Protein AF-A0A0L1KLR9-F1 (afdb_monomer)

Nearest PDB structures (foldseek):
  2hfu-assembly1_A  TM=9.214E-01  e=7.882E-33  Leishmania major
  8teb-assembly2_B  TM=8.321E-01  e=3.370E-18  Methanococcoides burtonii
  6mdf-assembly1_B  TM=7.926E-01  e=1.700E-18  Methanosarcina mazei
  6tep-assembly4_B  TM=6.201E-01  e=3.574E-13  Bifidobacterium longum subsp. infantis ATCC 15697 = JCM 1222 = DSM 20088
  6ter-assembly3_C  TM=5.969E-01  e=1.253E-12  Bifidobacterium longum subsp. infantis ATCC 15697 = JCM 1222 = DSM 20088

Structure (mmCIF, N/CA/C/O backbone):
data_AF-A0A0L1KLR9-F1
#
_entry.id   AF-A0A0L1KLR9-F1
#
loop_
_atom_site.group_PDB
_atom_site.id
_atom_site.type_symbol
_atom_site.label_atom_id
_atom_site.label_alt_id
_atom_site.label_comp_id
_atom_site.label_asym_id
_atom_site.label_entity_id
_atom_site.label_seq_id
_atom_site.pdbx_PDB_ins_code
_atom_site.Cartn_x
_atom_site.Cartn_y
_atom_site.Cartn_z
_atom_site.occupancy
_atom_site.B_iso_or_equiv
_atom_site.auth_seq_id
_atom_site.auth_comp_id
_atom_site.auth_asym_id
_atom_site.auth_atom_id
_atom_site.pdbx_PDB_model_num
ATOM 1 N N . MET A 1 1 ? 16.594 36.092 36.157 1.00 31.16 1 MET A N 1
ATOM 2 C CA . MET A 1 1 ? 15.833 36.217 34.897 1.00 31.16 1 MET A CA 1
ATOM 3 C C . MET A 1 1 ? 15.167 34.878 34.662 1.00 31.16 1 MET A C 1
ATOM 5 O O . MET A 1 1 ? 15.852 33.922 34.329 1.00 31.16 1 MET A O 1
ATOM 9 N N . GLY A 1 2 ? 13.899 34.789 35.061 1.00 23.78 2 GLY A N 1
ATOM 10 C CA . GLY A 1 2 ? 13.143 33.545 35.184 1.00 23.78 2 GLY A CA 1
ATOM 11 C C . GLY A 1 2 ? 12.387 33.175 33.911 1.00 23.78 2 GLY A C 1
ATOM 12 O O . GLY A 1 2 ? 12.104 34.029 33.073 1.00 23.78 2 GLY A O 1
ATOM 13 N N . PHE A 1 3 ? 12.089 31.884 33.808 1.00 22.78 3 PHE A N 1
ATOM 14 C CA . PHE A 1 3 ? 11.225 31.263 32.810 1.00 22.78 3 PHE A CA 1
ATOM 15 C C . PHE A 1 3 ? 9.860 31.968 32.728 1.00 22.78 3 PHE A C 1
ATOM 17 O O . PHE A 1 3 ? 9.234 32.170 33.770 1.00 22.78 3 PHE A O 1
ATOM 24 N N . PRO A 1 4 ? 9.364 32.322 31.531 1.00 25.62 4 PRO A N 1
ATOM 25 C CA . PRO A 1 4 ? 7.999 32.788 31.378 1.00 25.62 4 PRO A CA 1
ATOM 26 C C . PRO A 1 4 ? 7.045 31.610 31.133 1.00 25.62 4 PRO A C 1
ATOM 28 O O . PRO A 1 4 ? 7.180 30.893 30.144 1.00 25.62 4 PRO A O 1
ATOM 31 N N . GLY A 1 5 ? 6.044 31.495 32.008 1.00 24.23 5 GLY A N 1
ATOM 32 C CA . GLY A 1 5 ? 4.701 31.026 31.659 1.00 24.23 5 GLY A CA 1
ATOM 33 C C . GLY A 1 5 ? 4.412 29.547 31.890 1.00 24.23 5 GLY A C 1
ATOM 34 O O . GLY A 1 5 ? 4.541 28.733 30.982 1.00 24.23 5 GLY A O 1
ATOM 35 N N . GLU A 1 6 ? 3.931 29.231 33.092 1.00 25.23 6 GLU A N 1
ATOM 36 C CA . GLU A 1 6 ? 3.118 28.044 33.354 1.00 25.23 6 GLU A CA 1
ATOM 37 C C . GLU A 1 6 ? 1.899 28.004 32.414 1.00 25.23 6 GLU A C 1
ATOM 39 O O . GLU A 1 6 ? 1.259 29.021 32.143 1.00 25.23 6 GLU A O 1
ATOM 44 N N . LEU A 1 7 ? 1.581 26.804 31.922 1.00 30.12 7 LEU A N 1
ATOM 45 C CA . LEU A 1 7 ? 0.330 26.472 31.245 1.00 30.12 7 LEU A CA 1
ATOM 46 C C . LEU A 1 7 ? -0.822 26.542 32.260 1.00 30.12 7 LEU A C 1
ATOM 48 O O . LEU A 1 7 ? -1.205 25.522 32.829 1.00 30.12 7 LEU A O 1
ATOM 52 N N . SER A 1 8 ? -1.375 27.730 32.493 1.00 27.34 8 SER A N 1
ATOM 53 C CA . SER A 1 8 ? -2.629 27.902 33.228 1.00 27.34 8 SER A CA 1
ATOM 54 C C . SER A 1 8 ? -3.661 28.679 32.405 1.00 27.34 8 SER A C 1
ATOM 56 O O . SER A 1 8 ? -3.359 29.639 31.700 1.00 27.34 8 SER A O 1
ATOM 58 N N . ASP A 1 9 ? -4.901 28.200 32.502 1.00 26.98 9 ASP A N 1
ATOM 59 C CA . ASP A 1 9 ? -6.146 28.926 32.247 1.00 26.98 9 ASP A CA 1
ATOM 60 C C . ASP A 1 9 ? -6.512 29.317 30.803 1.00 26.98 9 ASP A C 1
ATOM 62 O O . ASP A 1 9 ? -6.784 30.476 30.489 1.00 26.98 9 ASP A O 1
ATOM 66 N N . TYR A 1 10 ? -6.768 28.311 29.955 1.00 29.78 10 TYR A N 1
ATOM 67 C CA . TYR A 1 10 ? -7.971 28.396 29.113 1.00 29.78 10 TYR A CA 1
ATOM 68 C C . TYR A 1 10 ? -9.173 27.996 29.971 1.00 29.78 10 TYR A C 1
ATOM 70 O O . TYR A 1 10 ? -9.429 26.815 30.202 1.00 29.78 10 TYR A O 1
ATOM 78 N N . ALA A 1 11 ? -9.880 29.008 30.475 1.00 24.88 11 ALA A N 1
ATOM 79 C CA . ALA A 1 11 ? -11.034 28.890 31.355 1.00 24.88 11 ALA A CA 1
ATOM 80 C C . ALA A 1 11 ? -12.225 28.162 30.696 1.00 24.88 11 ALA A C 1
ATOM 82 O O . ALA A 1 11 ? -13.221 28.773 30.307 1.00 24.88 11 ALA A O 1
ATOM 83 N N . TRP A 1 12 ? -12.168 26.833 30.648 1.00 29.27 12 TRP A N 1
ATOM 84 C CA . TRP A 1 12 ? -13.355 25.989 30.716 1.00 29.27 12 TRP A CA 1
ATOM 85 C C . TRP A 1 12 ? -13.799 25.976 32.177 1.00 29.27 12 TRP A C 1
ATOM 87 O O . TRP A 1 12 ? -13.349 25.148 32.965 1.00 29.27 12 TRP A O 1
ATOM 97 N N . ARG A 1 13 ? -14.623 26.952 32.579 1.00 23.38 13 ARG A N 1
ATOM 98 C CA . ARG A 1 13 ? -15.241 26.953 33.913 1.00 23.38 13 ARG A CA 1
ATOM 99 C C . ARG A 1 13 ? -15.949 25.611 34.126 1.00 23.38 13 ARG A C 1
ATOM 101 O O . ARG A 1 13 ? -16.909 25.332 33.416 1.00 23.38 13 ARG A O 1
ATOM 108 N N . SER A 1 14 ? -15.415 24.811 35.055 1.00 25.17 14 SER A N 1
ATOM 109 C CA . SER A 1 14 ? -16.044 23.666 35.734 1.00 25.17 14 SER A CA 1
ATOM 110 C C . SER A 1 14 ? -17.142 22.966 34.920 1.00 25.17 14 SER A C 1
ATOM 112 O O . SER A 1 14 ? -18.330 23.126 35.197 1.00 25.17 14 SER A O 1
ATOM 114 N N . ILE A 1 15 ? -16.744 22.211 33.893 1.00 30.59 15 ILE A N 1
ATOM 115 C CA . ILE A 1 15 ? -17.629 21.236 33.250 1.00 30.59 15 ILE A CA 1
ATOM 116 C C . ILE A 1 15 ? -17.420 19.920 33.994 1.00 30.59 15 ILE A C 1
ATOM 118 O O . ILE A 1 15 ? -16.352 19.317 33.906 1.00 30.59 15 ILE A O 1
ATOM 122 N N . GLU A 1 16 ? -18.417 19.506 34.767 1.00 25.86 16 GLU A N 1
ATOM 123 C CA . GLU A 1 16 ? -18.424 18.196 35.412 1.00 25.86 16 GLU A CA 1
ATOM 124 C C . GLU A 1 16 ? -18.602 17.106 34.348 1.00 25.86 16 GLU A C 1
ATOM 126 O O . GLU A 1 16 ? -19.533 17.137 33.541 1.00 25.86 16 GLU A O 1
ATOM 131 N N . TYR A 1 17 ? -17.674 16.150 34.324 1.00 31.47 17 TYR A N 1
ATOM 132 C CA . TYR A 1 17 ? -17.756 14.978 33.463 1.00 31.47 17 TYR A CA 1
ATOM 133 C C . TYR A 1 17 ? -18.691 13.960 34.113 1.00 31.47 17 TYR A C 1
ATOM 135 O O . TYR A 1 17 ? -18.389 13.428 35.176 1.00 31.47 17 TYR A O 1
ATOM 143 N N . SER A 1 18 ? -19.810 13.664 33.458 1.00 32.53 18 SER A N 1
ATOM 144 C CA . SER A 1 18 ? -20.626 12.503 33.803 1.00 32.53 18 SER A CA 1
ATOM 145 C C . SER A 1 18 ? -20.032 11.263 33.132 1.00 32.53 18 SER A C 1
ATOM 147 O O . SER A 1 18 ? -19.920 11.221 31.906 1.00 32.53 18 SER A O 1
ATOM 149 N N . SER A 1 19 ? -19.657 10.251 33.916 1.00 31.77 19 SER A N 1
ATOM 150 C CA . SER A 1 19 ? -19.339 8.906 33.414 1.00 31.77 19 SER A CA 1
ATOM 151 C C . SER A 1 19 ? -20.591 8.086 33.079 1.00 31.77 19 SER A C 1
ATOM 153 O O . SER A 1 19 ? -20.469 6.963 32.595 1.00 31.77 19 SER A O 1
ATOM 155 N N . GLU A 1 20 ? -21.787 8.614 33.347 1.00 34.94 20 GLU A N 1
ATOM 156 C CA . GLU A 1 20 ? -23.045 7.901 33.153 1.00 34.94 20 GLU A CA 1
ATOM 157 C C . GLU A 1 20 ? -23.549 8.102 31.720 1.00 34.94 20 GLU A C 1
ATOM 159 O O . GLU A 1 20 ? -23.960 9.193 31.311 1.00 34.94 20 GLU A O 1
ATOM 164 N N . TYR A 1 21 ? -23.454 7.020 30.946 1.00 37.91 21 TYR A N 1
ATOM 165 C CA . TYR A 1 21 ? -24.009 6.878 29.606 1.00 37.91 21 TYR A CA 1
ATOM 166 C C . TYR A 1 21 ? -25.408 6.270 29.710 1.00 37.91 21 TYR A C 1
ATOM 168 O O . TYR A 1 21 ? -25.570 5.203 30.300 1.00 37.91 21 TYR A O 1
ATOM 176 N N . ASP A 1 22 ? -26.405 6.921 29.115 1.00 39.69 22 ASP A N 1
ATOM 177 C CA . ASP A 1 22 ? -27.744 6.347 28.988 1.00 39.69 22 ASP A CA 1
ATOM 178 C C . ASP A 1 22 ? -27.798 5.504 27.708 1.00 39.69 22 ASP A C 1
ATOM 180 O O . ASP A 1 22 ? -27.710 6.033 26.600 1.00 39.69 22 ASP A O 1
ATOM 184 N N . THR A 1 23 ? -27.855 4.183 27.863 1.00 39.62 23 THR A N 1
ATOM 185 C CA . THR A 1 23 ? -27.861 3.204 26.762 1.00 39.62 23 THR A CA 1
ATOM 186 C C . THR A 1 23 ? -29.262 2.944 26.202 1.00 39.62 23 THR A C 1
ATOM 188 O O . THR A 1 23 ? -29.400 2.199 25.233 1.00 39.62 23 THR A O 1
ATOM 191 N N . ASN A 1 24 ? -30.306 3.557 26.776 1.00 34.09 24 ASN A N 1
ATOM 192 C CA . ASN A 1 24 ? -31.701 3.255 26.443 1.00 34.09 24 ASN A CA 1
ATOM 193 C C . ASN A 1 24 ? -32.285 4.077 25.280 1.00 34.09 24 ASN A C 1
ATOM 195 O O . ASN A 1 24 ? -33.413 3.816 24.862 1.00 34.09 24 ASN A O 1
ATOM 199 N N . GLU A 1 25 ? -31.544 5.035 24.717 1.00 37.84 25 GLU A N 1
ATOM 200 C CA . GLU A 1 25 ? -31.985 5.810 23.552 1.00 37.84 25 GLU A CA 1
ATOM 201 C C . GLU A 1 25 ? -31.369 5.265 22.254 1.00 37.84 25 GLU A C 1
ATOM 203 O O . GLU A 1 25 ? -30.178 5.411 21.981 1.00 37.84 25 GLU A O 1
ATOM 208 N N . SER A 1 26 ? -32.200 4.645 21.408 1.00 34.09 26 SER A N 1
ATOM 209 C CA . SER A 1 26 ? -31.809 4.079 20.110 1.00 34.09 26 SER A CA 1
ATOM 210 C C . SER A 1 26 ? -31.607 5.160 19.034 1.00 34.09 26 SER A C 1
ATOM 212 O O . SER A 1 26 ? -32.259 5.144 17.985 1.00 34.09 26 SER A O 1
ATOM 214 N N . HIS A 1 27 ? -30.728 6.127 19.289 1.00 47.94 27 HIS A N 1
ATOM 215 C CA . HIS A 1 27 ? -30.337 7.145 18.318 1.00 47.94 27 HIS A CA 1
ATOM 216 C C . HIS A 1 27 ? -28.980 6.812 17.687 1.00 47.94 27 HIS A C 1
ATOM 218 O O . HIS A 1 27 ? -28.063 6.316 18.329 1.00 47.94 27 HIS A O 1
ATOM 224 N N . ILE A 1 28 ? -28.847 7.135 16.398 1.00 46.59 28 ILE A N 1
ATOM 225 C CA . ILE A 1 28 ? -27.655 6.944 15.541 1.00 46.59 28 ILE A CA 1
ATOM 226 C C . ILE A 1 28 ? -26.355 7.522 16.136 1.00 46.59 28 ILE A C 1
ATOM 228 O O . ILE A 1 28 ? -25.265 7.171 15.696 1.00 46.59 28 ILE A O 1
ATOM 232 N N . LEU A 1 29 ? -26.476 8.408 17.122 1.00 53.97 29 LEU A N 1
ATOM 233 C CA . LEU A 1 29 ? -25.390 9.147 17.761 1.00 53.97 29 LEU A CA 1
ATOM 234 C C . LEU A 1 29 ? -25.005 8.589 19.136 1.00 53.97 29 LEU A C 1
ATOM 236 O O . LEU A 1 29 ? -24.154 9.168 19.807 1.00 53.97 29 LEU A O 1
ATOM 240 N N . HIS A 1 30 ? -25.600 7.474 19.557 1.00 67.56 30 HIS A N 1
ATOM 241 C CA . HIS A 1 30 ? -25.226 6.796 20.790 1.00 67.56 30 HIS A CA 1
ATOM 242 C C . HIS A 1 30 ? -24.497 5.496 20.455 1.00 67.56 30 HIS A C 1
ATOM 244 O O . HIS A 1 30 ? -25.113 4.553 19.952 1.00 67.56 30 HIS A O 1
ATOM 250 N N . PRO A 1 31 ? -23.172 5.439 20.672 1.00 74.81 31 PRO A N 1
ATOM 251 C CA . PRO A 1 31 ? -22.451 4.187 20.542 1.00 74.81 31 PRO A CA 1
ATOM 252 C C . PRO A 1 31 ? -22.953 3.181 21.582 1.00 74.81 31 PRO A C 1
ATOM 254 O O . PRO A 1 31 ? -23.323 3.550 22.696 1.00 74.81 31 PRO A O 1
ATOM 257 N N . GLN A 1 32 ? -22.955 1.899 21.214 1.00 81.12 32 GLN A N 1
ATOM 258 C CA . GLN A 1 32 ? -23.350 0.817 22.120 1.00 81.12 32 GLN A CA 1
ATOM 259 C C . GLN A 1 32 ? -22.307 0.590 23.219 1.00 81.12 32 GLN A C 1
ATOM 261 O O . GLN A 1 32 ? -22.638 0.088 24.291 1.00 81.12 32 GLN A O 1
ATOM 266 N N . LYS A 1 33 ? -21.052 0.974 22.957 1.00 85.31 33 LYS A N 1
ATOM 267 C CA . LYS A 1 33 ? -19.940 0.907 23.906 1.00 85.31 33 LYS A CA 1
ATOM 268 C C . LYS A 1 33 ? -19.338 2.290 24.160 1.00 85.31 33 LYS A C 1
ATOM 270 O O . LYS A 1 33 ? -19.337 3.161 23.296 1.00 85.31 33 LYS A O 1
ATOM 275 N N . THR A 1 34 ? -18.745 2.476 25.336 1.00 87.12 34 THR A N 1
ATOM 276 C CA . THR A 1 34 ? -17.970 3.685 25.682 1.00 87.12 34 THR A CA 1
ATOM 277 C C . THR A 1 34 ? -16.500 3.586 25.268 1.00 87.12 34 THR A C 1
ATOM 279 O O . THR A 1 34 ? -15.781 4.583 25.263 1.00 87.12 34 THR A O 1
ATOM 282 N N . SER A 1 35 ? -16.031 2.397 24.895 1.00 91.31 35 SER A N 1
ATOM 283 C CA . SER A 1 35 ? -14.706 2.152 24.330 1.00 91.31 35 SER A CA 1
ATOM 284 C C . SER A 1 35 ? -14.759 0.913 23.449 1.00 91.31 35 SER A C 1
ATOM 286 O O . SER A 1 35 ? -15.533 0.001 23.736 1.00 91.31 35 SER A O 1
ATOM 288 N N . THR A 1 36 ? -13.918 0.854 22.421 1.00 92.12 36 THR A N 1
ATOM 289 C CA . THR A 1 36 ? -13.579 -0.430 21.799 1.00 92.12 36 THR A CA 1
ATOM 290 C C . THR A 1 36 ? -12.800 -1.278 22.804 1.00 92.12 36 THR A C 1
ATOM 292 O O . THR A 1 36 ? -11.977 -0.748 23.561 1.00 92.12 36 THR A O 1
ATOM 295 N N . GLU A 1 37 ? -13.097 -2.570 22.842 1.00 86.75 37 GLU A N 1
ATOM 296 C CA . GLU A 1 37 ? -12.421 -3.568 23.678 1.00 86.75 37 GLU A CA 1
ATOM 297 C C . GLU A 1 37 ? -11.231 -4.169 22.931 1.00 86.75 37 GLU A C 1
ATOM 299 O O . GLU A 1 37 ? -10.181 -4.406 23.528 1.00 86.75 37 GLU A O 1
ATOM 304 N N . GLU A 1 38 ? -11.367 -4.335 21.614 1.00 82.56 38 GLU A N 1
ATOM 305 C CA . GLU A 1 38 ? -10.301 -4.808 20.745 1.00 82.56 38 GLU A CA 1
ATOM 306 C C . GLU A 1 38 ? -9.523 -3.643 20.124 1.00 82.56 38 GLU A C 1
ATOM 308 O O . GLU A 1 38 ? -9.983 -2.499 20.007 1.00 82.56 38 GLU A O 1
ATOM 313 N N . VAL A 1 39 ? -8.302 -3.948 19.686 1.00 82.88 39 VAL A N 1
ATOM 314 C CA . VAL A 1 39 ? -7.508 -3.031 18.872 1.00 82.88 39 VAL A CA 1
ATOM 315 C C . VAL A 1 39 ? -7.678 -3.410 17.405 1.00 82.88 39 VAL A C 1
ATOM 317 O O . VAL A 1 39 ? -7.214 -4.458 16.949 1.00 82.88 39 VAL A O 1
ATOM 320 N N . HIS A 1 40 ? -8.331 -2.543 16.635 1.00 96.25 40 HIS A N 1
ATOM 321 C CA . HIS A 1 40 ? -8.724 -2.863 15.270 1.00 96.25 40 HIS A CA 1
ATOM 322 C C . HIS A 1 40 ? -7.595 -2.645 14.280 1.00 96.25 40 HIS A C 1
ATOM 324 O O . HIS A 1 40 ? -7.056 -1.551 14.130 1.00 96.25 40 HIS A O 1
ATOM 330 N N . LYS A 1 41 ? -7.264 -3.715 13.568 1.00 95.38 41 LYS A N 1
ATOM 331 C CA . LYS A 1 41 ? -6.077 -3.826 12.728 1.00 95.38 41 LYS A CA 1
ATOM 332 C C . LYS A 1 41 ? -6.401 -3.629 11.251 1.00 95.38 41 LYS A C 1
ATOM 334 O O . LYS A 1 41 ? -7.422 -4.125 10.781 1.00 95.38 41 LYS A O 1
ATOM 339 N N . ALA A 1 42 ? -5.498 -2.990 10.512 1.00 96.81 42 ALA A N 1
ATOM 340 C CA . ALA A 1 42 ? -5.545 -2.886 9.055 1.00 96.81 42 ALA A CA 1
ATOM 341 C C . ALA A 1 42 ? -4.138 -2.896 8.445 1.00 96.81 42 ALA A C 1
ATOM 343 O O . ALA A 1 42 ? -3.202 -2.346 9.030 1.00 96.81 42 ALA A O 1
ATOM 344 N N . TYR A 1 43 ? -3.983 -3.543 7.291 1.00 94.44 43 TYR A N 1
ATOM 345 C CA . TYR A 1 43 ? -2.682 -3.797 6.668 1.00 94.44 43 TYR A CA 1
ATOM 346 C C . TYR A 1 43 ? -2.203 -2.590 5.846 1.00 94.44 43 TYR A C 1
ATOM 348 O O . TYR A 1 43 ? -2.993 -1.924 5.179 1.00 94.44 43 TYR A O 1
ATOM 356 N N . GLY A 1 44 ? -0.890 -2.343 5.818 1.00 94.62 44 GLY A N 1
ATOM 357 C CA . GLY A 1 44 ? -0.290 -1.568 4.726 1.00 94.62 44 GLY A CA 1
ATOM 358 C C . GLY A 1 44 ? -0.263 -2.373 3.422 1.00 94.62 44 GLY A C 1
ATOM 359 O O . GLY A 1 44 ? -0.622 -3.551 3.400 1.00 94.62 44 GLY A O 1
ATOM 360 N N . LYS A 1 45 ? 0.227 -1.782 2.328 1.00 94.00 45 LYS A N 1
ATOM 361 C CA . LYS A 1 45 ? 0.232 -2.438 1.013 1.00 94.00 45 LYS A CA 1
ATOM 362 C C . LYS A 1 45 ? 1.416 -2.114 0.116 1.00 94.00 45 LYS A C 1
ATOM 364 O O . LYS A 1 45 ? 1.949 -1.006 0.125 1.00 94.00 45 LYS A O 1
ATOM 369 N N . LEU A 1 46 ? 1.699 -3.043 -0.793 1.00 94.56 46 LEU A N 1
ATOM 370 C CA . LEU A 1 46 ? 2.576 -2.891 -1.951 1.00 94.56 46 LEU A CA 1
ATOM 371 C C . LEU A 1 46 ? 1.826 -3.246 -3.242 1.00 94.56 46 LEU A C 1
ATOM 373 O O . LEU A 1 46 ? 1.012 -4.168 -3.269 1.00 94.56 46 LEU A O 1
ATOM 377 N N . ILE A 1 47 ? 2.115 -2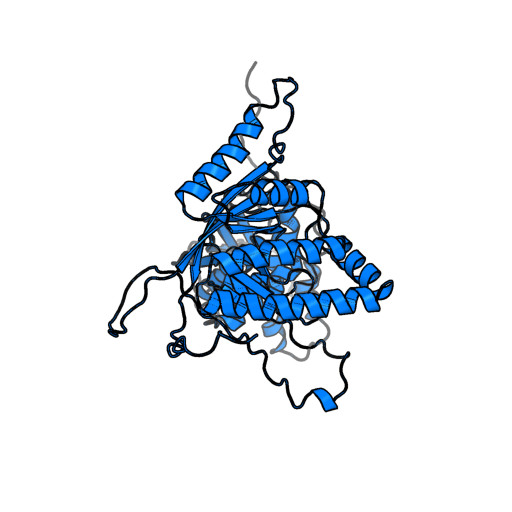.527 -4.331 1.00 95.81 47 ILE A N 1
ATOM 378 C CA . ILE A 1 47 ? 1.681 -2.934 -5.672 1.00 95.81 47 ILE A CA 1
ATOM 379 C C . ILE A 1 47 ? 2.841 -3.704 -6.297 1.00 95.81 47 ILE A C 1
ATOM 381 O O . ILE A 1 47 ? 3.875 -3.128 -6.636 1.00 95.81 47 ILE A O 1
ATOM 385 N N . LEU A 1 48 ? 2.683 -5.021 -6.417 1.00 97.19 48 LEU A N 1
ATOM 386 C CA . LEU A 1 48 ? 3.710 -5.881 -6.999 1.00 97.19 48 LEU A CA 1
ATOM 387 C C . LEU A 1 48 ? 3.686 -5.744 -8.524 1.00 97.19 48 LEU A C 1
ATOM 389 O O . LEU A 1 48 ? 4.725 -5.525 -9.138 1.00 97.19 48 LEU A O 1
ATOM 393 N N . PHE A 1 49 ? 2.499 -5.758 -9.132 1.00 97.75 49 PHE A N 1
ATOM 394 C CA . PHE A 1 49 ? 2.317 -5.599 -10.576 1.00 97.75 49 PHE A CA 1
ATOM 395 C C . PHE A 1 49 ? 1.057 -4.789 -10.884 1.00 97.75 49 PHE A C 1
ATOM 397 O O . PHE A 1 49 ? 0.034 -5.006 -10.244 1.00 97.75 49 PHE A O 1
ATOM 404 N N . GLY A 1 50 ? 1.091 -3.932 -11.909 1.00 92.06 50 GLY A N 1
ATOM 405 C CA . GLY A 1 50 ? -0.121 -3.322 -12.479 1.00 92.06 50 GLY A CA 1
ATOM 406 C C . GLY A 1 50 ? -0.458 -1.907 -12.038 1.00 92.06 50 GLY A C 1
ATOM 407 O O . GLY A 1 50 ? -1.579 -1.453 -12.287 1.00 92.06 50 GLY A O 1
ATOM 408 N N . GLU A 1 51 ? 0.483 -1.182 -11.423 1.00 91.81 51 GLU A N 1
ATOM 409 C CA . GLU A 1 51 ? 0.286 0.260 -11.257 1.00 91.81 51 GLU A CA 1
ATOM 410 C C . GLU A 1 51 ? 0.095 0.933 -12.622 1.00 91.81 51 GLU A C 1
ATOM 412 O O . GLU A 1 51 ? 0.688 0.529 -13.619 1.00 91.81 51 GLU A O 1
ATOM 417 N N . HIS A 1 52 ? -0.771 1.949 -12.664 1.00 92.06 52 HIS A N 1
ATOM 418 C CA . HIS A 1 52 ? -1.254 2.632 -13.874 1.00 92.06 52 HIS A CA 1
ATOM 419 C C . HIS A 1 52 ? -2.058 1.758 -14.845 1.00 92.06 52 HIS A C 1
ATOM 421 O O . HIS A 1 52 ? -3.149 2.173 -15.229 1.00 92.06 52 HIS A O 1
ATOM 427 N N . PHE A 1 53 ? -1.616 0.546 -15.180 1.00 93.31 53 PHE A N 1
ATOM 428 C CA . PHE A 1 53 ? -2.316 -0.373 -16.091 1.00 93.31 53 PHE A CA 1
ATOM 429 C C . PHE A 1 53 ? -3.724 -0.734 -15.606 1.00 93.31 53 PHE A C 1
ATOM 431 O O . PHE A 1 53 ? -4.667 -0.782 -16.398 1.00 93.31 53 PHE A O 1
ATOM 438 N N . VAL A 1 54 ? -3.906 -0.852 -14.289 1.00 87.50 54 VAL A N 1
ATOM 439 C CA . VAL A 1 54 ? -5.217 -1.084 -13.664 1.00 87.50 54 VAL A CA 1
ATOM 440 C C . VAL A 1 54 ? -6.252 0.008 -13.936 1.00 87.50 54 VAL A C 1
ATOM 442 O O . VAL A 1 54 ? -7.461 -0.234 -13.938 1.00 87.50 54 VAL A O 1
ATOM 445 N N . VAL A 1 55 ? -5.806 1.235 -14.211 1.00 85.12 55 VAL A N 1
ATOM 446 C CA . VAL A 1 55 ? -6.701 2.346 -14.566 1.00 85.12 55 VAL A CA 1
ATOM 447 C C . VAL A 1 55 ? -7.332 2.127 -15.946 1.00 85.12 55 VAL A C 1
ATOM 449 O O . VAL A 1 55 ? -8.437 2.624 -16.187 1.00 85.12 55 VAL A O 1
ATOM 452 N N . TYR A 1 56 ? -6.665 1.347 -16.800 1.00 86.44 56 TYR A N 1
ATOM 453 C CA . TYR A 1 56 ? -7.061 0.994 -18.164 1.00 86.44 56 TYR A CA 1
ATOM 454 C C . TYR A 1 56 ? -7.715 -0.395 -18.259 1.00 86.44 56 TYR A C 1
ATOM 456 O O . TYR A 1 56 ? -7.867 -0.925 -19.352 1.00 86.44 56 TYR A O 1
ATOM 464 N N . GLY A 1 57 ? -8.138 -0.971 -17.126 1.00 83.69 57 GLY A N 1
ATOM 465 C CA . GLY A 1 57 ? -8.915 -2.217 -17.087 1.00 83.69 57 GLY A CA 1
ATOM 466 C C . GLY A 1 57 ? -8.085 -3.499 -17.031 1.00 83.69 57 GLY A C 1
ATOM 467 O O . GLY A 1 57 ? -8.660 -4.581 -16.978 1.00 83.69 57 GLY A O 1
ATOM 468 N N . LEU A 1 58 ? -6.754 -3.400 -16.997 1.00 88.88 58 LEU A N 1
ATOM 469 C CA . LEU A 1 58 ? -5.893 -4.569 -16.823 1.00 88.88 58 LEU A CA 1
ATOM 470 C C . LEU A 1 58 ? -5.811 -4.978 -15.340 1.00 88.88 58 LEU A C 1
ATOM 472 O O . LEU A 1 58 ? -6.001 -4.144 -14.452 1.00 88.88 58 LEU A O 1
ATOM 476 N N . PRO A 1 59 ? -5.579 -6.260 -15.031 1.00 91.06 59 PRO A N 1
ATOM 477 C CA . PRO A 1 59 ? -5.479 -6.714 -13.649 1.00 91.06 59 PRO A CA 1
ATOM 478 C C . PRO A 1 59 ? -4.172 -6.245 -12.992 1.00 91.06 59 PRO A C 1
ATOM 480 O O . PRO A 1 59 ? -3.216 -5.898 -13.673 1.00 91.06 59 PRO A O 1
ATOM 483 N N . ALA A 1 60 ? -4.125 -6.256 -11.662 1.00 91.81 60 ALA A N 1
ATOM 484 C CA . ALA A 1 60 ? -2.957 -5.932 -10.846 1.00 91.81 60 ALA A CA 1
ATOM 485 C C . ALA A 1 60 ? -2.744 -7.002 -9.767 1.00 91.81 60 ALA A C 1
ATOM 487 O O . ALA A 1 60 ? -3.713 -7.578 -9.277 1.00 91.81 60 ALA A O 1
ATOM 488 N N . ILE A 1 61 ? -1.491 -7.257 -9.378 1.00 94.62 61 ILE A N 1
ATOM 489 C CA . ILE A 1 61 ? -1.145 -8.092 -8.217 1.00 94.62 61 ILE A CA 1
ATOM 490 C C . ILE A 1 61 ? -0.704 -7.159 -7.096 1.00 94.62 61 ILE A C 1
ATOM 492 O O . ILE A 1 61 ? 0.276 -6.422 -7.235 1.00 94.62 61 ILE A O 1
ATOM 496 N N . VAL A 1 62 ? -1.432 -7.189 -5.989 1.00 93.19 62 VAL A N 1
ATOM 497 C CA . VAL A 1 62 ? -1.227 -6.304 -4.841 1.00 93.19 62 VAL A CA 1
ATOM 498 C C . VAL A 1 62 ? -1.082 -7.141 -3.584 1.00 93.19 62 VAL A C 1
ATOM 500 O O . VAL A 1 62 ? -1.700 -8.194 -3.470 1.00 93.19 62 VAL A O 1
ATOM 503 N N . ALA A 1 63 ? -0.242 -6.701 -2.658 1.00 93.88 63 ALA A N 1
ATOM 504 C CA . ALA A 1 63 ? 0.064 -7.454 -1.453 1.00 93.88 63 ALA A CA 1
ATOM 505 C C . ALA A 1 63 ? -0.073 -6.577 -0.220 1.00 93.88 63 ALA A C 1
ATOM 507 O O . ALA A 1 63 ? 0.356 -5.424 -0.222 1.00 93.88 63 ALA A O 1
ATOM 508 N N . ALA A 1 64 ? -0.656 -7.140 0.825 1.00 93.69 64 ALA A N 1
ATOM 509 C CA . ALA A 1 64 ? -0.642 -6.569 2.150 1.00 93.69 64 ALA A CA 1
ATOM 510 C C . ALA A 1 64 ? 0.727 -6.815 2.781 1.00 93.69 64 ALA A C 1
ATOM 512 O O . ALA A 1 64 ? 1.257 -7.919 2.672 1.00 93.69 64 ALA A O 1
ATOM 513 N N . VAL A 1 65 ? 1.296 -5.808 3.435 1.00 94.31 65 VAL A N 1
ATOM 514 C CA . VAL A 1 65 ? 2.530 -6.003 4.208 1.00 94.31 65 VAL A CA 1
ATOM 515 C C . VAL A 1 65 ? 2.213 -6.556 5.594 1.00 94.31 65 VAL A C 1
ATOM 517 O O . VAL A 1 65 ? 1.120 -6.352 6.115 1.00 94.31 65 VAL A O 1
ATOM 520 N N . ASP A 1 66 ? 3.187 -7.195 6.231 1.00 92.31 66 ASP A N 1
ATOM 521 C CA . ASP A 1 66 ? 3.159 -7.664 7.624 1.00 92.31 66 ASP A CA 1
ATOM 522 C C . ASP A 1 66 ? 3.242 -6.526 8.667 1.00 92.31 66 ASP A C 1
ATOM 524 O O . ASP A 1 66 ? 3.582 -6.746 9.832 1.00 92.31 66 ASP A O 1
ATOM 528 N N . ALA A 1 67 ? 2.876 -5.306 8.270 1.00 94.25 67 ALA A N 1
ATOM 529 C CA . ALA A 1 67 ? 2.826 -4.121 9.111 1.00 94.25 67 ALA A CA 1
ATOM 530 C C . ALA A 1 67 ? 1.447 -3.452 9.057 1.00 94.25 67 ALA A C 1
ATOM 532 O O . ALA A 1 67 ? 0.757 -3.463 8.032 1.00 94.25 67 ALA A O 1
ATOM 533 N N . TYR A 1 68 ? 1.056 -2.845 10.177 1.00 95.88 68 TYR A N 1
ATOM 534 C CA . TYR A 1 68 ? -0.335 -2.515 10.463 1.00 95.88 68 TYR A CA 1
ATOM 535 C C . TYR A 1 68 ? -0.541 -1.130 11.051 1.00 95.88 68 TYR A C 1
ATOM 537 O O . TYR A 1 68 ? 0.274 -0.657 11.843 1.00 95.88 68 TYR A O 1
ATOM 545 N N . THR A 1 69 ? -1.681 -0.527 10.715 1.00 97.88 69 THR A N 1
ATOM 546 C CA . THR A 1 69 ? -2.295 0.510 11.548 1.00 97.88 69 THR A CA 1
ATOM 547 C C . THR A 1 69 ? -3.293 -0.142 12.493 1.00 97.88 69 THR A C 1
ATOM 549 O O . THR A 1 69 ? -4.041 -1.043 12.107 1.00 97.88 69 THR A O 1
ATOM 552 N N . LEU A 1 70 ? -3.269 0.318 13.733 1.00 97.88 70 LEU A N 1
ATOM 553 C CA . LEU A 1 70 ? -4.160 -0.076 14.806 1.00 97.88 70 LEU A CA 1
ATOM 554 C C . LEU A 1 70 ? -5.040 1.118 15.175 1.00 97.88 70 LEU A C 1
ATOM 556 O O . LEU A 1 70 ? -4.526 2.232 15.271 1.00 97.88 70 LEU A O 1
ATOM 560 N N . CYS A 1 71 ? -6.331 0.891 15.397 1.00 97.81 71 CYS A N 1
ATOM 561 C CA . CYS A 1 71 ? -7.282 1.914 15.816 1.00 97.81 71 CYS A CA 1
ATOM 562 C C . CYS A 1 71 ? -8.082 1.446 17.034 1.00 97.81 71 CYS A C 1
ATOM 564 O O . CYS A 1 71 ? -8.567 0.315 17.068 1.00 97.81 71 CYS A O 1
ATOM 566 N N . SER A 1 72 ? -8.240 2.334 18.011 1.00 96.50 72 SER A N 1
ATOM 567 C CA . SER A 1 72 ? -9.213 2.195 19.096 1.00 96.50 72 SER A CA 1
ATOM 568 C C . SER A 1 72 ? -9.976 3.503 19.273 1.00 96.50 72 SER A C 1
ATOM 570 O O . SER A 1 72 ? -9.470 4.576 18.929 1.00 96.50 72 SER A O 1
ATOM 572 N N . ILE A 1 73 ? -11.207 3.426 19.777 1.00 93.69 73 ILE A N 1
ATOM 573 C CA . ILE A 1 73 ? -12.052 4.608 19.977 1.00 93.69 73 ILE A CA 1
ATOM 574 C C . ILE A 1 73 ? -12.612 4.591 21.391 1.00 93.69 73 ILE A C 1
ATOM 576 O O . ILE A 1 73 ? -13.195 3.596 21.809 1.00 93.69 73 ILE A O 1
ATOM 580 N N . LYS A 1 74 ? -12.493 5.716 22.099 1.00 91.25 74 LYS A N 1
ATOM 581 C CA . LYS A 1 74 ? -13.225 5.983 23.343 1.00 91.25 74 LYS A CA 1
ATOM 582 C C . LYS A 1 74 ? -14.320 7.003 23.088 1.00 91.25 74 LYS A C 1
ATOM 584 O O . LYS A 1 74 ? -14.053 8.067 22.541 1.00 91.25 74 LYS A O 1
ATOM 589 N N . ALA A 1 75 ? -15.533 6.690 23.509 1.00 86.50 75 ALA A N 1
ATOM 590 C CA . ALA A 1 75 ? -16.688 7.559 23.423 1.00 86.50 75 ALA A CA 1
ATOM 591 C C . ALA A 1 75 ? -17.067 8.094 24.810 1.00 86.50 75 ALA A C 1
ATOM 593 O O . ALA A 1 75 ? -17.279 7.334 25.752 1.00 86.50 75 ALA A O 1
ATOM 594 N N . SER A 1 76 ? -17.205 9.410 24.931 1.00 81.56 76 SER A N 1
ATOM 595 C CA . SER A 1 76 ? -17.764 10.073 26.111 1.00 81.56 76 SER A CA 1
ATOM 596 C C . SER A 1 76 ? -18.894 11.014 25.700 1.00 81.56 76 SER A C 1
ATOM 598 O O . SER A 1 76 ? -18.906 11.524 24.583 1.00 81.56 76 SER A O 1
ATOM 600 N N . THR A 1 77 ? -19.869 11.228 26.581 1.00 71.19 77 THR A N 1
ATOM 601 C CA . THR A 1 77 ? -20.912 12.236 26.362 1.00 71.19 77 THR A CA 1
ATOM 602 C C . THR A 1 77 ? -20.616 13.423 27.260 1.00 71.19 77 THR A C 1
ATOM 604 O O . THR A 1 77 ? -20.567 13.293 28.479 1.00 71.19 77 THR A O 1
ATOM 607 N N . ILE A 1 78 ? -20.420 14.594 26.670 1.00 65.06 78 ILE A N 1
ATOM 608 C CA . ILE A 1 78 ? -20.238 15.836 27.415 1.00 65.06 78 ILE A CA 1
ATOM 609 C C . ILE A 1 78 ? -21.613 16.464 27.596 1.00 65.06 78 ILE A C 1
ATOM 611 O O . ILE A 1 78 ? -22.227 16.909 26.622 1.00 65.06 78 ILE A O 1
ATOM 615 N N . VAL A 1 79 ? -22.092 16.506 28.841 1.00 57.91 79 VAL A N 1
ATOM 616 C CA . VAL A 1 79 ? -23.361 17.151 29.175 1.00 57.91 79 VAL A CA 1
ATOM 617 C C . VAL A 1 79 ? -23.107 18.612 29.550 1.00 57.91 79 VAL A C 1
ATOM 619 O O . VAL A 1 79 ? -22.470 18.882 30.563 1.00 57.91 79 VAL A O 1
ATOM 622 N N . HIS A 1 80 ? -23.595 19.584 28.774 1.00 48.78 80 HIS A N 1
ATOM 623 C CA . HIS A 1 80 ? -23.591 20.975 29.263 1.00 48.78 80 HIS A CA 1
ATOM 624 C C . HIS A 1 80 ? -24.692 21.122 30.323 1.00 48.78 80 HIS A C 1
ATOM 626 O O . HIS A 1 80 ? -25.804 20.686 30.081 1.00 48.78 80 HIS A O 1
ATOM 632 N N . GLN A 1 81 ? -24.457 21.754 31.472 1.00 41.91 81 GLN A N 1
ATOM 633 C CA . GLN A 1 81 ? -25.546 22.185 32.367 1.00 41.91 81 GLN A CA 1
ATOM 634 C C . GLN A 1 81 ? -26.028 23.604 31.987 1.00 41.91 81 GLN A C 1
ATOM 636 O O . GLN A 1 81 ? -25.267 24.354 31.371 1.00 41.91 81 GLN A O 1
ATOM 641 N N . PRO A 1 82 ? -27.288 24.004 32.264 1.00 43.59 82 PRO A N 1
ATOM 642 C CA . PRO A 1 82 ? -27.730 25.371 32.014 1.00 43.59 82 PRO A CA 1
ATOM 643 C C . PRO A 1 82 ? -27.145 26.283 33.082 1.00 43.59 82 PRO A C 1
ATOM 645 O O . PRO A 1 82 ? -27.328 26.045 34.272 1.00 43.59 82 PRO A O 1
ATOM 648 N N . SER A 1 83 ? -26.607 27.420 32.677 1.00 39.12 83 SER A N 1
ATOM 649 C CA . SER A 1 83 ? -26.816 28.617 33.483 1.00 39.12 83 SER A CA 1
ATOM 650 C C . SER A 1 83 ? -28.275 29.059 33.300 1.00 39.12 83 SER A C 1
ATOM 652 O O . SER A 1 83 ? -28.792 29.053 32.182 1.00 39.12 83 SER A O 1
ATOM 654 N N . SER A 1 84 ? -28.950 29.365 34.400 1.00 40.28 84 SER A N 1
ATOM 655 C CA . SER A 1 84 ? -30.388 29.617 34.525 1.00 40.28 84 SER A CA 1
ATOM 656 C C . SER A 1 84 ? -30.981 30.702 33.600 1.00 40.28 84 SER A C 1
ATOM 658 O O . SER A 1 84 ? -30.347 31.700 33.273 1.00 40.28 84 SER A O 1
ATOM 660 N N . SER A 1 85 ? -32.265 30.482 33.271 1.00 42.22 85 SER A N 1
ATOM 661 C CA . SER A 1 85 ? -33.324 31.422 32.844 1.00 42.22 85 SER A CA 1
ATOM 662 C C . SER A 1 85 ? -33.192 32.209 31.527 1.00 42.22 85 SER A C 1
ATOM 664 O O . SER A 1 85 ? -32.625 33.294 31.478 1.00 42.22 85 SER A O 1
ATOM 666 N N . SER A 1 86 ? -33.896 31.758 30.485 1.00 39.69 86 SER A N 1
ATOM 667 C CA . SER A 1 86 ? -35.111 32.431 29.972 1.00 39.69 86 SER A CA 1
ATOM 668 C C . SER A 1 86 ? -35.691 31.659 28.781 1.00 39.69 86 SER A C 1
ATOM 670 O O . SER A 1 86 ? -34.971 31.132 27.936 1.00 39.69 86 SER A O 1
ATOM 672 N N . SER A 1 87 ? -37.013 31.538 28.796 1.00 46.97 87 SER A N 1
ATOM 673 C CA . SER A 1 87 ? -37.865 30.773 27.892 1.00 46.97 87 SER A CA 1
ATOM 674 C C . SER A 1 87 ? -38.132 31.506 26.576 1.00 46.97 87 SER A C 1
ATOM 676 O O . SER A 1 87 ? -38.342 32.716 26.563 1.00 46.97 87 SER A O 1
ATOM 678 N N . THR A 1 88 ? -38.176 30.758 25.472 1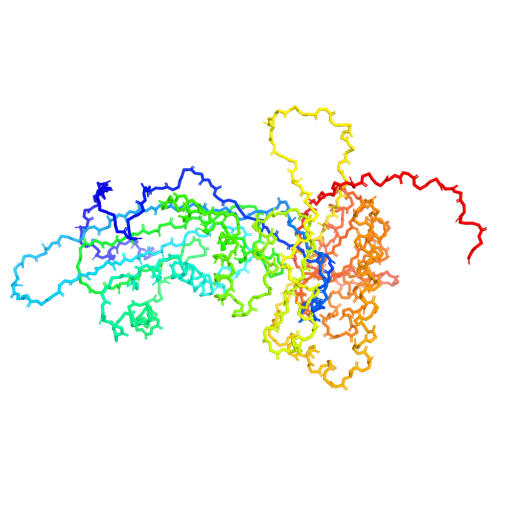.00 36.06 88 THR A N 1
ATOM 679 C CA . THR A 1 88 ? -39.213 30.833 24.422 1.00 36.06 88 THR A CA 1
ATOM 680 C C . THR A 1 88 ? -38.950 29.734 23.392 1.00 36.06 88 THR A C 1
ATOM 682 O O . THR A 1 88 ? -37.853 29.617 22.847 1.00 36.06 88 THR A O 1
ATOM 685 N N . ASP A 1 89 ? -39.967 28.901 23.189 1.00 45.81 89 ASP A N 1
ATOM 686 C CA . ASP A 1 89 ? -39.959 27.702 22.357 1.00 45.81 89 ASP A CA 1
ATOM 687 C C . ASP A 1 89 ? -39.907 28.005 20.851 1.00 45.81 89 ASP A C 1
ATOM 689 O O . ASP A 1 89 ? -40.662 28.834 20.349 1.00 45.81 89 ASP A O 1
ATOM 693 N N . PHE A 1 90 ? -39.064 27.253 20.136 1.00 32.22 90 PHE A N 1
ATOM 694 C CA . PHE A 1 90 ? -39.239 26.838 18.738 1.00 32.22 90 PHE A CA 1
ATOM 695 C C . PHE A 1 90 ? -38.574 25.451 18.560 1.00 32.22 90 PHE A C 1
ATOM 697 O O . PHE A 1 90 ? -37.480 25.222 19.074 1.00 32.22 90 PHE A O 1
ATOM 704 N N . GLU A 1 91 ? -39.280 24.551 17.866 1.00 33.97 91 GLU A N 1
ATOM 705 C CA . GLU A 1 91 ? -39.042 23.116 17.577 1.00 33.97 91 GLU A CA 1
ATOM 706 C C . GLU A 1 91 ? -37.596 22.557 17.740 1.00 33.97 91 GLU A C 1
ATOM 708 O O . GLU A 1 91 ? -36.663 22.941 17.031 1.00 33.97 91 GLU A O 1
ATOM 713 N N . THR A 1 92 ? -37.443 21.574 18.645 1.00 34.56 92 THR A N 1
ATOM 714 C CA . THR A 1 92 ? -36.310 20.623 18.844 1.00 34.56 92 THR A CA 1
ATOM 715 C C . THR A 1 92 ? -36.063 19.728 17.604 1.00 34.56 92 THR A C 1
ATOM 717 O O . THR A 1 92 ? -36.968 19.693 16.768 1.00 34.56 92 THR A O 1
ATOM 720 N N . PRO A 1 93 ? -34.942 18.959 17.410 1.00 35.81 93 PRO A N 1
ATOM 721 C CA . PRO A 1 93 ? -33.783 18.569 18.284 1.00 35.81 93 PRO A CA 1
ATOM 722 C C . PRO A 1 93 ? -32.369 18.639 17.603 1.00 35.81 93 PRO A C 1
ATOM 724 O O . PRO A 1 93 ? -32.362 18.561 16.380 1.00 35.81 93 PRO A O 1
ATOM 727 N N . ARG A 1 94 ? -31.178 18.699 18.276 1.00 51.47 94 ARG A N 1
ATOM 728 C CA . ARG A 1 94 ? -29.841 18.469 17.601 1.00 51.47 94 ARG A CA 1
ATOM 729 C C . ARG A 1 94 ? -28.655 17.978 18.474 1.00 51.47 94 ARG A C 1
ATOM 731 O O . ARG A 1 94 ? -28.253 18.666 19.409 1.00 51.47 94 ARG A O 1
ATOM 738 N N . ASP A 1 95 ? -28.016 16.888 18.034 1.00 48.31 95 ASP A N 1
ATOM 739 C CA . ASP A 1 95 ? -26.790 16.256 18.567 1.00 48.31 95 ASP A CA 1
ATOM 740 C C . ASP A 1 95 ? -25.499 16.714 17.842 1.00 48.31 95 ASP A C 1
ATOM 742 O O . ASP A 1 95 ? -25.543 17.095 16.668 1.00 48.31 95 ASP A O 1
ATOM 746 N N . ALA A 1 96 ? -24.333 16.655 18.505 1.00 55.84 96 ALA A N 1
ATOM 747 C CA . ALA A 1 96 ? -23.020 16.991 17.923 1.00 55.84 96 ALA A CA 1
ATOM 748 C C . ALA A 1 96 ? -21.954 15.922 18.227 1.00 55.84 96 ALA A C 1
ATOM 750 O O . ALA A 1 96 ? -21.943 15.368 19.326 1.00 55.84 96 ALA A O 1
ATOM 751 N N . VAL A 1 97 ? -21.035 15.684 17.279 1.00 64.06 97 VAL A N 1
ATOM 752 C CA . VAL A 1 97 ? -19.902 14.750 17.421 1.00 64.06 97 VAL A CA 1
ATOM 753 C C . VAL A 1 97 ? -18.577 15.511 17.340 1.00 64.06 97 VAL A C 1
ATOM 755 O O . VAL A 1 97 ? -18.294 16.150 16.331 1.00 64.06 97 VAL A O 1
ATOM 758 N N . ILE A 1 98 ? -17.760 15.423 18.386 1.00 70.69 98 ILE A N 1
ATOM 759 C CA . ILE A 1 98 ? -16.358 15.849 18.421 1.00 70.69 98 ILE A CA 1
ATOM 760 C C . ILE A 1 98 ? -15.482 14.629 18.152 1.00 70.69 98 ILE A C 1
ATOM 762 O O . ILE A 1 98 ? -15.733 13.564 18.712 1.00 70.69 98 ILE A O 1
ATOM 766 N N . ILE A 1 99 ? -14.446 14.794 17.331 1.00 75.38 99 ILE A N 1
ATOM 767 C CA . ILE A 1 99 ? -13.451 13.755 17.068 1.00 75.38 99 ILE A CA 1
ATOM 768 C C . ILE A 1 99 ? -12.080 14.319 17.419 1.00 75.38 99 ILE A C 1
ATOM 770 O O . ILE A 1 99 ? -11.586 15.205 16.725 1.00 75.38 99 ILE A O 1
ATOM 774 N N . ASP A 1 100 ? -11.473 13.777 18.468 1.00 78.69 100 ASP A N 1
ATOM 775 C CA . ASP A 1 100 ? -10.078 14.040 18.810 1.00 78.69 100 ASP A CA 1
ATOM 776 C C . ASP A 1 100 ? -9.233 12.883 18.281 1.00 78.69 100 ASP A C 1
ATOM 778 O O . ASP A 1 100 ? -9.497 11.725 18.612 1.00 78.69 100 ASP A O 1
ATOM 782 N N . ILE A 1 101 ? -8.219 13.185 17.469 1.00 84.38 101 ILE A N 1
ATOM 783 C CA . ILE A 1 101 ? -7.331 12.168 16.898 1.00 84.38 101 ILE A CA 1
ATOM 784 C C . ILE A 1 101 ? -5.991 12.229 17.630 1.00 84.38 101 ILE A C 1
ATOM 786 O O . ILE A 1 101 ? -5.255 13.216 17.560 1.00 84.38 101 ILE A O 1
ATOM 790 N N . ILE A 1 102 ? -5.665 11.141 18.318 1.00 88.06 102 ILE A N 1
ATOM 791 C CA . ILE A 1 102 ? -4.353 10.888 18.902 1.00 88.06 102 ILE A CA 1
ATOM 792 C C . ILE A 1 102 ? -3.632 9.935 17.951 1.00 88.06 102 ILE A C 1
ATOM 794 O O . ILE A 1 102 ? -3.902 8.734 17.930 1.00 88.06 102 ILE A O 1
ATOM 798 N N . ASP A 1 103 ? -2.759 10.484 17.111 1.00 89.81 103 ASP A N 1
ATOM 799 C CA . ASP A 1 103 ? -2.030 9.720 16.102 1.00 89.81 103 ASP A CA 1
ATOM 800 C C . ASP A 1 103 ? -0.609 9.438 16.592 1.00 89.81 103 ASP A C 1
ATOM 802 O O . ASP A 1 103 ? 0.293 10.258 16.424 1.00 89.81 103 ASP A O 1
ATOM 806 N N . ASP A 1 104 ? -0.399 8.256 17.168 1.00 92.94 104 ASP A N 1
ATOM 807 C CA . ASP A 1 104 ? 0.890 7.748 17.650 1.00 92.94 104 ASP A CA 1
ATOM 808 C C . ASP A 1 104 ? 1.568 6.810 16.640 1.00 92.94 104 ASP A C 1
ATOM 810 O O . ASP A 1 104 ? 2.563 6.153 16.953 1.00 92.94 104 ASP A O 1
ATOM 814 N N . ARG A 1 105 ? 1.084 6.754 15.391 1.00 93.88 105 ARG A N 1
ATOM 815 C CA . ARG A 1 105 ? 1.733 5.945 14.351 1.00 93.88 105 ARG A CA 1
ATOM 816 C C . ARG A 1 105 ? 3.175 6.415 14.129 1.00 93.88 105 ARG A C 1
ATOM 818 O O . ARG A 1 105 ? 3.428 7.629 14.156 1.00 93.88 105 ARG A O 1
ATOM 825 N N . PRO A 1 106 ? 4.122 5.508 13.835 1.00 94.00 106 PRO A N 1
ATOM 826 C CA . PRO A 1 106 ? 5.528 5.843 13.615 1.00 94.00 106 PRO A CA 1
ATOM 827 C C . PRO A 1 106 ? 5.750 6.444 12.216 1.00 94.00 106 PRO A C 1
ATOM 829 O O . PRO A 1 106 ? 6.478 5.898 11.398 1.00 94.00 106 PRO A O 1
ATOM 832 N N . ALA A 1 107 ? 5.072 7.548 11.901 1.00 89.44 107 ALA A N 1
ATOM 833 C CA . ALA A 1 107 ? 5.118 8.189 10.590 1.00 89.44 107 ALA A CA 1
ATOM 834 C C . ALA A 1 107 ? 6.474 8.846 10.309 1.00 89.44 107 ALA A C 1
ATOM 836 O O . ALA A 1 107 ? 7.138 9.345 11.221 1.00 89.44 107 ALA A O 1
ATOM 837 N N . VAL A 1 108 ? 6.861 8.919 9.030 1.00 87.38 108 VAL A N 1
ATOM 838 C CA . VAL A 1 108 ? 8.032 9.719 8.642 1.00 87.38 108 VAL A CA 1
ATOM 839 C C . VAL A 1 108 ? 7.813 11.191 9.004 1.00 87.38 108 VAL A C 1
ATOM 841 O O . VAL A 1 108 ? 6.686 11.697 8.980 1.00 87.38 108 VAL A O 1
ATOM 844 N N . LYS A 1 109 ? 8.899 11.896 9.338 1.00 85.12 109 LYS A N 1
ATOM 845 C CA . LYS A 1 109 ? 8.847 13.303 9.760 1.00 85.12 109 LYS A CA 1
ATOM 846 C C . LYS A 1 109 ? 8.070 14.151 8.746 1.00 85.12 109 LYS A C 1
ATOM 848 O O . LYS A 1 109 ? 8.375 14.120 7.558 1.00 85.12 109 LYS A O 1
ATOM 853 N N . GLY A 1 110 ? 7.096 14.920 9.232 1.00 83.12 110 GLY A N 1
ATOM 854 C CA . GLY A 1 110 ? 6.246 15.798 8.418 1.00 83.12 110 GLY A CA 1
ATOM 855 C C . GLY A 1 110 ? 4.954 15.156 7.902 1.00 83.12 110 GLY A C 1
ATOM 856 O O . GLY A 1 110 ? 3.980 15.878 7.711 1.00 83.12 110 GLY A O 1
ATOM 857 N N . TYR A 1 111 ? 4.878 13.822 7.786 1.00 85.00 111 TYR A N 1
ATOM 858 C CA . TYR A 1 111 ? 3.727 13.136 7.180 1.00 85.00 111 TYR A CA 1
ATOM 859 C C . TYR A 1 111 ? 2.391 13.494 7.844 1.00 85.00 111 TYR A C 1
ATOM 861 O O . TYR A 1 111 ? 1.447 13.879 7.161 1.00 85.00 111 TYR A O 1
ATOM 869 N N . LYS A 1 112 ? 2.310 13.411 9.181 1.00 85.38 112 LYS A N 1
ATOM 870 C CA . LYS A 1 112 ? 1.071 13.697 9.931 1.00 85.38 112 LYS A CA 1
ATOM 871 C C . LYS A 1 112 ? 0.592 15.130 9.702 1.00 85.38 112 LYS A C 1
ATOM 873 O O . LYS A 1 112 ? -0.578 15.361 9.423 1.00 85.38 112 LYS A O 1
ATOM 878 N N . ARG A 1 113 ? 1.523 16.089 9.740 1.00 82.19 113 ARG A N 1
ATOM 879 C CA . ARG A 1 113 ? 1.243 17.513 9.513 1.00 82.19 113 ARG A CA 1
ATOM 880 C C . ARG A 1 113 ? 0.746 17.779 8.094 1.00 82.19 113 ARG A C 1
ATOM 882 O O . ARG A 1 113 ? -0.143 18.599 7.909 1.00 82.19 113 ARG A O 1
ATOM 889 N N . GLU A 1 114 ? 1.320 17.100 7.107 1.00 80.31 114 GLU A N 1
ATOM 890 C CA . GLU A 1 114 ? 0.924 17.236 5.703 1.00 80.31 114 GLU A CA 1
ATOM 891 C C . GLU A 1 114 ? -0.418 16.571 5.393 1.00 80.31 114 GLU A C 1
ATOM 893 O O . GLU A 1 114 ? -1.080 16.996 4.454 1.00 80.31 114 GLU A O 1
ATOM 898 N N . LYS A 1 115 ? -0.803 15.533 6.151 1.00 82.62 115 LYS A N 1
ATOM 899 C CA . LYS A 1 115 ? -1.969 14.681 5.860 1.00 82.62 115 LYS A CA 1
ATOM 900 C C . LYS A 1 115 ? -3.157 14.860 6.800 1.00 82.62 115 LYS A C 1
ATOM 902 O O . LYS A 1 115 ? -4.176 14.199 6.610 1.00 82.62 115 LYS A O 1
ATOM 907 N N . VAL A 1 116 ? -3.049 15.743 7.793 1.00 82.88 116 VAL A N 1
ATOM 908 C CA . VAL A 1 116 ? -4.095 15.968 8.802 1.00 82.88 116 VAL A CA 1
ATOM 909 C C . VAL A 1 116 ? -5.434 16.380 8.189 1.00 82.88 116 VAL A C 1
ATOM 911 O O . VAL A 1 116 ? -6.479 15.874 8.590 1.00 82.88 116 VAL A O 1
ATOM 914 N N . SER A 1 117 ? -5.427 17.265 7.185 1.00 80.12 117 SER A N 1
ATOM 915 C CA . SER A 1 117 ? -6.673 17.735 6.571 1.00 80.12 117 SER A CA 1
ATOM 916 C C . SER A 1 117 ? -7.361 16.620 5.788 1.00 80.12 117 SER A C 1
ATOM 918 O O . SER A 1 117 ? -8.577 16.461 5.886 1.00 80.12 117 SER A O 1
ATOM 920 N N . GLU A 1 118 ? -6.597 15.828 5.036 1.00 86.00 118 GLU A N 1
ATOM 921 C CA . GLU A 1 118 ? -7.117 14.674 4.310 1.00 86.00 118 GLU A CA 1
ATOM 922 C C . GLU A 1 118 ? -7.627 13.572 5.243 1.00 86.00 118 GLU A C 1
ATOM 924 O O . GLU A 1 118 ? -8.690 13.012 4.980 1.00 86.00 118 GLU A O 1
ATOM 929 N N . GLN A 1 119 ? -6.912 13.300 6.340 1.00 87.88 119 GLN A N 1
ATOM 930 C CA . GLN A 1 119 ? -7.315 12.331 7.363 1.00 87.88 119 GLN A CA 1
ATOM 931 C C . GLN A 1 119 ? -8.662 12.697 7.976 1.00 87.88 119 GLN A C 1
ATOM 933 O O . GLN A 1 119 ? -9.579 11.877 8.025 1.00 87.88 119 GLN A O 1
ATOM 938 N N . LEU A 1 120 ? -8.811 13.957 8.375 1.00 83.31 120 LEU A N 1
ATOM 939 C CA . LEU A 1 120 ? -10.055 14.449 8.941 1.00 83.31 120 LEU A CA 1
ATOM 940 C C . LEU A 1 120 ? -11.209 14.343 7.935 1.00 83.31 120 LEU A C 1
ATOM 942 O O . LEU A 1 120 ? -12.286 13.847 8.265 1.00 83.31 120 LEU A O 1
ATOM 946 N N . ASN A 1 121 ? -10.977 14.754 6.685 1.00 83.19 121 ASN A N 1
ATOM 947 C CA . ASN A 1 121 ? -11.971 14.624 5.620 1.00 83.19 121 ASN A CA 1
ATOM 948 C C . ASN A 1 121 ? -12.366 13.158 5.382 1.00 83.19 121 ASN A C 1
ATOM 950 O O . ASN A 1 121 ? -13.540 12.871 5.150 1.00 83.19 121 ASN A O 1
ATOM 954 N N . ALA A 1 122 ? -11.410 12.230 5.451 1.00 88.44 122 ALA A N 1
ATOM 955 C CA . ALA A 1 122 ? -11.657 10.802 5.298 1.00 88.44 122 ALA A CA 1
ATOM 956 C C . ALA A 1 122 ? -12.568 10.257 6.407 1.00 88.44 122 ALA A C 1
ATOM 958 O O . ALA A 1 122 ? -13.601 9.654 6.107 1.00 88.44 122 ALA A O 1
ATOM 959 N N . HIS A 1 123 ? -12.247 10.531 7.676 1.00 89.88 123 HIS A N 1
ATOM 960 C CA . HIS A 1 123 ? -13.069 10.109 8.817 1.00 89.88 123 HIS A CA 1
ATOM 961 C C . HIS A 1 123 ? -14.486 10.691 8.745 1.00 89.88 123 HIS A C 1
ATOM 963 O O . HIS A 1 123 ? -15.461 9.977 8.983 1.00 89.88 123 HIS A O 1
ATOM 969 N N . MET A 1 124 ? -14.627 11.950 8.320 1.00 80.94 124 MET A N 1
ATOM 970 C CA . MET A 1 124 ? -15.937 12.584 8.132 1.00 80.94 124 MET A CA 1
ATOM 971 C C . MET A 1 124 ? -16.760 11.928 7.023 1.00 80.94 124 MET A C 1
ATOM 973 O O . MET A 1 124 ? -17.957 11.691 7.194 1.00 80.94 124 MET A O 1
ATOM 977 N N . LEU A 1 125 ? -16.137 11.593 5.891 1.00 83.19 125 LEU A N 1
ATOM 978 C CA . LEU A 1 125 ? -16.816 10.884 4.805 1.00 83.19 125 LEU A CA 1
ATOM 979 C C . LEU A 1 125 ? -17.297 9.498 5.238 1.00 83.19 125 LEU A C 1
ATOM 981 O O . LEU A 1 125 ? -18.373 9.076 4.814 1.00 83.19 125 LEU A O 1
ATOM 985 N N . MET A 1 126 ? -16.537 8.811 6.090 1.00 87.81 126 MET A N 1
ATOM 986 C CA . MET A 1 126 ? -16.919 7.510 6.638 1.00 87.81 126 MET A CA 1
ATOM 987 C C . MET A 1 126 ? -18.099 7.616 7.600 1.00 87.81 126 MET A C 1
ATOM 989 O O . MET A 1 126 ? -19.086 6.903 7.435 1.00 87.81 126 MET A O 1
ATOM 993 N N . LEU A 1 127 ? -18.054 8.549 8.553 1.00 83.44 127 LEU A N 1
ATOM 994 C CA . LEU A 1 127 ? -19.178 8.787 9.462 1.00 83.44 127 LEU A CA 1
ATOM 995 C C . LEU A 1 127 ? -20.438 9.194 8.695 1.00 83.44 127 LEU A C 1
ATOM 997 O O . LEU A 1 127 ? -21.521 8.671 8.949 1.00 83.44 127 LEU A O 1
ATOM 1001 N N . HIS A 1 128 ? -20.304 10.063 7.692 1.00 77.94 128 HIS A N 1
ATOM 1002 C CA . HIS A 1 128 ? -21.417 10.411 6.816 1.00 77.94 128 HIS A CA 1
ATOM 1003 C C . HIS A 1 128 ? -21.941 9.203 6.027 1.00 77.94 128 HIS A C 1
ATOM 1005 O O . HIS A 1 128 ? -23.150 9.058 5.860 1.00 77.94 128 HIS A O 1
ATOM 1011 N N . HIS A 1 129 ? -21.061 8.329 5.540 1.00 80.19 129 HIS A N 1
ATOM 1012 C CA . HIS A 1 129 ? -21.465 7.117 4.836 1.00 80.19 129 HIS A CA 1
ATOM 1013 C C . HIS A 1 129 ? -22.291 6.185 5.737 1.00 80.19 129 HIS A C 1
ATOM 1015 O O . HIS A 1 129 ? -23.370 5.755 5.325 1.00 80.19 129 HIS A O 1
ATOM 1021 N N . LEU A 1 130 ? -21.825 5.935 6.963 1.00 77.50 130 LEU A N 1
ATOM 1022 C CA . LEU A 1 130 ? -22.478 5.034 7.917 1.00 77.50 130 LEU A CA 1
ATOM 1023 C C . LEU A 1 130 ? -23.787 5.609 8.479 1.00 77.50 130 LEU A C 1
ATOM 1025 O O . LEU A 1 130 ? -24.770 4.886 8.646 1.00 77.50 130 LEU A O 1
ATOM 1029 N N . PHE A 1 131 ? -23.822 6.915 8.747 1.00 74.12 131 PHE A N 1
ATOM 1030 C CA . PHE A 1 131 ? -24.882 7.526 9.553 1.00 74.12 131 PHE A CA 1
ATOM 1031 C C . PHE A 1 131 ? -25.736 8.556 8.800 1.00 74.12 131 PHE A C 1
ATOM 1033 O O . PHE A 1 131 ? -26.878 8.807 9.181 1.00 74.12 131 PHE A O 1
ATOM 1040 N N . GLY A 1 132 ? -25.258 9.106 7.681 1.00 58.91 132 GLY A N 1
ATOM 1041 C CA . GLY A 1 132 ? -25.947 10.165 6.932 1.00 58.91 132 GLY A CA 1
ATOM 1042 C C . GLY A 1 132 ? -27.219 9.718 6.201 1.00 58.91 132 GLY A C 1
ATOM 1043 O O . GLY A 1 132 ? -28.122 10.524 5.976 1.00 58.91 132 GLY A O 1
ATOM 1044 N N . SER A 1 133 ? -27.339 8.432 5.852 1.00 40.75 133 SER A N 1
ATOM 1045 C CA . SER A 1 133 ? -28.500 7.906 5.109 1.00 40.75 133 SER A CA 1
ATOM 1046 C C . SER A 1 133 ? -29.681 7.518 6.006 1.00 40.75 133 SER A C 1
ATOM 1048 O O . SER A 1 133 ? -30.827 7.604 5.565 1.00 40.75 133 SER A O 1
ATOM 1050 N N . LYS A 1 134 ? -29.441 7.150 7.273 1.00 42.44 134 LYS A N 1
ATOM 1051 C CA . LYS A 1 134 ? -30.516 6.792 8.217 1.00 42.44 134 LYS A CA 1
ATOM 1052 C C . LYS A 1 134 ? -31.363 8.005 8.655 1.00 42.44 134 LYS A C 1
ATOM 1054 O O . LYS A 1 134 ? -32.494 7.820 9.088 1.00 42.44 134 LYS A O 1
ATOM 1059 N N . CYS A 1 135 ? -30.904 9.239 8.416 1.00 34.69 135 CYS A N 1
ATOM 1060 C CA . CYS A 1 135 ? -31.713 10.461 8.554 1.00 34.69 135 CYS A CA 1
ATOM 1061 C C . CYS A 1 135 ? -32.789 10.645 7.460 1.00 34.69 135 CYS A C 1
ATOM 1063 O O . CYS A 1 135 ? -33.605 11.555 7.570 1.00 34.69 135 CYS A O 1
ATOM 1065 N N . LYS A 1 136 ? -32.808 9.827 6.393 1.00 30.97 136 LYS A N 1
ATOM 1066 C CA . LYS A 1 136 ? -33.778 9.962 5.285 1.00 30.97 136 LYS A CA 1
ATOM 1067 C C . LYS A 1 136 ? -35.057 9.139 5.443 1.00 30.97 136 LYS A C 1
ATOM 1069 O O . LYS A 1 136 ? -35.992 9.366 4.682 1.00 30.97 136 LYS A O 1
ATOM 1074 N N . GLN A 1 137 ? -35.110 8.182 6.372 1.00 29.47 137 GLN A N 1
ATOM 1075 C CA . GLN A 1 137 ? -36.257 7.269 6.476 1.00 29.47 137 GLN A CA 1
ATOM 1076 C C . GLN A 1 137 ? -37.414 7.792 7.339 1.00 29.47 137 GLN A C 1
ATOM 1078 O O . GLN A 1 137 ? -38.488 7.206 7.294 1.00 29.47 137 GLN A O 1
ATOM 1083 N N . ASN A 1 138 ? -37.252 8.933 8.021 1.00 28.70 138 ASN A N 1
ATOM 1084 C CA . ASN A 1 138 ? -38.344 9.599 8.729 1.00 28.70 138 ASN A CA 1
ATOM 1085 C C . ASN A 1 138 ? -38.615 11.005 8.165 1.00 28.70 138 ASN A C 1
ATOM 1087 O O . ASN A 1 138 ? -37.805 11.922 8.289 1.00 28.70 138 ASN A O 1
ATOM 1091 N N . SER A 1 139 ? -39.832 11.167 7.643 1.00 28.81 139 SER A N 1
ATOM 1092 C CA . SER A 1 139 ? -40.536 12.409 7.294 1.00 28.81 139 SER A CA 1
ATOM 1093 C C . SER A 1 139 ? -40.328 13.014 5.897 1.00 28.81 139 SER A C 1
ATOM 1095 O O . SER A 1 139 ? -39.230 13.204 5.376 1.00 28.81 139 SER A O 1
ATOM 1097 N N . SER A 1 140 ? -41.475 13.382 5.335 1.00 27.94 140 SER A N 1
ATOM 1098 C CA . SER A 1 140 ? -41.814 14.086 4.098 1.00 27.94 140 SER A CA 1
ATOM 1099 C C . SER A 1 140 ? -41.227 15.501 3.956 1.00 27.94 140 SER A C 1
ATOM 1101 O O . SER A 1 140 ? -41.858 16.392 3.392 1.00 27.94 140 SER A O 1
ATOM 1103 N N . THR A 1 141 ? -40.003 15.727 4.425 1.00 30.67 141 THR A N 1
ATOM 1104 C CA . THR A 1 141 ? -39.368 17.051 4.471 1.00 30.67 141 THR A CA 1
ATOM 1105 C C . THR A 1 141 ? -38.070 17.052 3.662 1.00 30.67 141 THR A C 1
ATOM 1107 O O . THR A 1 141 ? -36.988 17.392 4.141 1.00 30.67 141 THR A O 1
ATOM 1110 N N . LEU A 1 142 ? -38.182 16.674 2.384 1.00 27.62 142 LEU A N 1
ATOM 1111 C CA . LEU A 1 142 ? -37.075 16.513 1.428 1.00 27.62 142 LEU A CA 1
ATOM 1112 C C . LEU A 1 142 ? -36.318 17.823 1.088 1.00 27.62 142 LEU A C 1
ATOM 1114 O O . LEU A 1 142 ? -35.394 17.810 0.281 1.00 27.62 142 LEU A O 1
ATOM 1118 N N . GLY A 1 143 ? -36.675 18.958 1.698 1.00 25.06 143 GLY A N 1
ATOM 1119 C CA . GLY A 1 143 ? -36.053 20.263 1.448 1.00 25.06 143 GLY A CA 1
ATOM 1120 C C . GLY A 1 143 ? -34.995 20.715 2.462 1.00 25.06 143 GLY A C 1
ATOM 1121 O O . GLY A 1 143 ? -34.343 21.723 2.211 1.00 25.06 143 GLY A O 1
ATOM 1122 N N . LYS A 1 144 ? -34.817 20.032 3.607 1.00 31.48 144 LYS A N 1
ATOM 1123 C CA . LYS A 1 144 ? -33.980 20.561 4.714 1.00 31.48 144 LYS A CA 1
ATOM 1124 C C . LYS A 1 144 ? -32.897 19.613 5.256 1.00 31.48 144 L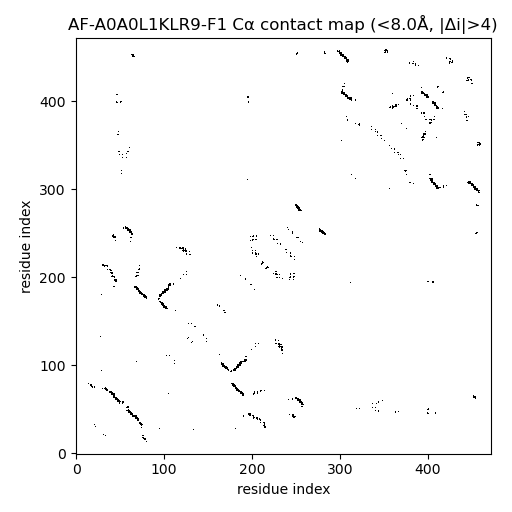YS A C 1
ATOM 1126 O O . LYS A 1 144 ? -31.944 20.088 5.861 1.00 31.48 144 LYS A O 1
ATOM 1131 N N . ALA A 1 145 ? -32.965 18.303 5.001 1.00 30.17 145 ALA A N 1
ATOM 1132 C CA . ALA A 1 145 ? -31.968 17.349 5.519 1.00 30.17 145 ALA A CA 1
ATOM 1133 C C . ALA A 1 145 ? -30.631 17.361 4.748 1.00 30.17 145 ALA A C 1
ATOM 1135 O O . ALA A 1 145 ? -29.587 17.023 5.301 1.00 30.17 145 ALA A O 1
ATOM 1136 N N . SER A 1 146 ? -30.628 17.819 3.493 1.00 27.73 146 SER A N 1
ATOM 1137 C CA . SER A 1 146 ? -29.412 17.959 2.680 1.00 27.73 146 SER A CA 1
ATOM 1138 C C . SER A 1 146 ? -28.435 18.997 3.248 1.00 27.73 146 SER A C 1
ATOM 1140 O O . SER A 1 146 ? -27.247 18.923 2.961 1.00 27.73 146 SER A O 1
ATOM 1142 N N . SER A 1 147 ? -28.900 19.939 4.080 1.00 30.47 147 SER A N 1
ATOM 1143 C CA . SER A 1 147 ? -28.036 20.932 4.733 1.00 30.47 147 SER A CA 1
ATOM 1144 C C . SER A 1 147 ? -27.490 20.472 6.090 1.00 30.47 147 SER A C 1
ATOM 1146 O O . SER A 1 147 ? -26.650 21.161 6.654 1.00 30.47 147 SER A O 1
ATOM 1148 N N . PHE A 1 148 ? -27.935 19.330 6.630 1.00 33.38 148 PHE A N 1
ATOM 1149 C CA . PHE A 1 148 ? -27.621 18.916 8.006 1.00 33.38 148 PHE A CA 1
ATOM 1150 C C . PHE A 1 148 ? -26.163 18.457 8.181 1.00 33.38 148 PHE A C 1
ATOM 1152 O O . PHE A 1 148 ? -25.575 18.649 9.238 1.00 33.38 148 PHE A O 1
ATOM 1159 N N . VAL A 1 149 ? -25.561 17.908 7.120 1.00 34.56 149 VAL A N 1
ATOM 1160 C CA . VAL A 1 149 ? -24.142 17.499 7.097 1.00 34.56 149 VAL A CA 1
ATOM 1161 C C . VAL A 1 149 ? -23.281 18.482 6.300 1.00 34.56 149 VAL A C 1
ATOM 1163 O O . VAL A 1 149 ? -22.095 18.635 6.573 1.00 34.56 149 VAL A O 1
ATOM 1166 N N . LEU A 1 150 ? -23.868 19.206 5.342 1.00 30.38 150 LEU A N 1
ATOM 1167 C CA . LEU A 1 150 ? -23.128 20.145 4.493 1.00 30.38 150 LEU A CA 1
ATOM 1168 C C . LEU A 1 150 ? -22.808 21.489 5.172 1.00 30.38 150 LEU A C 1
ATOM 1170 O O . LEU A 1 150 ? -21.850 22.138 4.760 1.00 30.38 150 LEU A O 1
ATOM 1174 N N . ASP A 1 151 ? -23.506 21.880 6.246 1.00 31.77 151 ASP A N 1
ATOM 1175 C CA . ASP A 1 151 ? -23.160 23.099 7.007 1.00 31.77 151 ASP A CA 1
ATOM 1176 C C . ASP A 1 151 ? -21.904 22.930 7.896 1.00 31.77 151 ASP A C 1
ATOM 1178 O O . ASP A 1 151 ? -21.417 23.893 8.488 1.00 31.77 151 ASP A O 1
ATOM 1182 N N . ILE A 1 152 ? -21.334 21.716 7.952 1.00 37.75 152 ILE A N 1
ATOM 1183 C CA . ILE A 1 152 ? -20.096 21.383 8.684 1.00 37.75 152 ILE A CA 1
ATOM 1184 C C . ILE A 1 152 ? -18.841 21.897 7.950 1.00 37.75 152 ILE A C 1
ATOM 1186 O O . ILE A 1 152 ? -17.777 22.013 8.552 1.00 37.75 152 ILE A O 1
ATOM 1190 N N . LEU A 1 153 ? -18.947 22.270 6.669 1.00 30.86 153 LEU A N 1
ATOM 1191 C CA . LEU A 1 153 ? -17.774 22.459 5.807 1.00 30.86 153 LEU A CA 1
ATOM 1192 C C . LEU A 1 153 ? -17.394 23.897 5.425 1.00 30.86 153 LEU A C 1
ATOM 1194 O O . LEU A 1 153 ? -16.513 24.049 4.585 1.00 30.86 153 LEU A O 1
ATOM 1198 N N . TRP A 1 154 ? -17.961 24.966 6.003 1.00 28.17 154 TRP A N 1
ATOM 1199 C CA . TRP A 1 154 ? -17.590 26.311 5.505 1.00 28.17 154 TRP A CA 1
ATOM 1200 C C . TRP A 1 154 ? -17.506 27.479 6.502 1.00 28.17 154 TRP A C 1
ATOM 1202 O O . TRP A 1 154 ? -17.186 28.589 6.082 1.00 28.17 154 TRP A O 1
ATOM 1212 N N . LYS A 1 155 ? -17.750 27.304 7.812 1.00 25.53 155 LYS A N 1
ATOM 1213 C CA . LYS A 1 155 ? -17.775 28.457 8.751 1.00 25.53 155 LYS A CA 1
ATOM 1214 C C . LYS A 1 155 ? -16.824 28.437 9.945 1.00 25.53 155 LYS A C 1
ATOM 1216 O O . LYS A 1 155 ? -16.782 29.427 10.671 1.00 25.53 155 LYS A O 1
ATOM 1221 N N . THR A 1 156 ? -15.995 27.416 10.127 1.00 30.36 156 THR A N 1
ATOM 1222 C CA . THR A 1 156 ? -14.857 27.518 11.051 1.00 30.36 156 THR A CA 1
ATOM 1223 C C . THR A 1 156 ? -13.630 27.963 10.277 1.00 30.36 156 THR A C 1
ATOM 1225 O O . THR A 1 156 ? -12.799 27.155 9.866 1.00 30.36 156 THR A O 1
ATOM 1228 N N . SER A 1 157 ? -13.513 29.278 10.087 1.00 28.28 157 SER A N 1
ATOM 1229 C CA . SER A 1 157 ? -12.206 29.911 9.959 1.00 28.28 157 SER A CA 1
ATOM 1230 C C . SER A 1 157 ? -11.327 29.356 11.076 1.00 28.28 157 SER A C 1
ATOM 1232 O O . SER A 1 157 ? -11.640 29.528 12.251 1.00 28.28 157 SER A O 1
ATOM 1234 N N . ALA A 1 158 ? -10.307 28.608 10.668 1.00 31.53 158 ALA A N 1
ATOM 1235 C CA . ALA A 1 158 ? -9.282 27.974 11.474 1.00 31.53 158 ALA A CA 1
ATOM 1236 C C . ALA A 1 158 ? -9.119 28.570 12.884 1.00 31.53 158 ALA A C 1
ATOM 1238 O O . ALA A 1 158 ? -8.437 29.581 13.065 1.00 31.53 158 ALA A O 1
ATOM 1239 N N . VAL A 1 159 ? -9.643 27.883 13.903 1.00 31.48 159 VAL A N 1
ATOM 1240 C CA . VAL A 1 159 ? -8.963 27.912 15.198 1.00 31.48 159 VAL A CA 1
ATOM 1241 C C . VAL A 1 159 ? -7.734 27.036 14.993 1.00 31.48 159 VAL A C 1
ATOM 1243 O O . VAL A 1 159 ? -7.812 25.811 15.044 1.00 31.48 159 VAL A O 1
ATOM 1246 N N . LYS A 1 160 ? -6.609 27.669 14.646 1.00 31.80 160 LYS A N 1
ATOM 1247 C CA . LYS A 1 160 ? -5.294 27.028 14.664 1.00 31.80 160 LYS A CA 1
ATOM 1248 C C . LYS A 1 160 ? -4.961 26.724 16.124 1.00 31.80 160 LYS A C 1
ATOM 1250 O O . LYS A 1 160 ? -4.295 27.519 16.781 1.00 31.80 160 LYS A O 1
ATOM 1255 N N . LEU A 1 161 ? -5.468 25.610 16.643 1.00 33.53 161 LEU A N 1
ATOM 1256 C CA . LEU A 1 161 ? -4.880 25.011 17.832 1.00 33.53 161 LEU A CA 1
ATOM 1257 C C . LEU A 1 161 ? -3.442 24.599 17.471 1.00 33.53 161 LEU A C 1
ATOM 1259 O O . LEU A 1 161 ? -3.194 24.229 16.316 1.00 33.53 161 LEU A O 1
ATOM 1263 N N . PRO A 1 162 ? -2.472 24.737 18.391 1.00 32.31 162 PRO A N 1
ATOM 1264 C CA . PRO A 1 162 ? -1.118 24.268 18.144 1.00 32.31 162 PRO A CA 1
ATOM 1265 C C . PRO A 1 162 ? -1.179 22.780 17.787 1.00 32.31 162 PRO A C 1
ATOM 1267 O O . PRO A 1 162 ? -1.620 21.963 18.587 1.00 32.31 162 PRO A O 1
ATOM 1270 N N . ILE A 1 163 ? -0.791 22.451 16.553 1.00 38.34 163 ILE A N 1
ATOM 1271 C CA . ILE A 1 163 ? -0.698 21.070 16.081 1.00 38.34 163 ILE A CA 1
ATOM 1272 C C . ILE A 1 163 ? 0.508 20.461 16.794 1.00 38.34 163 ILE A C 1
ATOM 1274 O O . ILE A 1 163 ? 1.649 20.706 16.395 1.00 38.34 163 ILE A O 1
ATOM 1278 N N . ASP A 1 164 ? 0.263 19.704 17.858 1.00 39.94 164 ASP A N 1
ATOM 1279 C CA . ASP A 1 164 ? 1.243 18.748 18.356 1.00 39.94 164 ASP A CA 1
ATOM 1280 C C . ASP A 1 164 ? 1.300 17.587 17.349 1.00 39.94 164 ASP A C 1
ATOM 1282 O O . ASP A 1 164 ? 0.273 17.093 16.885 1.00 39.94 164 ASP A O 1
ATOM 1286 N N . GLU A 1 165 ? 2.500 17.131 16.987 1.00 43.00 165 GLU A N 1
ATOM 1287 C CA . GLU A 1 165 ? 2.676 15.992 16.075 1.00 43.00 165 GLU A CA 1
ATOM 1288 C C . GLU A 1 165 ? 2.083 14.683 16.629 1.00 43.00 165 GLU A C 1
ATOM 1290 O O . GLU A 1 165 ? 1.946 13.715 15.877 1.00 43.00 165 GLU A O 1
ATOM 1295 N N . ARG A 1 166 ? 1.732 14.651 17.923 1.00 32.94 166 ARG A N 1
ATOM 1296 C CA . ARG A 1 166 ? 1.075 13.522 18.603 1.00 32.94 166 ARG A CA 1
ATOM 1297 C C . ARG A 1 166 ? -0.428 13.703 18.818 1.00 32.94 166 ARG A C 1
ATOM 1299 O O . ARG A 1 166 ? -1.137 12.718 19.009 1.00 32.94 166 ARG A O 1
ATOM 1306 N N . ARG A 1 167 ? -0.928 14.941 18.815 1.00 35.31 167 ARG A N 1
ATOM 1307 C CA . ARG A 1 167 ? -2.303 15.244 19.222 1.00 35.31 167 ARG A CA 1
ATOM 1308 C C . ARG A 1 167 ? -2.929 16.286 18.309 1.00 35.31 167 ARG A C 1
ATOM 1310 O O . ARG A 1 167 ? -2.487 17.431 18.245 1.00 35.31 167 ARG A O 1
ATOM 1317 N N . ILE A 1 168 ? -3.989 15.870 17.625 1.00 45.03 168 ILE A N 1
ATOM 1318 C CA . ILE A 1 168 ? -4.793 16.718 16.753 1.00 45.03 168 ILE A CA 1
ATOM 1319 C C . ILE A 1 168 ? -6.112 16.972 17.485 1.00 45.03 168 ILE A C 1
ATOM 1321 O O . ILE A 1 168 ? -7.029 16.151 17.458 1.00 45.03 168 ILE A O 1
ATOM 1325 N N . ASP A 1 169 ? -6.181 18.107 18.178 1.00 34.22 169 ASP A N 1
ATOM 1326 C CA . ASP A 1 169 ? -7.401 18.563 18.841 1.00 34.22 169 ASP A CA 1
ATOM 1327 C C . ASP A 1 169 ? -8.262 19.336 17.831 1.00 34.22 169 ASP A C 1
ATOM 1329 O O . ASP A 1 169 ? -7.868 20.407 17.362 1.00 34.22 169 ASP A O 1
ATOM 1333 N N . HIS A 1 170 ? -9.454 18.831 17.505 1.00 41.28 170 HIS A N 1
ATOM 1334 C CA . HIS A 1 170 ? -10.433 19.573 16.710 1.00 41.28 170 HIS A CA 1
ATOM 1335 C C . HIS A 1 170 ? -11.845 19.407 17.281 1.00 41.28 170 HIS A C 1
ATOM 1337 O O . HIS A 1 170 ? -12.510 18.386 17.133 1.00 41.28 170 HIS A O 1
ATOM 1343 N N . ALA A 1 171 ? -12.330 20.480 17.908 1.00 32.75 171 ALA A N 1
ATOM 1344 C CA . ALA A 1 171 ? -13.694 20.568 18.402 1.00 32.75 171 ALA A CA 1
ATOM 1345 C C . ALA A 1 171 ? -14.651 20.968 17.270 1.00 32.75 171 ALA A C 1
ATOM 1347 O O . ALA A 1 171 ? -14.564 22.070 16.723 1.00 32.75 171 ALA A O 1
ATOM 1348 N N . PHE A 1 172 ? -15.605 20.093 16.958 1.00 39.44 172 PHE A N 1
ATOM 1349 C CA . PHE A 1 172 ? -16.729 20.409 16.081 1.00 39.44 172 PHE A CA 1
ATOM 1350 C C . PHE A 1 172 ? -17.906 20.880 16.928 1.00 39.44 172 PHE A C 1
ATOM 1352 O O . PHE A 1 172 ? -18.437 20.146 17.759 1.00 39.44 172 PHE A O 1
ATOM 1359 N N . VAL A 1 173 ? -18.306 22.134 16.725 1.00 33.97 173 VAL A N 1
ATOM 1360 C CA . VAL A 1 173 ? -19.424 22.749 17.445 1.00 33.97 173 VAL A CA 1
ATOM 1361 C C . VAL A 1 173 ? -20.598 22.904 16.484 1.00 33.97 173 VAL A C 1
ATOM 1363 O O . VAL A 1 173 ? -20.599 23.797 15.638 1.00 33.97 173 VAL A O 1
ATOM 1366 N N . HIS A 1 174 ? -21.627 22.071 16.646 1.00 33.91 174 HIS A N 1
ATOM 1367 C CA . HIS A 1 174 ? -22.971 22.384 16.156 1.00 33.91 174 HIS A CA 1
ATOM 1368 C C . HIS A 1 174 ? -23.760 23.085 17.279 1.00 33.91 174 HIS A C 1
ATOM 1370 O O . HIS A 1 174 ? -23.603 22.764 18.456 1.00 33.91 174 HIS A O 1
ATOM 1376 N N . ARG A 1 175 ? -24.545 24.123 16.962 1.00 37.91 175 ARG A N 1
ATOM 1377 C CA . ARG A 1 175 ? -25.115 25.039 17.972 1.00 37.91 175 ARG A CA 1
ATOM 1378 C C . ARG A 1 175 ? -26.470 24.557 18.542 1.00 37.91 175 ARG A C 1
ATOM 1380 O O . ARG A 1 175 ? -27.434 24.509 17.787 1.00 37.91 175 ARG A O 1
ATOM 1387 N N . LYS A 1 176 ? -26.498 24.434 19.892 1.00 44.88 176 LYS A N 1
ATOM 1388 C CA . LYS A 1 176 ? -27.609 24.461 20.905 1.00 44.88 176 LYS A CA 1
ATOM 1389 C C . LYS A 1 176 ? -28.474 23.170 21.036 1.00 44.88 176 LYS A C 1
ATOM 1391 O O . LYS A 1 176 ? -29.304 22.972 20.166 1.00 44.88 176 LYS A O 1
ATOM 1396 N N . HIS A 1 177 ? -28.431 22.285 22.064 1.00 39.06 177 HIS A N 1
ATOM 1397 C CA . HIS A 1 177 ? -27.920 22.256 23.465 1.00 39.06 177 HIS A CA 1
ATOM 1398 C C . HIS A 1 177 ? -27.540 20.816 23.975 1.00 39.06 177 HIS A C 1
ATOM 1400 O O . HIS A 1 177 ? -28.173 19.842 23.602 1.00 39.06 177 HIS A O 1
ATOM 1406 N N . ARG A 1 178 ? -26.616 20.750 24.962 1.00 45.94 178 ARG A N 1
ATOM 1407 C CA . ARG A 1 178 ? -26.438 19.811 26.111 1.00 45.94 178 ARG A CA 1
ATOM 1408 C C . ARG A 1 178 ? -25.937 18.365 26.040 1.00 45.94 178 ARG A C 1
ATOM 1410 O O . ARG A 1 178 ? -25.587 17.912 27.118 1.00 45.94 178 ARG A O 1
ATOM 1417 N N . LYS A 1 179 ? -25.799 17.661 24.920 1.00 49.81 179 LYS A N 1
ATOM 1418 C CA . LYS A 1 179 ? -25.032 16.393 24.891 1.00 49.81 179 LYS A CA 1
ATOM 1419 C C . LYS A 1 179 ? -24.137 16.376 23.658 1.00 49.81 179 LYS A C 1
ATOM 1421 O O . LYS A 1 179 ? -24.622 16.431 22.535 1.00 49.81 179 LYS A O 1
ATOM 1426 N N . VAL A 1 180 ? -22.828 16.383 23.872 1.00 61.56 180 VAL A N 1
ATOM 1427 C CA . VAL A 1 180 ? -21.831 16.311 22.801 1.00 61.56 180 VAL A CA 1
ATOM 1428 C C . VAL A 1 180 ? -21.164 14.952 22.881 1.00 61.56 180 VAL A C 1
ATOM 1430 O O . VAL A 1 180 ? -20.508 14.653 23.878 1.00 61.56 180 VAL A O 1
ATOM 1433 N N . LEU A 1 181 ? -21.333 14.132 21.846 1.00 71.75 181 LEU A N 1
ATOM 1434 C CA . LEU A 1 181 ? -20.579 12.896 21.718 1.00 71.75 181 LEU A CA 1
ATOM 1435 C C . LEU A 1 181 ? -19.133 13.266 21.410 1.00 71.75 181 LEU A C 1
ATOM 1437 O O . LEU A 1 181 ? -18.856 13.920 20.412 1.00 71.75 181 LEU A O 1
ATOM 1441 N N . LYS A 1 182 ? -18.201 12.842 22.246 1.00 77.81 182 LYS A N 1
ATOM 1442 C CA . LYS A 1 182 ? -16.774 12.972 21.999 1.00 77.81 182 LYS A CA 1
ATOM 1443 C C . LYS A 1 182 ? -16.203 11.596 21.700 1.00 77.81 182 LYS A C 1
ATOM 1445 O O . LYS A 1 182 ? -16.242 10.716 22.552 1.00 77.81 182 LYS A O 1
ATOM 1450 N N . LEU A 1 183 ? -15.660 11.436 20.501 1.00 83.25 183 LEU A N 1
ATOM 1451 C CA . LEU A 1 183 ? -14.889 10.278 20.077 1.00 83.25 183 LEU A CA 1
ATOM 1452 C C . LEU A 1 183 ? -13.405 10.630 20.168 1.00 83.25 183 LEU A C 1
ATOM 1454 O O . LEU A 1 183 ? -12.928 11.522 19.475 1.00 83.25 183 LEU A O 1
ATOM 1458 N N . VAL A 1 184 ? -12.673 9.937 21.027 1.00 87.62 184 VAL A N 1
ATOM 1459 C CA . VAL A 1 184 ? -11.213 9.990 21.072 1.00 87.62 184 VAL A CA 1
ATOM 1460 C C . VAL A 1 184 ? -10.698 8.796 20.286 1.00 87.62 184 VAL A C 1
ATOM 1462 O O . VAL A 1 184 ? -10.808 7.659 20.742 1.00 87.62 184 VAL A O 1
ATOM 1465 N N . VAL A 1 185 ? -10.181 9.060 19.092 1.00 90.44 185 VAL A N 1
ATOM 1466 C CA . VAL A 1 185 ? -9.625 8.066 18.175 1.00 90.44 185 VAL A CA 1
ATOM 1467 C C . VAL A 1 185 ? -8.131 7.961 18.438 1.00 90.44 185 VAL A C 1
ATOM 1469 O O . VAL A 1 185 ? -7.404 8.939 18.283 1.00 90.44 185 VAL A O 1
ATOM 1472 N N . HIS A 1 186 ? -7.661 6.779 18.820 1.00 94.88 186 HIS A N 1
ATOM 1473 C CA . HIS A 1 186 ? -6.237 6.501 18.981 1.00 94.88 186 HIS A CA 1
ATOM 1474 C C . HIS A 1 186 ? -5.742 5.642 17.825 1.00 94.88 186 HIS A C 1
ATOM 1476 O O . HIS A 1 186 ? -6.279 4.559 17.582 1.00 94.88 186 HIS A O 1
ATOM 1482 N N . LEU A 1 187 ? -4.725 6.130 17.115 1.00 95.44 187 LEU A N 1
ATOM 1483 C CA . LEU A 1 187 ? -4.071 5.431 16.014 1.00 95.44 187 LEU A CA 1
ATOM 1484 C C . LEU A 1 187 ? -2.645 5.052 16.408 1.00 95.44 187 LEU A C 1
ATOM 1486 O O . LEU A 1 187 ? -1.865 5.896 16.838 1.00 95.44 187 LEU A O 1
ATOM 1490 N N . SER A 1 188 ? -2.282 3.789 16.218 1.00 95.62 188 SER A N 1
ATOM 1491 C CA . SER A 1 188 ? -0.949 3.254 16.520 1.00 95.62 188 SER A CA 1
ATOM 1492 C C . SER A 1 188 ? -0.585 2.113 15.554 1.00 95.62 188 SER A C 1
ATOM 1494 O O . SER A 1 188 ? -1.109 2.051 14.439 1.00 95.62 188 SER A O 1
ATOM 1496 N N . GLY A 1 189 ? 0.323 1.216 15.947 1.00 95.56 189 GLY A N 1
ATOM 1497 C CA . GLY A 1 189 ? 0.779 0.080 15.143 1.00 95.56 189 GLY A CA 1
ATOM 1498 C C . GLY A 1 189 ? 2.218 0.220 14.646 1.00 95.56 189 GLY A C 1
ATOM 1499 O O . GLY A 1 189 ? 2.923 1.169 14.985 1.00 95.56 189 GLY A O 1
ATOM 1500 N N . ASN A 1 190 ? 2.667 -0.762 13.864 1.00 95.12 190 ASN A N 1
ATOM 1501 C CA . ASN A 1 190 ? 4.039 -0.856 13.356 1.00 95.12 190 ASN A CA 1
ATOM 1502 C C . ASN A 1 190 ? 4.180 -0.457 11.876 1.00 95.12 190 ASN A C 1
ATOM 1504 O O . ASN A 1 190 ? 5.301 -0.380 11.375 1.00 95.12 190 ASN A O 1
ATOM 1508 N N . LEU A 1 191 ? 3.079 -0.195 11.160 1.00 94.94 191 LEU A N 1
ATOM 1509 C CA . LEU A 1 191 ? 3.156 0.422 9.836 1.00 94.94 191 LEU A CA 1
ATOM 1510 C C . LEU A 1 191 ? 3.732 1.825 9.994 1.00 94.94 191 LEU A C 1
ATOM 1512 O O . LEU A 1 191 ? 3.266 2.578 10.840 1.00 94.94 191 LEU A O 1
ATOM 1516 N N . VAL A 1 192 ? 4.709 2.180 9.164 1.00 93.75 192 VAL A N 1
ATOM 1517 C CA . VAL A 1 192 ? 5.290 3.527 9.108 1.00 93.75 192 VAL A CA 1
ATOM 1518 C C . VAL A 1 192 ? 4.573 4.325 8.018 1.00 93.75 192 VAL A C 1
ATOM 1520 O O . VAL A 1 192 ? 4.814 4.066 6.835 1.00 93.75 192 VAL A O 1
ATOM 1523 N N . PRO A 1 193 ? 3.686 5.284 8.357 1.00 90.81 193 PRO A N 1
ATOM 1524 C CA . PRO A 1 193 ? 3.044 6.109 7.349 1.00 90.81 193 PRO A CA 1
ATOM 1525 C C . PRO A 1 193 ? 4.047 6.874 6.486 1.00 90.81 193 PRO A C 1
ATOM 1527 O O . PRO A 1 193 ? 4.856 7.665 6.974 1.00 90.81 193 PRO A O 1
ATOM 1530 N N . THR A 1 194 ? 3.964 6.617 5.183 1.00 86.38 194 THR A N 1
ATOM 1531 C CA . THR A 1 194 ? 4.726 7.263 4.115 1.00 86.38 194 THR A CA 1
ATOM 1532 C C . THR A 1 194 ? 3.931 7.187 2.807 1.00 86.38 194 THR A C 1
ATOM 1534 O O . THR A 1 194 ? 2.961 6.429 2.689 1.00 86.38 194 THR A O 1
ATOM 1537 N N . SER A 1 195 ? 4.332 7.959 1.798 1.00 80.88 195 SER A N 1
ATOM 1538 C CA . SER A 1 195 ? 3.738 7.854 0.465 1.00 80.88 195 SER A CA 1
ATOM 1539 C C . SER A 1 195 ? 4.014 6.475 -0.145 1.00 80.88 195 SER A C 1
ATOM 1541 O O . SER A 1 195 ? 5.141 5.985 -0.119 1.00 80.88 195 SER A O 1
ATOM 1543 N N . GLY A 1 196 ? 2.981 5.845 -0.707 1.00 81.38 196 GLY A N 1
ATOM 1544 C CA . GLY A 1 196 ? 3.105 4.584 -1.442 1.00 81.38 196 GLY A CA 1
ATOM 1545 C C . GLY A 1 196 ? 2.891 3.300 -0.634 1.00 81.38 196 GLY A C 1
ATOM 1546 O O . GLY A 1 196 ? 2.694 2.265 -1.268 1.00 81.38 196 GLY A O 1
ATOM 1547 N N . ILE A 1 197 ? 2.829 3.349 0.706 1.00 88.06 197 ILE A N 1
ATOM 1548 C CA . ILE A 1 197 ? 2.618 2.157 1.561 1.00 88.06 197 ILE A CA 1
ATOM 1549 C C . ILE A 1 197 ? 1.144 1.885 1.925 1.00 88.06 197 ILE A C 1
ATOM 1551 O O . ILE A 1 197 ? 0.840 0.931 2.630 1.00 88.06 197 ILE A O 1
ATOM 1555 N N . GLY A 1 198 ? 0.204 2.720 1.467 1.00 90.81 198 GLY A N 1
ATOM 1556 C CA . GLY A 1 198 ? -1.231 2.559 1.760 1.00 90.81 198 GLY A CA 1
ATOM 1557 C C . GLY A 1 198 ? -1.632 2.864 3.206 1.00 90.81 198 GLY A C 1
ATOM 1558 O O . GLY A 1 198 ? -2.616 2.323 3.697 1.00 90.81 198 GLY A O 1
ATOM 1559 N N . ALA A 1 199 ? -0.888 3.732 3.898 1.00 92.94 199 ALA A N 1
ATOM 1560 C CA . ALA A 1 199 ? -1.184 4.091 5.286 1.00 92.94 199 ALA A CA 1
ATOM 1561 C C . ALA A 1 199 ? -2.531 4.818 5.472 1.00 92.94 199 ALA A C 1
ATOM 1563 O O . ALA A 1 199 ? -3.151 4.668 6.519 1.00 92.94 199 ALA A O 1
ATOM 1564 N N . SER A 1 200 ? -3.010 5.555 4.463 1.00 94.00 200 SER A N 1
ATOM 1565 C CA . SER A 1 200 ? -4.337 6.191 4.478 1.00 94.00 200 SER A CA 1
ATOM 1566 C C . SER A 1 200 ? -5.472 5.165 4.427 1.00 94.00 200 SER A C 1
ATOM 1568 O O . SER A 1 200 ? -6.447 5.266 5.167 1.00 94.00 200 SER A O 1
ATOM 1570 N N . ALA A 1 201 ? -5.314 4.115 3.620 1.00 95.00 201 ALA A N 1
ATOM 1571 C CA . ALA A 1 201 ? -6.269 3.020 3.574 1.00 95.00 201 ALA A CA 1
ATOM 1572 C C . ALA A 1 201 ? -6.224 2.179 4.854 1.00 95.00 201 ALA A C 1
ATOM 1574 O O . ALA A 1 201 ? -7.267 1.724 5.316 1.00 95.00 201 ALA A O 1
ATOM 1575 N N . ALA A 1 202 ? -5.044 1.978 5.447 1.00 97.38 202 ALA A N 1
ATOM 1576 C CA . ALA A 1 202 ? -4.918 1.329 6.753 1.00 97.38 202 ALA A CA 1
ATOM 1577 C C . ALA A 1 202 ? -5.638 2.129 7.855 1.00 97.38 202 ALA A C 1
ATOM 1579 O O . ALA A 1 202 ? -6.389 1.558 8.644 1.00 97.38 202 ALA A O 1
ATOM 1580 N N . ASP A 1 203 ? -5.494 3.456 7.857 1.00 97.50 203 ASP A N 1
ATOM 1581 C CA . ASP A 1 203 ? -6.268 4.373 8.705 1.00 97.50 203 ASP A CA 1
ATOM 1582 C C . ASP A 1 203 ? -7.781 4.158 8.540 1.00 97.50 203 ASP A C 1
ATOM 1584 O O . ASP A 1 203 ? -8.466 3.756 9.477 1.00 97.50 203 ASP A O 1
ATOM 1588 N N . CYS A 1 204 ? -8.290 4.304 7.313 1.00 97.38 204 CYS A N 1
ATOM 1589 C CA . CYS A 1 204 ? -9.719 4.192 7.030 1.00 97.38 204 CYS A CA 1
ATOM 1590 C C . CYS A 1 204 ? -10.289 2.806 7.385 1.00 97.38 204 CYS A C 1
ATOM 1592 O O . CYS A 1 204 ? -11.385 2.714 7.926 1.00 97.38 204 CYS A O 1
ATOM 1594 N N . VAL A 1 205 ? -9.576 1.713 7.100 1.00 98.19 205 VAL A N 1
ATOM 1595 C CA . VAL A 1 205 ? -10.058 0.353 7.407 1.00 98.19 205 VAL A CA 1
ATOM 1596 C C . VAL A 1 205 ? -10.054 0.088 8.913 1.00 98.19 205 VAL A C 1
ATOM 1598 O O . VAL A 1 205 ? -11.044 -0.413 9.446 1.00 98.19 205 VAL A O 1
ATOM 1601 N N . SER A 1 206 ? -8.970 0.436 9.614 1.00 98.19 206 SER A N 1
ATOM 1602 C CA . SER A 1 206 ? -8.893 0.257 11.072 1.00 98.19 206 SER A CA 1
ATOM 1603 C C . SER A 1 206 ? -9.948 1.098 11.792 1.00 98.19 206 SER A C 1
ATOM 1605 O O . SER A 1 206 ? -10.622 0.590 12.687 1.00 98.19 206 SER A O 1
ATOM 1607 N N . PHE A 1 207 ? -10.181 2.331 11.335 1.00 97.38 207 PHE A N 1
ATOM 1608 C CA . PHE A 1 207 ? -11.240 3.193 11.852 1.00 97.38 207 PHE A CA 1
ATOM 1609 C C . PHE A 1 207 ? -12.643 2.638 11.559 1.00 97.38 207 PHE A C 1
ATOM 1611 O O . PHE A 1 207 ? -13.493 2.630 12.446 1.00 97.38 207 PHE A O 1
ATOM 1618 N N . ALA A 1 208 ? -12.890 2.100 10.357 1.00 96.38 208 ALA A N 1
ATOM 1619 C CA . ALA A 1 208 ? -14.164 1.457 10.018 1.00 96.38 208 ALA A CA 1
ATOM 1620 C C . ALA A 1 208 ? -14.456 0.260 10.933 1.00 96.38 208 ALA A C 1
ATOM 1622 O O . ALA A 1 208 ? -15.574 0.110 11.421 1.00 96.38 208 ALA A O 1
ATOM 1623 N N . ARG A 1 209 ? -13.441 -0.570 11.201 1.00 97.69 209 ARG A N 1
ATOM 1624 C CA . ARG A 1 209 ? -13.535 -1.711 12.122 1.00 97.69 209 ARG A CA 1
ATOM 1625 C C . ARG A 1 209 ? -13.811 -1.266 13.561 1.00 97.69 209 ARG A C 1
ATOM 1627 O O . ARG A 1 209 ? -14.666 -1.860 14.211 1.00 97.69 209 ARG A O 1
ATOM 1634 N N . ALA A 1 210 ? -13.170 -0.190 14.013 1.00 96.75 210 ALA A N 1
ATOM 1635 C CA . ALA A 1 210 ? -13.417 0.382 15.333 1.00 96.75 210 ALA A CA 1
ATOM 1636 C C . ALA A 1 210 ? -14.827 0.956 15.486 1.00 96.75 210 ALA A C 1
ATOM 1638 O O . ALA A 1 210 ? -15.487 0.720 16.495 1.00 96.75 210 ALA A O 1
ATOM 1639 N N . LEU A 1 211 ? -15.335 1.644 14.463 1.00 92.50 211 LEU A N 1
ATOM 1640 C CA . LEU A 1 211 ? -16.727 2.094 14.438 1.00 92.50 211 LEU A CA 1
ATOM 1641 C C . LEU A 1 211 ? -17.710 0.917 14.401 1.00 92.50 211 LEU A C 1
ATOM 1643 O O . LEU A 1 211 ? -18.741 0.973 15.067 1.00 92.50 211 LEU A O 1
ATOM 1647 N N . ASN A 1 212 ? -17.391 -0.148 13.659 1.00 92.94 212 ASN A N 1
ATOM 1648 C CA . ASN A 1 212 ? -18.213 -1.354 13.598 1.00 92.94 212 ASN A CA 1
ATOM 1649 C C . ASN A 1 212 ? -18.405 -1.986 14.985 1.00 92.94 212 ASN A C 1
ATOM 1651 O O . ASN A 1 212 ? -19.530 -2.338 15.334 1.00 92.94 212 ASN A O 1
ATOM 1655 N N . GLU A 1 213 ? -17.338 -2.082 15.786 1.00 93.19 213 GLU A N 1
ATOM 1656 C CA . GLU A 1 213 ? -17.426 -2.583 17.163 1.00 93.19 213 GLU A CA 1
ATOM 1657 C C . GLU A 1 213 ? -18.150 -1.599 18.087 1.00 93.19 213 GLU A C 1
ATOM 1659 O O . GLU A 1 213 ? -19.111 -1.974 18.757 1.00 93.19 213 GLU A O 1
ATOM 1664 N N . LEU A 1 214 ? -17.718 -0.333 18.099 1.00 89.56 214 LEU A N 1
ATOM 1665 C CA . LEU A 1 214 ? -18.219 0.694 19.015 1.00 89.56 214 LEU A CA 1
ATOM 1666 C C . LEU A 1 214 ? -19.743 0.885 18.907 1.00 89.56 214 LEU A C 1
ATOM 1668 O O . LEU A 1 214 ? -20.420 1.127 19.908 1.00 89.56 214 LEU A O 1
ATOM 1672 N N . TYR A 1 215 ? -20.285 0.770 17.693 1.00 85.44 215 TYR A N 1
ATOM 1673 C CA . TYR A 1 215 ? -21.714 0.918 17.406 1.00 85.44 215 TYR A CA 1
ATOM 1674 C C . TYR A 1 215 ? -22.452 -0.417 17.213 1.00 85.44 215 TYR A C 1
ATOM 1676 O O . TYR A 1 215 ? -23.657 -0.395 16.962 1.00 85.44 215 TYR A O 1
ATOM 1684 N N . GLY A 1 216 ? -21.760 -1.559 17.295 1.00 84.75 216 GLY A N 1
ATOM 1685 C CA . GLY A 1 216 ? -22.340 -2.887 17.065 1.00 84.75 216 GLY A CA 1
ATOM 1686 C C . GLY A 1 216 ? -23.028 -3.029 15.704 1.00 84.75 216 GLY A C 1
ATOM 1687 O O . GLY A 1 216 ? -24.126 -3.578 15.617 1.00 84.75 216 GLY A O 1
ATOM 1688 N N . LEU A 1 217 ? -22.408 -2.508 14.638 1.00 84.88 217 LEU A N 1
ATOM 1689 C CA . LEU A 1 217 ? -23.023 -2.427 13.304 1.00 84.88 217 LEU A CA 1
ATOM 1690 C C . LEU A 1 217 ? -23.103 -3.781 12.584 1.00 84.88 217 LEU A C 1
ATOM 1692 O O . LEU A 1 217 ? -23.862 -3.897 11.626 1.00 84.88 217 LEU A O 1
ATOM 1696 N N . GLN A 1 218 ? -22.339 -4.781 13.039 1.00 89.00 218 GLN A N 1
ATOM 1697 C CA . GLN A 1 218 ? -22.259 -6.125 12.447 1.00 89.00 218 GLN A CA 1
ATOM 1698 C C . GLN A 1 218 ? -21.902 -6.105 10.949 1.00 89.00 218 GLN A C 1
ATOM 1700 O O . GLN A 1 218 ? -22.351 -6.951 10.179 1.00 89.00 218 GLN A O 1
ATOM 1705 N N . MET A 1 219 ? -21.078 -5.138 10.539 1.00 88.44 219 MET A N 1
ATOM 1706 C CA . MET A 1 219 ? -20.622 -4.999 9.161 1.00 88.44 219 MET A CA 1
ATOM 1707 C C . MET A 1 219 ? -19.779 -6.201 8.739 1.00 88.44 219 MET A C 1
ATOM 1709 O O . MET A 1 219 ? -18.876 -6.642 9.455 1.00 88.44 219 MET A O 1
ATOM 1713 N N . THR A 1 220 ? -20.037 -6.669 7.527 1.00 90.94 220 THR A N 1
ATOM 1714 C CA . THR A 1 220 ? -19.189 -7.613 6.803 1.00 90.94 220 THR A CA 1
ATOM 1715 C C . THR A 1 220 ? -17.873 -6.957 6.366 1.00 90.94 220 THR A C 1
ATOM 1717 O O . THR A 1 220 ? -17.757 -5.734 6.273 1.00 90.94 220 THR A O 1
ATOM 1720 N N . GLU A 1 221 ? -16.869 -7.766 6.017 1.00 88.81 221 GLU A N 1
ATOM 1721 C CA . GLU A 1 221 ? -15.600 -7.265 5.459 1.00 88.81 221 GLU A CA 1
ATOM 1722 C C . GLU A 1 221 ? -15.795 -6.471 4.155 1.00 88.81 221 GLU A C 1
ATOM 1724 O O . GLU A 1 221 ? -15.054 -5.531 3.882 1.00 88.81 221 GLU A O 1
ATOM 1729 N N . GLU A 1 222 ? -16.811 -6.800 3.351 1.00 84.69 222 GLU A N 1
ATOM 1730 C CA . GLU A 1 222 ? -17.156 -6.027 2.152 1.00 84.69 222 GLU A CA 1
ATOM 1731 C C . GLU A 1 222 ? -17.707 -4.638 2.498 1.00 84.69 222 GLU A C 1
ATOM 1733 O O . GLU A 1 222 ? -17.301 -3.644 1.893 1.00 84.69 222 GLU A O 1
ATOM 1738 N N . GLU A 1 223 ? -18.566 -4.539 3.511 1.00 87.19 223 GLU A N 1
ATOM 1739 C CA . GLU A 1 223 ? -19.080 -3.254 3.993 1.00 87.19 223 GLU A CA 1
ATOM 1740 C C . GLU A 1 223 ? -17.982 -2.417 4.659 1.00 87.19 223 GLU A C 1
ATOM 1742 O O . GLU A 1 223 ? -17.926 -1.204 4.450 1.00 87.19 223 GLU A O 1
ATOM 1747 N N . ILE A 1 224 ? -17.064 -3.047 5.402 1.00 90.94 224 ILE A N 1
ATOM 1748 C CA . ILE A 1 224 ? -15.870 -2.389 5.959 1.00 90.94 224 ILE A CA 1
ATOM 1749 C C . ILE A 1 224 ? -15.008 -1.830 4.824 1.00 90.94 224 ILE A C 1
ATOM 1751 O O . ILE A 1 224 ? -14.652 -0.648 4.845 1.00 90.94 224 ILE A O 1
ATOM 1755 N N . ASN A 1 225 ? -14.726 -2.647 3.803 1.00 90.38 225 ASN A N 1
ATOM 1756 C CA . ASN A 1 225 ? -13.969 -2.228 2.629 1.00 90.38 225 ASN A CA 1
ATOM 1757 C C . ASN A 1 225 ? -14.647 -1.047 1.916 1.00 90.38 225 ASN A C 1
ATOM 1759 O O . ASN A 1 225 ? -13.995 -0.066 1.557 1.00 90.38 225 ASN A O 1
ATOM 1763 N N . PHE A 1 226 ? -15.970 -1.102 1.744 1.00 86.06 226 PHE A N 1
ATOM 1764 C CA . PHE A 1 226 ? -16.734 -0.040 1.096 1.00 86.06 226 PHE A CA 1
ATOM 1765 C C . PHE A 1 226 ? -16.779 1.252 1.926 1.00 86.06 226 PHE A C 1
ATOM 1767 O O . PHE A 1 226 ? -16.669 2.355 1.379 1.00 86.06 226 PHE A O 1
ATOM 1774 N N . CYS A 1 227 ? -16.871 1.148 3.251 1.00 87.81 227 CYS A N 1
ATOM 1775 C CA . CYS A 1 227 ? -16.754 2.294 4.144 1.00 87.81 227 CYS A CA 1
ATOM 1776 C C . CYS A 1 227 ? -15.364 2.935 4.028 1.00 87.81 227 CYS A C 1
ATOM 1778 O O . CYS A 1 227 ? -15.254 4.144 3.807 1.00 87.81 227 CYS A O 1
ATOM 1780 N N . ALA A 1 228 ? -14.300 2.131 4.067 1.00 92.19 228 ALA A N 1
ATOM 1781 C CA . ALA A 1 228 ? -12.935 2.613 3.890 1.00 92.19 228 ALA A CA 1
ATOM 1782 C C . ALA A 1 228 ? -12.692 3.211 2.492 1.00 92.19 228 ALA A C 1
ATOM 1784 O O . ALA A 1 228 ? -12.014 4.229 2.365 1.00 92.19 228 ALA A O 1
ATOM 1785 N N . TYR A 1 229 ? -13.299 2.648 1.442 1.00 88.88 229 TYR A N 1
ATOM 1786 C CA . TYR A 1 229 ? -13.297 3.225 0.095 1.00 88.88 229 TYR A CA 1
ATOM 1787 C C . TYR A 1 229 ? -13.886 4.641 0.075 1.00 88.88 229 TYR A C 1
ATOM 1789 O O . TYR A 1 229 ? -13.361 5.520 -0.613 1.00 88.88 229 TYR A O 1
ATOM 1797 N N . ASN A 1 230 ? -14.957 4.887 0.838 1.00 86.06 230 ASN A N 1
ATOM 1798 C CA . ASN A 1 230 ? -15.520 6.228 0.981 1.00 86.06 230 ASN A CA 1
ATOM 1799 C C . ASN A 1 230 ? -14.575 7.172 1.736 1.00 86.06 230 ASN A C 1
ATOM 1801 O O . ASN A 1 230 ? -14.431 8.317 1.309 1.00 86.06 230 ASN A O 1
ATOM 1805 N N . GLY A 1 231 ? -13.893 6.690 2.779 1.00 88.75 231 GLY A N 1
ATOM 1806 C CA . GLY A 1 231 ? -12.861 7.449 3.495 1.00 88.75 231 GLY A CA 1
ATOM 1807 C C . GLY A 1 231 ? -11.682 7.847 2.605 1.00 88.75 231 GLY A C 1
ATOM 1808 O O . GLY A 1 231 ? -11.302 9.013 2.558 1.00 88.75 231 GLY A O 1
ATOM 1809 N N . GLU A 1 232 ? -11.182 6.931 1.777 1.00 90.44 232 GLU A N 1
ATOM 1810 C CA . GLU A 1 232 ? -10.065 7.170 0.847 1.00 90.44 232 GLU A CA 1
ATOM 1811 C C . GLU A 1 232 ? -10.324 8.305 -0.166 1.00 90.44 232 GLU A C 1
ATOM 1813 O O . GLU A 1 232 ? -9.394 8.894 -0.728 1.00 90.44 232 GLU A O 1
ATOM 1818 N N . ARG A 1 233 ? -11.589 8.685 -0.385 1.00 84.69 233 ARG A N 1
ATOM 1819 C CA . ARG A 1 233 ? -11.940 9.873 -1.181 1.00 84.69 233 ARG A CA 1
ATOM 1820 C C . ARG A 1 233 ? -11.489 11.175 -0.513 1.00 84.69 233 ARG A C 1
ATOM 1822 O O . ARG A 1 233 ? -11.222 12.130 -1.236 1.00 84.69 233 ARG A O 1
ATOM 1829 N N . GLY A 1 234 ? -11.361 11.205 0.814 1.00 82.19 234 GLY A N 1
ATOM 1830 C CA . GLY A 1 234 ? -10.802 12.328 1.572 1.00 82.19 234 GLY A CA 1
ATOM 1831 C C . GLY A 1 234 ? -9.312 12.553 1.301 1.00 82.19 234 GLY A C 1
ATOM 1832 O O . GLY A 1 234 ? -8.869 13.697 1.278 1.00 82.19 234 GLY A O 1
ATOM 1833 N N . TYR A 1 235 ? -8.568 11.483 0.993 1.00 79.88 235 TYR A N 1
ATOM 1834 C CA . TYR A 1 235 ? -7.143 11.538 0.642 1.00 79.88 235 TYR A CA 1
ATOM 1835 C C . TYR A 1 235 ? -6.872 11.743 -0.846 1.00 79.88 235 TYR A C 1
ATOM 1837 O O . TYR A 1 235 ? -5.955 12.474 -1.225 1.00 79.88 235 TYR A O 1
ATOM 1845 N N . HIS A 1 236 ? -7.633 11.069 -1.709 1.00 70.94 236 HIS A N 1
ATOM 1846 C CA . HIS A 1 236 ? -7.275 10.933 -3.123 1.00 70.94 236 HIS A CA 1
ATOM 1847 C C . HIS A 1 236 ? -8.350 11.439 -4.092 1.00 70.94 236 HIS A C 1
ATOM 1849 O O . HIS A 1 236 ? -8.123 11.462 -5.304 1.00 70.94 236 HIS A O 1
ATOM 1855 N N . GLY A 1 237 ? -9.524 11.847 -3.595 1.00 73.12 237 GLY A N 1
ATOM 1856 C CA . GLY A 1 237 ? -10.684 12.282 -4.380 1.00 73.12 237 GLY A CA 1
ATOM 1857 C C . GLY A 1 237 ? -11.354 11.147 -5.166 1.00 73.12 237 GLY A C 1
ATOM 1858 O O . GLY A 1 237 ? -12.553 10.906 -5.025 1.00 73.12 237 GLY A O 1
ATOM 1859 N N . ARG A 1 238 ? -10.582 10.429 -5.995 1.00 72.69 238 ARG A N 1
ATOM 1860 C CA . ARG A 1 238 ? -11.012 9.293 -6.828 1.00 72.69 238 ARG A CA 1
ATOM 1861 C C . ARG A 1 238 ? -10.127 8.065 -6.556 1.00 72.69 238 ARG A C 1
ATOM 1863 O O . ARG A 1 238 ? -9.241 7.780 -7.364 1.00 72.69 238 ARG A O 1
ATOM 1870 N N . PRO A 1 239 ? -10.355 7.338 -5.450 1.00 77.88 239 PRO A N 1
ATOM 1871 C CA . PRO A 1 239 ? -9.574 6.152 -5.123 1.00 77.88 239 PRO A CA 1
ATOM 1872 C C . PRO A 1 239 ? -9.759 5.044 -6.168 1.00 77.88 239 PRO A C 1
ATOM 1874 O O . PRO A 1 239 ? -10.831 4.888 -6.765 1.00 77.88 239 PRO A O 1
ATOM 1877 N N . SER A 1 240 ? -8.697 4.266 -6.391 1.00 77.69 240 SER A N 1
ATOM 1878 C CA . SER A 1 240 ? -8.694 3.127 -7.320 1.00 77.69 240 SER A CA 1
ATOM 1879 C C . SER A 1 240 ? -9.511 1.942 -6.798 1.00 77.69 240 SER A C 1
ATOM 1881 O O . SER A 1 240 ? -10.048 1.183 -7.601 1.00 77.69 240 SER A O 1
ATOM 1883 N N . GLY A 1 241 ? -9.611 1.808 -5.471 1.00 84.12 241 GLY A N 1
ATOM 1884 C CA . GLY A 1 241 ? -10.159 0.638 -4.783 1.00 84.12 241 GLY A CA 1
ATOM 1885 C C . GLY A 1 241 ? -9.103 -0.395 -4.387 1.00 84.12 241 GLY A C 1
ATOM 1886 O O . GLY A 1 241 ? -9.408 -1.277 -3.597 1.00 84.12 241 GLY A O 1
ATOM 1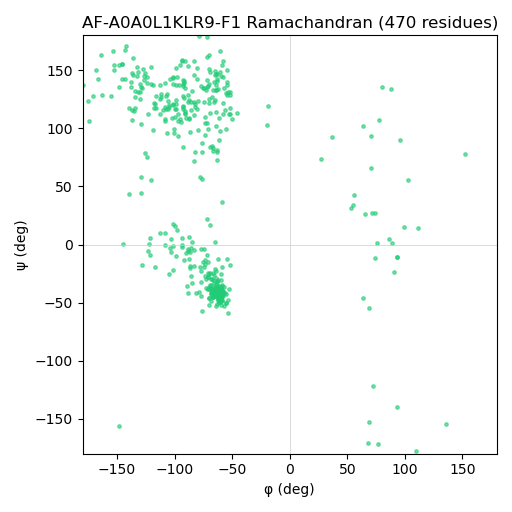887 N N . ILE A 1 242 ? -7.861 -0.279 -4.872 1.00 87.56 242 ILE A N 1
ATOM 1888 C CA . ILE A 1 242 ? -6.783 -1.208 -4.501 1.00 87.56 242 ILE A CA 1
ATOM 1889 C C . ILE A 1 242 ? -6.475 -1.107 -3.010 1.00 87.56 242 ILE A C 1
ATOM 1891 O O . ILE A 1 242 ? -6.473 -2.126 -2.327 1.00 87.56 242 ILE A O 1
ATOM 1895 N N . ASP A 1 243 ? -6.213 0.111 -2.528 1.00 91.12 243 ASP A N 1
ATOM 1896 C CA . ASP A 1 243 ? -5.588 0.322 -1.223 1.00 91.12 243 ASP A CA 1
ATOM 1897 C C . ASP A 1 243 ? -6.506 -0.116 -0.068 1.00 91.12 243 ASP A C 1
ATOM 1899 O O . ASP A 1 243 ? -6.068 -0.854 0.811 1.00 91.12 243 ASP A O 1
ATOM 1903 N N . ASN A 1 244 ? -7.797 0.243 -0.095 1.00 91.25 244 ASN A N 1
ATOM 1904 C CA . ASN A 1 244 ? -8.780 -0.245 0.888 1.00 91.25 244 ASN A CA 1
ATOM 1905 C C . ASN A 1 244 ? -8.995 -1.760 0.796 1.00 91.25 244 ASN A C 1
ATOM 1907 O O . ASN A 1 244 ? -8.995 -2.423 1.831 1.00 91.25 244 ASN A O 1
ATOM 1911 N N . THR A 1 245 ? -9.093 -2.317 -0.415 1.00 90.12 245 THR A N 1
ATOM 1912 C CA . THR A 1 245 ? -9.330 -3.756 -0.607 1.00 90.12 245 THR A CA 1
ATOM 1913 C C . THR A 1 245 ? -8.212 -4.572 0.031 1.00 90.12 245 THR A C 1
ATOM 1915 O O . THR A 1 245 ? -8.467 -5.443 0.857 1.00 90.12 245 THR A O 1
ATOM 1918 N N . ILE A 1 246 ? -6.955 -4.270 -0.291 1.00 91.31 246 ILE A N 1
ATOM 1919 C CA . ILE A 1 246 ? -5.819 -5.021 0.255 1.00 91.31 246 ILE A CA 1
ATOM 1920 C C . ILE A 1 246 ? -5.614 -4.769 1.758 1.00 91.31 246 ILE A C 1
ATOM 1922 O O . ILE A 1 246 ? -5.280 -5.697 2.490 1.00 91.31 246 ILE A O 1
ATOM 1926 N N . SER A 1 247 ? -5.881 -3.544 2.226 1.00 94.69 247 SER A N 1
ATOM 1927 C CA . SER A 1 247 ? -5.837 -3.177 3.647 1.00 94.69 247 SER A CA 1
ATOM 1928 C C . SER A 1 247 ? -6.886 -3.930 4.477 1.00 94.69 247 SER A C 1
ATOM 1930 O O . SER A 1 247 ? -6.628 -4.288 5.628 1.00 94.69 247 SER A O 1
ATOM 1932 N N . THR A 1 248 ? -8.046 -4.213 3.875 1.00 92.69 248 THR A N 1
ATOM 1933 C CA . THR A 1 248 ? -9.152 -4.956 4.492 1.00 92.69 248 THR A CA 1
ATOM 1934 C C . THR A 1 248 ? -8.862 -6.454 4.531 1.00 92.69 248 THR A C 1
ATOM 1936 O O . THR A 1 248 ? -8.812 -7.057 5.604 1.00 92.69 248 THR A O 1
ATOM 1939 N N . TYR A 1 249 ? -8.614 -7.056 3.366 1.00 90.31 249 TYR A N 1
ATOM 1940 C CA . TYR A 1 249 ? -8.574 -8.513 3.230 1.00 90.31 249 TYR A CA 1
ATOM 1941 C C . TYR A 1 249 ? -7.207 -9.142 3.528 1.00 90.31 249 TYR A C 1
ATOM 1943 O O . TYR A 1 249 ? -7.142 -10.342 3.797 1.00 90.31 249 TYR A O 1
ATOM 1951 N N . GLY A 1 250 ? -6.117 -8.373 3.480 1.00 89.12 250 GLY A N 1
ATOM 1952 C CA . GLY A 1 250 ? -4.771 -8.915 3.644 1.00 89.12 250 GLY A CA 1
ATOM 1953 C C . GLY A 1 250 ? -4.325 -9.823 2.485 1.00 89.12 250 GLY A C 1
ATOM 1954 O O . GLY A 1 250 ? -4.981 -9.939 1.448 1.00 89.12 250 GLY A O 1
ATOM 1955 N N . GLY A 1 251 ? -3.186 -10.494 2.669 1.00 88.44 251 GLY A N 1
ATOM 1956 C CA . GLY A 1 251 ? -2.649 -11.472 1.718 1.00 88.44 251 GLY A CA 1
ATOM 1957 C C . GLY A 1 251 ? -2.146 -10.875 0.400 1.00 88.44 251 GLY A C 1
ATOM 1958 O O . GLY A 1 251 ? -1.707 -9.728 0.349 1.00 88.44 251 GLY A O 1
ATOM 1959 N N . ILE A 1 252 ? -2.185 -11.673 -0.671 1.00 90.12 252 ILE A N 1
ATOM 1960 C CA . ILE A 1 252 ? -1.824 -11.263 -2.036 1.00 90.12 252 ILE A CA 1
ATOM 1961 C C . ILE A 1 252 ? -3.060 -11.406 -2.921 1.00 90.12 252 ILE A C 1
ATOM 1963 O O . ILE A 1 252 ? -3.617 -12.489 -3.051 1.00 90.12 252 ILE A O 1
ATOM 1967 N N . ILE A 1 253 ? -3.502 -10.322 -3.548 1.00 86.94 253 ILE A N 1
ATOM 1968 C CA . ILE A 1 253 ? -4.767 -10.268 -4.281 1.00 86.94 253 ILE A CA 1
ATOM 1969 C C . ILE A 1 253 ? -4.511 -9.904 -5.739 1.00 86.94 253 ILE A C 1
ATOM 1971 O O . ILE A 1 253 ? -3.738 -8.997 -6.050 1.00 86.94 253 ILE A O 1
ATOM 1975 N N . VAL A 1 254 ? -5.219 -10.590 -6.639 1.00 90.50 254 VAL A N 1
ATOM 1976 C CA . VAL A 1 254 ? -5.422 -10.105 -8.003 1.00 90.50 254 VAL A CA 1
ATOM 1977 C C . VAL A 1 254 ? -6.594 -9.132 -7.986 1.00 90.50 254 VAL A C 1
ATOM 1979 O O . VAL A 1 254 ? -7.738 -9.526 -7.763 1.00 90.50 254 VAL A O 1
ATOM 1982 N N . PHE A 1 255 ? -6.305 -7.856 -8.208 1.00 87.19 255 PHE A N 1
ATOM 1983 C CA . PHE A 1 255 ? -7.304 -6.803 -8.301 1.00 87.19 255 PHE A CA 1
ATOM 1984 C C . PHE A 1 255 ? -7.606 -6.502 -9.768 1.00 87.19 255 PHE A C 1
ATOM 1986 O O . PHE A 1 255 ? -6.703 -6.401 -10.592 1.00 87.19 255 PHE A O 1
ATOM 1993 N N . THR A 1 256 ? -8.876 -6.323 -10.114 1.00 83.06 256 THR A N 1
ATOM 1994 C CA . THR A 1 256 ? -9.289 -5.830 -11.433 1.00 83.06 256 THR A CA 1
ATOM 1995 C C . THR A 1 256 ? -10.344 -4.762 -11.231 1.00 83.06 256 THR A C 1
ATOM 1997 O O . THR A 1 256 ? -11.283 -4.938 -10.456 1.00 83.06 256 THR A O 1
ATOM 2000 N N . ARG A 1 257 ? -10.182 -3.626 -11.910 1.00 74.19 257 ARG A N 1
ATOM 2001 C CA . ARG A 1 257 ? -11.166 -2.551 -11.841 1.00 74.19 257 ARG A CA 1
ATOM 2002 C C . ARG A 1 257 ? -12.393 -2.953 -12.660 1.00 74.19 257 ARG A C 1
ATOM 2004 O O . ARG A 1 257 ? -12.260 -3.208 -13.852 1.00 74.19 257 ARG A O 1
ATOM 2011 N N . GLY A 1 258 ? -13.571 -2.974 -12.035 1.00 60.00 258 GLY A N 1
ATOM 2012 C CA . GLY A 1 258 ? -14.828 -3.252 -12.739 1.00 60.00 258 GLY A CA 1
ATOM 2013 C C . GLY A 1 258 ? -15.103 -2.264 -13.889 1.00 60.00 258 GLY A C 1
ATOM 2014 O O . GLY A 1 258 ? -14.561 -1.148 -13.884 1.00 60.00 258 GLY A O 1
ATOM 2015 N N . PRO A 1 259 ? -15.946 -2.643 -14.870 1.00 47.75 259 PRO A N 1
ATOM 2016 C CA . PRO A 1 259 ? -16.229 -1.816 -16.038 1.00 47.75 259 PRO A CA 1
ATOM 2017 C C . PRO A 1 259 ? -16.770 -0.438 -15.631 1.00 47.75 259 PRO A C 1
ATOM 2019 O O . PRO A 1 259 ? -17.642 -0.307 -14.767 1.00 47.75 259 PRO A O 1
ATOM 2022 N N . LYS A 1 260 ? -16.255 0.626 -16.263 1.00 40.00 260 LYS A N 1
ATOM 2023 C CA . LYS A 1 260 ? -16.824 1.973 -16.115 1.00 40.00 260 LYS A CA 1
ATOM 2024 C C . LYS A 1 260 ? -18.230 1.959 -16.723 1.00 40.00 260 LYS A C 1
ATOM 2026 O O . LYS A 1 260 ? -18.363 1.698 -17.916 1.00 40.00 260 LYS A O 1
ATOM 2031 N N . LYS A 1 261 ? -19.266 2.303 -15.944 1.00 29.38 261 LYS A N 1
ATOM 2032 C CA . LYS A 1 261 ? -20.586 2.646 -16.504 1.00 29.38 261 LYS A CA 1
ATOM 2033 C C . LYS A 1 261 ? -20.386 3.714 -17.592 1.00 29.38 261 LYS A C 1
ATOM 2035 O O . LYS A 1 261 ? -19.978 4.828 -17.268 1.00 29.38 261 LYS A O 1
ATOM 2040 N N . GLY A 1 262 ? -20.643 3.356 -18.853 1.00 29.33 262 GLY A N 1
ATOM 2041 C CA . GLY A 1 262 ? -20.707 4.291 -19.983 1.00 29.33 262 GLY A CA 1
ATOM 2042 C C . GLY A 1 262 ? -19.607 4.221 -21.051 1.00 29.33 262 GLY A C 1
ATOM 2043 O O . GLY A 1 262 ? -19.516 5.171 -21.817 1.00 29.33 262 GLY A O 1
ATOM 2044 N N . ILE A 1 263 ? -18.772 3.173 -21.129 1.00 30.97 263 ILE A N 1
ATOM 2045 C CA . ILE A 1 263 ? -17.767 3.051 -22.220 1.00 30.97 263 ILE A CA 1
ATOM 2046 C C . ILE A 1 263 ? -17.911 1.776 -23.077 1.00 30.97 263 ILE A C 1
ATOM 2048 O O . ILE A 1 263 ? -17.306 1.714 -24.138 1.00 30.97 263 ILE A O 1
ATOM 2052 N N . LEU A 1 264 ? -18.757 0.805 -22.716 1.00 27.33 264 LEU A N 1
ATOM 2053 C CA . LEU A 1 264 ? -18.952 -0.416 -23.514 1.00 27.33 264 LEU A CA 1
ATOM 2054 C C . LEU A 1 264 ? -20.444 -0.651 -23.793 1.00 27.33 264 LEU A C 1
ATOM 2056 O O . LEU A 1 264 ? -21.282 -0.468 -22.905 1.00 27.33 264 LEU A O 1
ATOM 2060 N N . SER A 1 265 ? -20.766 -0.983 -25.045 1.00 26.05 265 SER A N 1
ATOM 2061 C CA . SER A 1 265 ? -22.116 -1.265 -25.541 1.00 26.05 265 SER A CA 1
ATOM 2062 C C . SER A 1 265 ? -22.702 -2.520 -24.891 1.00 26.05 265 SER A C 1
ATOM 2064 O O . SER A 1 265 ? -21.984 -3.455 -24.545 1.00 26.05 265 SER A O 1
ATOM 2066 N N . GLN A 1 266 ? -24.031 -2.540 -24.749 1.00 28.98 266 GLN A N 1
ATOM 2067 C CA . GLN A 1 266 ? -24.825 -3.565 -24.052 1.00 28.98 266 GLN A CA 1
ATOM 2068 C C . GLN A 1 266 ? -24.604 -5.017 -24.511 1.00 28.98 266 GLN A C 1
ATOM 2070 O O . GLN A 1 266 ? -24.994 -5.934 -23.795 1.00 28.98 266 GLN A O 1
ATOM 2075 N N . GLU A 1 267 ? -23.938 -5.244 -25.638 1.00 31.27 267 GLU A N 1
ATOM 2076 C CA . GLU A 1 267 ? -23.649 -6.581 -26.166 1.00 31.27 267 GLU A CA 1
ATOM 2077 C C . GLU A 1 267 ? -22.405 -7.242 -25.535 1.00 31.27 267 GLU A C 1
ATOM 2079 O O . GLU A 1 267 ? -22.316 -8.465 -25.521 1.00 31.27 267 GLU A O 1
ATOM 2084 N N . GLU A 1 268 ? -21.505 -6.489 -24.885 1.00 31.38 268 GLU A N 1
ATOM 2085 C CA . GLU A 1 268 ? -20.384 -7.061 -24.102 1.00 31.38 268 GLU A CA 1
ATOM 2086 C C . GLU A 1 268 ? -20.764 -7.358 -22.635 1.00 31.38 268 GLU A C 1
ATOM 2088 O O . GLU A 1 268 ? -20.002 -7.964 -21.879 1.00 31.38 268 GLU A O 1
ATOM 2093 N N . ILE A 1 269 ? -21.973 -6.966 -22.217 1.00 31.56 269 ILE A N 1
ATOM 2094 C CA . ILE A 1 269 ? -22.466 -7.102 -20.836 1.00 31.56 269 ILE A CA 1
ATOM 2095 C C . ILE A 1 269 ? -22.827 -8.562 -20.490 1.00 31.56 269 ILE A C 1
ATOM 2097 O O . ILE A 1 269 ? -22.938 -8.907 -19.314 1.00 31.56 269 ILE A O 1
ATOM 2101 N N . VAL A 1 270 ? -22.919 -9.459 -21.477 1.00 28.03 270 VAL A N 1
ATOM 2102 C CA . VAL A 1 270 ? -23.335 -10.858 -21.265 1.00 28.03 270 VAL A CA 1
ATOM 2103 C C . VAL A 1 270 ? -22.190 -11.782 -20.798 1.00 28.03 270 VAL A C 1
ATOM 2105 O O . VAL A 1 270 ? -22.455 -12.915 -20.412 1.00 28.03 270 VAL A O 1
ATOM 2108 N N . SER A 1 271 ? -20.930 -11.323 -20.711 1.00 28.08 271 SER A N 1
ATOM 2109 C CA . SER A 1 271 ? -19.814 -12.181 -20.251 1.00 28.08 271 SER A CA 1
ATOM 2110 C C . SER A 1 271 ? -19.031 -11.701 -19.020 1.00 28.08 271 SER A C 1
ATOM 2112 O O . SER A 1 271 ? -18.041 -12.338 -18.664 1.00 28.08 271 SER A O 1
ATOM 2114 N N . GLN A 1 272 ? -19.426 -10.616 -18.342 1.00 33.16 272 GLN A N 1
ATOM 2115 C CA . GLN A 1 272 ? -18.700 -10.105 -17.160 1.00 33.16 272 GLN A CA 1
ATOM 2116 C C . GLN A 1 272 ? -19.615 -9.618 -16.025 1.00 33.16 272 GLN A C 1
ATOM 2118 O O . GLN A 1 272 ? -19.363 -8.602 -15.375 1.00 33.16 272 GLN A O 1
ATOM 2123 N N . SER A 1 273 ? -20.671 -10.375 -15.726 1.00 24.67 273 SER A N 1
ATOM 2124 C CA . SER A 1 273 ? -21.440 -10.210 -14.490 1.00 24.67 273 SER A CA 1
ATOM 2125 C C . SER A 1 273 ? -20.769 -10.943 -13.322 1.00 24.67 273 SER A C 1
ATOM 2127 O O . SER A 1 273 ? -21.244 -11.977 -12.866 1.00 24.67 273 SER A O 1
ATOM 2129 N N . ALA A 1 274 ? -19.645 -10.418 -12.845 1.00 27.72 274 ALA A N 1
ATOM 2130 C CA . ALA A 1 274 ? -19.255 -10.506 -11.443 1.00 27.72 274 ALA A CA 1
ATOM 2131 C C . ALA A 1 274 ? -18.047 -9.600 -11.221 1.00 27.72 274 ALA A C 1
ATOM 2133 O O . ALA A 1 274 ? -17.014 -9.747 -11.872 1.00 27.72 274 ALA A O 1
ATOM 2134 N N . ILE A 1 275 ? -18.141 -8.720 -10.230 1.00 32.62 275 ILE A N 1
ATOM 2135 C CA . ILE A 1 275 ? -16.965 -8.289 -9.481 1.00 32.62 275 ILE A CA 1
ATOM 2136 C C . ILE A 1 275 ? -16.451 -9.558 -8.788 1.00 32.62 275 ILE A C 1
ATOM 2138 O O . ILE A 1 275 ? -16.802 -9.849 -7.656 1.00 32.62 275 ILE A O 1
ATOM 2142 N N . HIS A 1 276 ? -15.712 -10.391 -9.513 1.00 31.61 276 HIS A N 1
ATOM 2143 C CA . HIS A 1 276 ? -14.958 -11.480 -8.925 1.00 31.61 276 HIS A CA 1
ATOM 2144 C C . HIS A 1 276 ? -13.542 -10.945 -8.768 1.00 31.61 276 HIS A C 1
ATOM 2146 O O . HIS A 1 276 ? -12.717 -11.012 -9.679 1.00 31.61 276 HIS A O 1
ATOM 2152 N N . SER A 1 277 ? -13.248 -10.403 -7.587 1.00 35.00 277 SER A N 1
ATOM 2153 C CA . SER A 1 277 ? -11.911 -10.589 -7.049 1.00 35.00 277 SER A CA 1
ATOM 2154 C C . SER A 1 277 ? -11.702 -12.103 -7.013 1.00 35.00 277 SER A C 1
ATOM 2156 O O . SER A 1 277 ? -12.223 -12.810 -6.157 1.00 35.00 277 SER A O 1
ATOM 2158 N N . SER A 1 278 ? -11.000 -12.665 -7.996 1.00 33.16 278 SER A N 1
ATOM 2159 C CA . SER A 1 278 ? -10.457 -14.008 -7.827 1.00 33.16 278 SER A CA 1
ATOM 2160 C C . SER A 1 278 ? -9.348 -13.869 -6.790 1.00 33.16 278 SER A C 1
ATOM 2162 O O . SER A 1 278 ? -8.191 -13.609 -7.126 1.00 33.16 278 SER A O 1
ATOM 2164 N N . VAL A 1 279 ? -9.747 -13.904 -5.518 1.00 34.03 279 VAL A N 1
ATOM 2165 C CA . VAL A 1 279 ? -8.854 -13.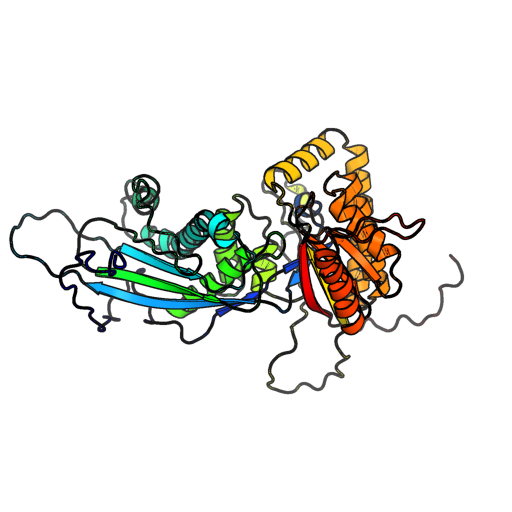791 -4.376 1.00 34.03 279 VAL A CA 1
ATOM 2166 C C . VAL A 1 279 ? -7.939 -15.003 -4.424 1.00 34.03 279 VAL A C 1
ATOM 2168 O O . VAL A 1 279 ? -8.381 -16.137 -4.241 1.00 34.03 279 VAL A O 1
ATOM 2171 N N . ILE A 1 280 ? -6.650 -14.782 -4.657 1.00 39.75 280 ILE A N 1
ATOM 2172 C CA . ILE A 1 280 ? -5.653 -15.785 -4.308 1.00 39.75 280 ILE A CA 1
ATOM 2173 C C . ILE A 1 280 ? -5.496 -15.671 -2.782 1.00 39.75 280 ILE A C 1
ATOM 2175 O O . ILE A 1 280 ? -4.624 -14.967 -2.295 1.00 39.75 280 ILE A O 1
ATOM 2179 N N . LYS A 1 281 ? -6.418 -16.252 -1.996 1.00 33.47 281 LYS A N 1
ATOM 2180 C CA . LYS A 1 281 ? -6.377 -16.123 -0.527 1.00 33.47 281 LYS A CA 1
ATOM 2181 C C . LYS A 1 281 ? -5.070 -16.730 -0.003 1.00 33.47 281 LYS A C 1
ATOM 2183 O O . LYS A 1 281 ? -4.887 -17.947 -0.010 1.00 33.47 281 LYS A O 1
ATOM 2188 N N . HIS A 1 282 ? -4.167 -15.876 0.463 1.00 42.12 282 HIS A N 1
ATOM 2189 C CA . HIS A 1 282 ? -2.985 -16.252 1.232 1.00 42.12 282 HIS A CA 1
ATOM 2190 C C . HIS A 1 282 ? -3.096 -15.580 2.597 1.00 42.12 282 HIS A C 1
ATOM 2192 O O . HIS A 1 282 ? -2.864 -14.384 2.728 1.00 42.12 282 HIS A O 1
ATOM 2198 N N . GLU A 1 283 ? -3.550 -16.334 3.597 1.00 31.45 283 GLU A N 1
ATOM 2199 C CA . GLU A 1 283 ? -3.595 -15.859 4.983 1.00 31.45 283 GLU A CA 1
ATOM 2200 C C . GLU A 1 283 ? -2.182 -15.776 5.562 1.00 31.45 283 GLU A C 1
ATOM 2202 O O . GLU A 1 283 ? -1.363 -16.669 5.330 1.00 31.45 283 GLU A O 1
ATOM 2207 N N . PHE A 1 284 ? -1.940 -14.741 6.365 1.00 29.19 284 PHE A N 1
ATOM 2208 C CA . PHE A 1 284 ? -0.775 -14.647 7.238 1.00 29.19 284 PHE A CA 1
ATOM 2209 C C . PHE A 1 284 ? -0.860 -15.711 8.340 1.00 29.19 284 PHE A C 1
ATOM 2211 O O . PHE A 1 284 ? -1.902 -15.864 8.974 1.00 29.19 284 PHE A O 1
ATOM 2218 N N . ALA A 1 285 ? 0.232 -16.435 8.584 1.00 26.86 285 ALA A N 1
ATOM 2219 C CA . ALA A 1 285 ? 0.314 -17.379 9.692 1.00 26.86 285 ALA A CA 1
ATOM 2220 C C . ALA A 1 285 ? 0.333 -16.618 11.032 1.00 26.86 285 ALA A C 1
ATOM 2222 O O . ALA A 1 285 ? 1.287 -15.901 11.328 1.00 26.86 285 ALA A O 1
ATOM 2223 N N . GLY A 1 286 ? -0.725 -16.770 11.835 1.00 24.67 286 GLY A N 1
ATOM 2224 C CA . GLY A 1 286 ? -0.802 -16.235 13.193 1.00 24.67 286 GLY A CA 1
ATOM 2225 C C . GLY A 1 286 ? -2.072 -16.664 13.936 1.00 24.67 286 GLY A C 1
ATOM 2226 O O . GLY A 1 286 ? -3.133 -16.107 13.683 1.00 24.67 286 GLY A O 1
ATOM 2227 N N . ALA A 1 287 ? -1.890 -17.586 14.892 1.00 23.55 287 ALA A N 1
ATOM 2228 C CA . ALA A 1 287 ? -2.822 -18.143 15.890 1.00 23.55 287 ALA A CA 1
ATOM 2229 C C . ALA A 1 287 ? -3.813 -19.248 15.441 1.00 23.55 287 ALA A C 1
ATOM 2231 O O . ALA A 1 287 ? -4.411 -19.212 14.374 1.00 23.55 287 ALA A O 1
ATOM 2232 N N . VAL A 1 288 ? -3.908 -20.275 16.295 1.00 27.48 288 VAL A N 1
ATOM 2233 C CA . VAL A 1 288 ? -4.374 -21.655 16.058 1.00 27.48 288 VAL A CA 1
ATOM 2234 C C . VAL A 1 288 ? -5.807 -21.875 16.560 1.00 27.48 288 VAL A C 1
ATOM 2236 O O . VAL A 1 288 ? -6.097 -21.508 17.693 1.00 27.48 288 VAL A O 1
ATOM 2239 N N . SER A 1 289 ? -6.642 -22.593 15.796 1.00 23.91 289 SER A N 1
ATOM 2240 C CA . SER A 1 289 ? -7.553 -23.634 16.319 1.00 23.91 289 SER A CA 1
ATOM 2241 C C . SER A 1 289 ? -8.065 -24.549 15.186 1.00 23.91 289 SER A C 1
ATOM 2243 O O . SER A 1 289 ? -8.524 -24.100 14.142 1.00 23.91 289 SER A O 1
ATOM 2245 N N . ASP A 1 290 ? -7.894 -25.848 15.447 1.00 25.22 290 ASP A N 1
ATOM 2246 C CA . ASP A 1 290 ? -8.579 -27.047 14.946 1.00 25.22 290 ASP A CA 1
ATOM 2247 C C . ASP A 1 290 ? -8.434 -27.567 13.498 1.00 25.22 290 ASP A C 1
ATOM 2249 O O . ASP A 1 290 ? -9.175 -27.276 12.566 1.00 25.22 290 ASP A O 1
ATOM 2253 N N . GLN A 1 291 ? -7.468 -28.491 13.403 1.00 33.09 291 GLN A N 1
ATOM 2254 C CA . GLN A 1 291 ? -7.495 -29.817 12.769 1.00 33.09 291 GLN A CA 1
ATOM 2255 C C . GLN A 1 291 ? -8.288 -30.024 11.465 1.00 33.09 291 GLN A C 1
ATOM 2257 O O . GLN A 1 291 ? -9.387 -30.571 11.459 1.00 33.09 291 GLN A O 1
ATOM 2262 N N . VAL A 1 292 ? -7.578 -29.872 10.342 1.00 28.88 292 VAL A N 1
ATOM 2263 C CA . VAL A 1 292 ? -7.636 -30.837 9.230 1.00 28.88 292 VAL A CA 1
ATOM 2264 C C . VAL A 1 292 ? -6.203 -31.122 8.780 1.00 28.88 292 VAL A C 1
ATOM 2266 O O . VAL A 1 292 ? -5.496 -30.223 8.326 1.00 28.88 292 VAL A O 1
ATOM 2269 N N . LYS A 1 293 ? -5.759 -32.383 8.897 1.00 31.75 293 LYS A N 1
ATOM 2270 C CA . LYS A 1 293 ? -4.474 -32.870 8.362 1.00 31.75 293 LYS A CA 1
ATOM 2271 C C . LYS A 1 293 ? -4.502 -32.833 6.829 1.00 31.75 293 LYS A C 1
ATOM 2273 O O . LYS A 1 293 ? -4.715 -33.848 6.174 1.00 31.75 293 LYS A O 1
ATOM 2278 N N . THR A 1 294 ? -4.278 -31.662 6.250 1.00 33.88 294 THR A N 1
ATOM 2279 C CA . THR A 1 294 ? -3.755 -31.546 4.887 1.00 33.88 294 THR A CA 1
ATOM 2280 C C . THR A 1 294 ? -2.237 -31.481 5.000 1.00 33.88 294 THR A C 1
ATOM 2282 O O . THR A 1 294 ? -1.711 -30.815 5.885 1.00 33.88 294 THR A O 1
ATOM 2285 N N . SER A 1 295 ? -1.514 -32.231 4.167 1.00 37.69 295 SER A N 1
ATOM 2286 C CA . SER A 1 295 ? -0.050 -32.175 4.098 1.00 37.69 295 SER A CA 1
ATOM 2287 C C . SER A 1 295 ? 0.369 -30.756 3.682 1.00 37.69 295 SER A C 1
ATOM 2289 O O . SER A 1 295 ? 0.393 -30.453 2.485 1.00 37.69 295 SER A O 1
ATOM 2291 N N . SER A 1 296 ? 0.580 -29.868 4.651 1.00 44.97 296 SER A N 1
ATOM 2292 C CA . SER A 1 296 ? 0.813 -28.444 4.432 1.00 44.97 296 SER A CA 1
ATOM 2293 C C . SER A 1 296 ? 2.217 -28.248 3.879 1.00 44.97 296 SER A C 1
ATOM 2295 O O . SER A 1 296 ? 3.201 -28.479 4.575 1.00 44.97 296 SER A O 1
ATOM 2297 N N . LEU A 1 297 ? 2.310 -27.867 2.606 1.00 57.91 297 LEU A N 1
ATOM 2298 C CA . LEU A 1 297 ? 3.546 -27.316 2.062 1.00 57.91 297 LEU A CA 1
ATOM 2299 C C . LEU A 1 297 ? 3.853 -26.024 2.824 1.00 57.91 297 LEU A C 1
ATOM 2301 O O . LEU A 1 297 ? 2.951 -25.205 3.019 1.00 57.91 297 LEU A O 1
ATOM 2305 N N . GLU A 1 298 ? 5.104 -25.866 3.252 1.00 69.75 298 GLU A N 1
ATOM 2306 C CA . GLU A 1 298 ? 5.581 -24.625 3.862 1.00 69.75 298 GLU A CA 1
ATOM 2307 C C . GLU A 1 298 ? 5.307 -23.440 2.916 1.00 69.75 298 GLU A C 1
ATOM 2309 O O . GLU A 1 298 ? 5.490 -23.567 1.697 1.00 69.75 298 GLU A O 1
ATOM 2314 N N . PRO A 1 299 ? 4.825 -22.298 3.437 1.00 83.62 299 PRO A N 1
ATOM 2315 C CA . PRO A 1 299 ? 4.567 -21.123 2.620 1.00 83.62 299 PRO A CA 1
ATOM 2316 C C . PRO A 1 299 ? 5.871 -20.597 2.012 1.00 83.62 299 PRO A C 1
ATOM 2318 O O . PRO A 1 299 ? 6.909 -20.546 2.669 1.00 83.62 299 PRO A O 1
ATOM 2321 N N . VAL A 1 300 ? 5.809 -20.151 0.757 1.00 89.25 300 VAL A N 1
ATOM 2322 C CA . VAL A 1 300 ? 6.943 -19.473 0.118 1.00 89.25 300 VAL A CA 1
ATOM 2323 C C . VAL A 1 300 ? 6.967 -18.029 0.604 1.00 89.25 300 VAL A C 1
ATOM 2325 O O . VAL A 1 300 ? 5.978 -17.309 0.454 1.00 89.25 300 VAL A O 1
ATOM 2328 N N . LEU A 1 301 ? 8.086 -17.609 1.189 1.00 93.62 301 LEU A N 1
ATOM 2329 C CA . LEU A 1 301 ? 8.265 -16.258 1.713 1.00 93.62 301 LEU A CA 1
ATOM 2330 C C . LEU A 1 301 ? 8.887 -15.340 0.656 1.00 93.62 301 LEU A C 1
ATOM 2332 O O . LEU A 1 301 ? 9.775 -15.742 -0.091 1.00 93.62 301 LEU A O 1
ATOM 2336 N N . LEU A 1 302 ? 8.414 -14.096 0.599 1.00 96.06 302 LEU A N 1
ATOM 2337 C CA . LEU A 1 302 ? 8.997 -13.029 -0.209 1.00 96.06 302 LEU A CA 1
ATOM 2338 C C . LEU A 1 302 ? 9.580 -11.967 0.720 1.00 96.06 302 LEU A C 1
ATOM 2340 O O . LEU A 1 302 ? 8.830 -11.260 1.399 1.00 96.06 302 LEU A O 1
ATOM 2344 N N . HIS A 1 303 ? 10.902 -11.834 0.718 1.00 97.56 303 HIS A N 1
ATOM 2345 C CA . HIS A 1 303 ? 11.622 -10.850 1.523 1.00 97.56 303 HIS A CA 1
ATOM 2346 C C . HIS A 1 303 ? 11.697 -9.522 0.761 1.00 97.56 303 HIS A C 1
ATOM 2348 O O . HIS A 1 303 ? 12.527 -9.338 -0.128 1.00 97.56 303 HIS A O 1
ATOM 2354 N N . MET A 1 304 ? 10.779 -8.606 1.069 1.00 97.81 304 MET A N 1
ATOM 2355 C CA . MET A 1 304 ? 10.568 -7.363 0.329 1.00 97.81 304 MET A CA 1
ATOM 2356 C C . MET A 1 304 ? 11.196 -6.164 1.038 1.00 97.81 304 MET A C 1
ATOM 2358 O O . MET A 1 304 ? 10.790 -5.810 2.142 1.00 97.81 304 MET A O 1
ATOM 2362 N N . LEU A 1 305 ? 12.136 -5.470 0.406 1.00 97.44 305 LEU A N 1
ATOM 2363 C CA . LEU A 1 305 ? 12.631 -4.178 0.882 1.00 97.44 305 LEU A CA 1
ATOM 2364 C C . LEU A 1 305 ? 11.937 -3.044 0.118 1.00 97.44 305 LEU A C 1
ATOM 2366 O O . LEU A 1 305 ? 12.033 -2.959 -1.107 1.00 97.44 305 LEU A O 1
ATOM 2370 N N . ALA A 1 306 ? 11.248 -2.155 0.829 1.00 96.25 306 ALA A N 1
ATOM 2371 C CA . ALA A 1 306 ? 10.741 -0.906 0.272 1.00 96.25 306 ALA A CA 1
ATOM 2372 C C . ALA A 1 306 ? 11.764 0.214 0.501 1.00 96.25 306 ALA A C 1
ATOM 2374 O O . ALA A 1 306 ? 12.064 0.551 1.643 1.00 96.25 306 ALA A O 1
ATOM 2375 N N . ALA A 1 307 ? 12.275 0.806 -0.576 1.00 95.06 307 ALA A N 1
ATOM 2376 C CA . ALA A 1 307 ? 13.239 1.902 -0.576 1.00 95.06 307 ALA A CA 1
ATOM 2377 C C . ALA A 1 307 ? 12.559 3.210 -1.007 1.00 95.06 307 ALA A C 1
ATOM 2379 O O . ALA A 1 307 ? 12.077 3.336 -2.131 1.00 95.06 307 ALA A O 1
ATOM 2380 N N . CYS A 1 308 ? 12.504 4.195 -0.115 1.00 92.94 308 CYS A N 1
ATOM 2381 C CA . CYS A 1 308 ? 11.890 5.496 -0.362 1.00 92.94 308 CYS A CA 1
ATOM 2382 C C . CYS A 1 308 ? 12.885 6.481 -0.962 1.00 92.94 308 CYS A C 1
ATOM 2384 O O . CYS A 1 308 ? 13.931 6.735 -0.367 1.00 92.94 308 CYS A O 1
ATOM 2386 N N . THR A 1 309 ? 12.518 7.127 -2.066 1.00 91.19 309 THR A N 1
ATOM 2387 C CA . THR A 1 309 ? 13.326 8.207 -2.653 1.00 91.19 309 THR A CA 1
ATOM 2388 C C . THR A 1 309 ? 13.224 9.507 -1.852 1.00 91.19 309 THR A C 1
ATOM 2390 O O . THR A 1 309 ? 14.058 10.395 -1.980 1.00 91.19 309 THR A O 1
ATOM 2393 N N . GLY A 1 310 ? 12.186 9.651 -1.020 1.00 86.81 310 GLY A N 1
ATOM 2394 C CA . GLY A 1 310 ? 11.880 10.894 -0.313 1.00 86.81 310 GLY A CA 1
ATOM 2395 C C . GLY A 1 310 ? 11.242 11.981 -1.181 1.00 86.81 310 GLY A C 1
ATOM 2396 O O . GLY A 1 310 ? 10.957 13.059 -0.663 1.00 86.81 310 GLY A O 1
ATOM 2397 N N . ILE A 1 311 ? 11.004 11.695 -2.463 1.00 87.06 311 ILE A N 1
ATOM 2398 C CA . ILE A 1 311 ? 10.356 12.593 -3.420 1.00 87.06 311 ILE A CA 1
ATOM 2399 C C . ILE A 1 311 ? 8.858 12.299 -3.429 1.00 87.06 311 ILE A C 1
ATOM 2401 O O . ILE A 1 311 ? 8.440 11.152 -3.606 1.00 87.06 311 ILE A O 1
ATOM 2405 N N . ILE A 1 312 ? 8.045 13.338 -3.254 1.00 82.56 312 ILE A N 1
ATOM 2406 C CA . ILE A 1 312 ? 6.585 13.239 -3.283 1.00 82.56 312 ILE A CA 1
ATOM 2407 C C . ILE A 1 312 ? 6.099 13.676 -4.666 1.00 82.56 312 ILE A C 1
ATOM 2409 O O . ILE A 1 312 ? 6.271 14.829 -5.051 1.00 82.56 312 ILE A O 1
ATOM 2413 N N . ALA A 1 313 ? 5.473 12.756 -5.400 1.00 83.62 313 ALA A N 1
ATOM 2414 C CA . ALA A 1 313 ? 4.865 13.035 -6.697 1.00 83.62 313 ALA A CA 1
ATOM 2415 C C . ALA A 1 313 ? 3.351 13.266 -6.580 1.00 83.62 313 ALA A C 1
ATOM 2417 O O . ALA A 1 313 ? 2.655 12.592 -5.815 1.00 83.62 313 ALA A O 1
ATOM 2418 N N . SER A 1 314 ? 2.823 14.178 -7.398 1.00 84.94 314 SER A N 1
ATOM 2419 C CA . SER A 1 314 ? 1.383 14.414 -7.532 1.00 84.94 314 SER A CA 1
ATOM 2420 C C . SER A 1 314 ? 0.727 13.278 -8.323 1.00 84.94 314 SER A C 1
ATOM 2422 O O . SER A 1 314 ? 0.821 13.220 -9.550 1.00 84.94 314 SER A O 1
ATOM 2424 N N . THR A 1 315 ? 0.013 12.373 -7.641 1.00 82.94 315 THR A N 1
ATOM 2425 C CA . THR A 1 315 ? -0.707 11.256 -8.291 1.00 82.94 315 THR A CA 1
ATOM 2426 C C . THR A 1 315 ? -1.639 11.732 -9.402 1.00 82.94 315 THR A C 1
ATOM 2428 O O . THR A 1 315 ? -1.732 11.096 -10.451 1.00 82.94 315 THR A O 1
ATOM 2431 N N . LYS A 1 316 ? -2.300 12.877 -9.206 1.00 84.75 316 LYS A N 1
ATOM 2432 C CA . LYS A 1 316 ? -3.209 13.463 -10.195 1.00 84.75 316 LYS A CA 1
ATOM 2433 C C . LYS A 1 316 ? -2.480 13.856 -11.482 1.00 84.75 316 LYS A C 1
ATOM 2435 O O . LYS A 1 316 ? -2.995 13.584 -12.563 1.00 84.75 316 LYS A O 1
ATOM 2440 N N . GLU A 1 317 ? -1.312 14.481 -11.370 1.00 89.56 317 GLU A N 1
ATOM 2441 C CA . GLU A 1 317 ? -0.516 14.905 -12.527 1.00 89.56 317 GLU A CA 1
ATOM 2442 C C . GLU A 1 317 ? 0.074 13.715 -13.268 1.00 89.56 317 GLU A C 1
ATOM 2444 O O . GLU A 1 317 ? -0.076 13.631 -14.483 1.00 89.56 317 GLU A O 1
ATOM 2449 N N . VAL A 1 318 ? 0.655 12.751 -12.547 1.00 91.44 318 VAL A N 1
ATOM 2450 C CA . VAL A 1 318 ? 1.243 11.562 -13.177 1.00 91.44 318 VAL A CA 1
ATOM 2451 C C . VAL A 1 318 ? 0.180 10.777 -13.945 1.00 91.44 318 VAL A C 1
ATOM 2453 O O . VAL A 1 318 ? 0.380 10.456 -15.113 1.00 91.44 318 VAL A O 1
ATOM 2456 N N . VAL A 1 319 ? -0.993 10.538 -13.347 1.00 89.44 319 VAL A N 1
ATOM 2457 C CA . VAL A 1 319 ? -2.106 9.858 -14.035 1.00 89.44 319 VAL A CA 1
ATOM 2458 C C . VAL A 1 319 ? -2.599 10.663 -15.245 1.00 89.44 319 VAL A C 1
ATOM 2460 O O . VAL A 1 319 ? -2.921 10.078 -16.282 1.00 89.44 319 VAL A O 1
ATOM 2463 N N . ALA A 1 320 ? -2.652 11.995 -15.146 1.00 91.50 320 ALA A N 1
ATOM 2464 C CA . ALA A 1 320 ? -3.027 12.849 -16.271 1.00 91.50 320 ALA A CA 1
ATOM 2465 C C . ALA A 1 320 ? -2.001 12.785 -17.413 1.00 91.50 320 ALA A C 1
ATOM 2467 O O . ALA A 1 320 ? -2.394 12.768 -18.578 1.00 91.50 320 ALA A O 1
ATOM 2468 N N . ASP A 1 321 ? -0.709 12.706 -17.106 1.00 95.75 321 ASP A N 1
ATOM 2469 C CA . ASP A 1 321 ? 0.345 12.596 -18.112 1.00 95.75 321 ASP A CA 1
ATOM 2470 C C . ASP A 1 321 ? 0.355 11.229 -18.801 1.00 95.75 321 ASP A C 1
ATOM 2472 O O . ASP A 1 321 ? 0.495 11.182 -20.022 1.00 95.75 321 ASP A O 1
ATOM 2476 N N . VAL A 1 322 ? 0.104 10.131 -18.075 1.00 95.25 322 VAL A N 1
ATOM 2477 C CA . VAL A 1 322 ? -0.090 8.807 -18.700 1.00 95.25 322 VAL A CA 1
ATOM 2478 C C . VAL A 1 322 ? -1.292 8.839 -19.642 1.00 95.25 322 VAL A C 1
ATOM 2480 O O . VAL A 1 322 ? -1.231 8.300 -20.746 1.00 95.25 322 VAL A O 1
ATOM 2483 N N . ARG A 1 323 ? -2.378 9.520 -19.253 1.00 94.50 323 ARG A N 1
ATOM 2484 C CA . ARG A 1 323 ? -3.540 9.700 -20.130 1.00 94.50 323 ARG A CA 1
ATOM 2485 C C . ARG A 1 323 ? -3.171 10.471 -21.399 1.00 94.50 323 ARG A C 1
ATOM 2487 O O . ARG A 1 323 ? -3.458 9.986 -22.490 1.00 94.50 323 ARG A O 1
ATOM 2494 N N . LYS A 1 324 ? -2.478 11.609 -21.283 1.00 96.88 324 LYS A N 1
ATOM 2495 C CA . LYS A 1 324 ? -1.987 12.366 -22.451 1.00 96.88 324 LYS A CA 1
ATOM 2496 C C . LYS A 1 324 ? -1.072 11.514 -23.334 1.00 96.88 324 LYS A C 1
ATOM 2498 O O . LYS A 1 324 ? -1.171 11.582 -24.554 1.00 96.88 324 LYS A O 1
ATOM 2503 N N . PHE A 1 325 ? -0.196 10.704 -22.736 1.00 97.06 325 PHE A N 1
ATOM 2504 C CA . PHE A 1 325 ? 0.660 9.770 -23.467 1.00 97.06 325 PHE A CA 1
ATOM 2505 C C . PHE A 1 325 ? -0.166 8.742 -24.249 1.00 97.06 325 PHE A C 1
ATOM 2507 O O . PHE A 1 325 ? 0.111 8.533 -25.430 1.00 97.06 325 PHE A O 1
ATOM 2514 N N . SER A 1 326 ? -1.198 8.158 -23.626 1.00 95.06 326 SER A N 1
ATOM 2515 C CA . SER A 1 326 ? -2.094 7.189 -24.270 1.00 95.06 326 SER A CA 1
ATOM 2516 C C . SER A 1 326 ? -2.881 7.790 -25.439 1.00 95.06 326 SER A C 1
ATOM 2518 O O . SER A 1 326 ? -3.012 7.154 -26.480 1.00 95.06 326 SER A O 1
ATOM 2520 N N . GLU A 1 327 ? -3.343 9.038 -25.299 1.00 96.12 327 GLU A N 1
ATOM 2521 C CA . GLU A 1 327 ? -4.096 9.763 -26.330 1.00 96.12 327 GLU A CA 1
ATOM 2522 C C . GLU A 1 327 ? -3.185 10.194 -27.492 1.00 96.12 327 GLU A C 1
ATOM 2524 O O . GLU A 1 327 ? -3.581 10.119 -28.653 1.00 96.12 327 GLU A O 1
ATOM 2529 N N . LYS A 1 328 ? -1.941 10.599 -27.199 1.00 97.88 328 LYS A N 1
ATOM 2530 C CA . LYS A 1 328 ? -0.960 11.022 -28.209 1.00 97.88 328 LYS A CA 1
ATOM 2531 C C . LYS A 1 328 ? -0.323 9.848 -28.962 1.00 97.88 328 LYS A C 1
ATOM 2533 O O . LYS A 1 328 ? 0.019 10.002 -30.130 1.00 97.88 328 LYS A O 1
ATOM 2538 N N . ASN A 1 329 ? -0.148 8.694 -28.312 1.00 97.25 329 ASN A N 1
ATOM 2539 C CA . ASN A 1 329 ? 0.579 7.543 -28.861 1.00 97.25 329 ASN A CA 1
ATOM 2540 C C . ASN A 1 329 ? -0.230 6.230 -28.757 1.00 97.25 329 ASN A C 1
ATOM 2542 O O . ASN A 1 329 ? 0.258 5.258 -28.172 1.00 97.25 329 ASN A O 1
ATOM 2546 N N . PRO A 1 330 ? -1.444 6.142 -29.332 1.00 96.56 330 PRO A N 1
ATOM 2547 C CA . PRO A 1 330 ? -2.356 5.019 -29.095 1.00 96.56 330 PRO A CA 1
ATOM 2548 C C . PRO A 1 330 ? -1.780 3.662 -29.523 1.00 96.56 330 PRO A C 1
ATOM 2550 O O . PRO A 1 330 ? -1.910 2.680 -28.799 1.00 96.56 330 PRO A O 1
ATOM 2553 N N . ALA A 1 331 ? -1.078 3.594 -30.660 1.00 97.50 331 ALA A N 1
ATOM 2554 C CA . ALA A 1 331 ? -0.465 2.350 -31.130 1.00 97.50 331 ALA A CA 1
ATOM 2555 C C . ALA A 1 331 ? 0.661 1.861 -30.200 1.00 97.50 331 ALA A C 1
ATOM 2557 O O . ALA A 1 331 ? 0.739 0.674 -29.891 1.00 97.50 331 ALA A O 1
ATOM 2558 N N . GLN A 1 332 ? 1.518 2.772 -29.724 1.00 97.81 332 GLN A N 1
ATOM 2559 C CA . GLN A 1 332 ? 2.573 2.430 -28.768 1.00 97.81 332 GLN A CA 1
ATOM 2560 C C . GLN A 1 332 ? 1.973 2.009 -27.428 1.00 97.81 332 GLN A C 1
ATOM 2562 O O . GLN A 1 332 ? 2.374 0.989 -26.877 1.00 97.81 332 GLN A O 1
ATOM 2567 N N . PHE A 1 333 ? 0.992 2.761 -26.930 1.00 97.69 333 PHE A N 1
ATOM 2568 C CA . PHE A 1 333 ? 0.335 2.457 -25.669 1.00 97.69 333 PHE A CA 1
ATOM 2569 C C . PHE A 1 333 ? -0.361 1.091 -25.710 1.00 97.69 333 PHE A C 1
ATOM 2571 O O . PHE A 1 333 ? -0.168 0.290 -24.803 1.00 97.69 333 PHE A O 1
ATOM 2578 N N . ASN A 1 334 ? -1.066 0.765 -26.798 1.00 96.38 334 ASN A N 1
ATOM 2579 C CA . ASN A 1 334 ? -1.687 -0.550 -26.976 1.00 96.38 334 ASN A CA 1
ATOM 2580 C C . ASN A 1 334 ? -0.665 -1.696 -26.982 1.00 96.38 334 ASN A C 1
ATOM 2582 O O . ASN A 1 334 ? -0.939 -2.740 -26.393 1.00 96.38 334 ASN A O 1
ATOM 2586 N N . ARG A 1 335 ? 0.522 -1.508 -27.580 1.00 98.00 335 ARG A N 1
ATOM 2587 C CA . ARG A 1 335 ? 1.607 -2.503 -27.486 1.00 98.00 335 ARG A CA 1
ATOM 2588 C C . ARG A 1 335 ? 2.069 -2.699 -26.043 1.00 98.00 335 ARG A C 1
ATOM 2590 O O . ARG A 1 335 ? 2.136 -3.833 -25.587 1.00 98.00 335 ARG A O 1
ATOM 2597 N N . ILE A 1 336 ? 2.273 -1.612 -25.297 1.00 98.19 336 ILE A N 1
ATOM 2598 C CA . ILE A 1 336 ? 2.642 -1.678 -23.873 1.00 98.19 336 ILE A CA 1
ATOM 2599 C C . ILE A 1 336 ? 1.562 -2.415 -23.059 1.00 98.19 336 ILE A C 1
ATOM 2601 O O . ILE A 1 336 ? 1.892 -3.234 -22.205 1.00 98.19 336 ILE A O 1
ATOM 2605 N N . LEU A 1 337 ? 0.273 -2.177 -23.330 1.00 95.75 337 LEU A N 1
ATOM 2606 C CA . LEU A 1 337 ? -0.831 -2.891 -22.672 1.00 95.75 337 LEU A CA 1
ATOM 2607 C C . LEU A 1 337 ? -0.824 -4.398 -22.985 1.00 95.75 337 LEU A C 1
ATOM 2609 O O . LEU A 1 337 ? -1.068 -5.214 -22.093 1.00 95.75 337 LEU A O 1
ATOM 2613 N N . GLN A 1 338 ? -0.530 -4.782 -24.229 1.00 95.00 338 GLN A N 1
ATOM 2614 C CA . GLN A 1 338 ? -0.405 -6.188 -24.631 1.00 95.00 338 GLN A CA 1
ATOM 2615 C C . GLN A 1 338 ? 0.799 -6.862 -23.960 1.00 95.00 338 GLN A C 1
ATOM 2617 O O . GLN A 1 338 ? 0.659 -7.954 -23.406 1.00 95.00 338 GLN A O 1
ATOM 2622 N N . GLU A 1 339 ? 1.952 -6.190 -23.938 1.00 97.94 339 GLU A N 1
ATOM 2623 C CA . GLU A 1 339 ? 3.160 -6.657 -23.249 1.00 97.94 339 GLU A CA 1
ATOM 2624 C C . GLU A 1 339 ? 2.913 -6.829 -21.746 1.00 97.94 339 GLU A C 1
ATOM 2626 O O . GLU A 1 339 ? 3.222 -7.881 -21.182 1.00 97.94 339 GLU A O 1
ATOM 2631 N N . TYR A 1 340 ? 2.269 -5.847 -21.105 1.00 98.12 340 TYR A N 1
ATOM 2632 C CA . TYR A 1 340 ? 1.878 -5.948 -19.702 1.00 98.12 340 TYR A CA 1
ATOM 2633 C C . TYR A 1 340 ? 0.923 -7.122 -19.458 1.00 98.12 340 TYR A C 1
ATOM 2635 O O . TYR A 1 340 ? 1.072 -7.841 -18.474 1.00 98.12 340 TYR A O 1
ATOM 2643 N N . THR A 1 341 ? -0.041 -7.356 -20.351 1.00 95.31 341 THR A N 1
ATOM 2644 C CA . THR A 1 341 ? -0.995 -8.468 -20.215 1.00 95.31 341 THR A CA 1
ATOM 2645 C C . THR A 1 341 ? -0.277 -9.819 -20.237 1.00 95.31 341 THR A C 1
ATOM 2647 O O . THR A 1 341 ? -0.511 -10.658 -19.365 1.00 95.31 341 THR A O 1
ATOM 2650 N N . ALA A 1 342 ? 0.645 -10.021 -21.183 1.00 95.12 342 ALA A N 1
ATOM 2651 C CA . ALA A 1 342 ? 1.451 -11.238 -21.255 1.00 95.12 342 ALA A CA 1
ATOM 2652 C C . ALA A 1 342 ? 2.357 -11.406 -20.021 1.00 95.12 342 ALA A C 1
ATOM 2654 O O . ALA A 1 342 ? 2.469 -12.508 -19.476 1.00 95.12 342 ALA A O 1
ATOM 2655 N N . LEU A 1 343 ? 2.963 -10.313 -19.546 1.00 98.00 343 LEU A N 1
ATOM 2656 C CA . LEU A 1 343 ? 3.766 -10.284 -18.323 1.00 98.00 343 LEU A CA 1
ATOM 2657 C C . LEU A 1 343 ? 2.926 -10.648 -17.093 1.00 98.00 343 LEU A C 1
ATOM 2659 O O . LEU A 1 343 ? 3.344 -11.469 -16.279 1.00 98.00 343 LEU A O 1
ATOM 2663 N N . PHE A 1 344 ? 1.724 -10.084 -16.964 1.00 96.44 344 PHE A N 1
ATOM 2664 C CA . PHE A 1 344 ? 0.824 -10.338 -15.844 1.00 96.44 344 PHE A CA 1
ATOM 2665 C C . PHE A 1 344 ? 0.417 -11.812 -15.763 1.00 96.44 344 PHE A C 1
ATOM 2667 O O . PHE A 1 344 ? 0.403 -12.383 -14.674 1.00 96.44 344 PHE A O 1
ATOM 2674 N N . LEU A 1 345 ? 0.109 -12.451 -16.897 1.00 92.88 345 LEU A N 1
ATOM 2675 C CA . LEU A 1 345 ? -0.243 -13.875 -16.920 1.00 92.88 345 LEU A CA 1
ATOM 2676 C C . LEU A 1 345 ? 0.918 -14.752 -16.431 1.00 92.88 345 LEU A C 1
ATOM 2678 O O . LEU A 1 345 ? 0.701 -15.673 -15.638 1.00 92.88 345 LEU A O 1
ATOM 2682 N N . GLN A 1 346 ? 2.150 -14.423 -16.830 1.00 95.25 346 GLN A N 1
ATOM 2683 C CA . GLN A 1 346 ? 3.351 -15.085 -16.317 1.00 95.25 346 GLN A CA 1
ATOM 2684 C C . GLN A 1 346 ? 3.544 -14.827 -14.821 1.00 95.25 346 GLN A C 1
ATOM 2686 O O . GLN A 1 346 ? 3.815 -15.765 -14.076 1.00 95.25 346 GLN A O 1
ATOM 2691 N N . ALA A 1 347 ? 3.341 -13.588 -14.362 1.00 94.62 347 ALA A N 1
ATOM 2692 C CA . ALA A 1 347 ? 3.460 -13.232 -12.951 1.00 94.62 347 ALA A CA 1
ATOM 2693 C C . ALA A 1 347 ? 2.449 -14.014 -12.113 1.00 94.62 347 ALA A C 1
ATOM 2695 O O . ALA A 1 347 ? 2.832 -14.676 -11.154 1.00 94.62 347 ALA A O 1
ATOM 2696 N N . LYS A 1 348 ? 1.175 -14.030 -12.518 1.00 91.00 348 LYS A N 1
ATOM 2697 C CA . LYS A 1 348 ? 0.116 -14.799 -11.856 1.00 91.00 348 LYS A CA 1
ATOM 2698 C C . LYS A 1 348 ? 0.498 -16.275 -11.719 1.00 91.00 348 LYS A C 1
ATOM 2700 O O . LYS A 1 348 ? 0.398 -16.820 -10.623 1.00 91.00 348 LYS A O 1
ATOM 2705 N N . SER A 1 349 ? 0.987 -16.895 -12.796 1.00 88.88 349 SER A N 1
ATOM 2706 C CA . SER A 1 349 ? 1.467 -18.282 -12.759 1.00 88.88 349 SER A CA 1
ATOM 2707 C C . SER A 1 349 ? 2.669 -18.458 -11.821 1.00 88.88 349 SER A C 1
ATOM 2709 O O . SER A 1 349 ? 2.726 -19.423 -11.061 1.00 88.88 349 SER A O 1
ATOM 2711 N N . ALA A 1 350 ? 3.606 -17.507 -11.813 1.00 92.00 350 ALA A N 1
ATOM 2712 C CA . ALA A 1 350 ? 4.768 -17.533 -10.933 1.00 92.00 350 ALA A CA 1
ATOM 2713 C C . ALA A 1 350 ? 4.373 -17.470 -9.448 1.00 92.00 350 ALA A C 1
ATOM 2715 O O . ALA A 1 350 ? 4.891 -18.261 -8.663 1.00 92.00 350 ALA A O 1
ATOM 2716 N N . PHE A 1 351 ? 3.413 -16.614 -9.071 1.00 89.69 351 PHE A N 1
ATOM 2717 C CA . PHE A 1 351 ? 2.856 -16.591 -7.712 1.00 89.69 351 PHE A CA 1
ATOM 2718 C C . PHE A 1 351 ? 2.164 -17.912 -7.364 1.00 89.69 351 PHE A C 1
ATOM 2720 O O . PHE A 1 351 ? 2.444 -18.478 -6.316 1.00 89.69 351 PHE A O 1
ATOM 2727 N N . GLN A 1 352 ? 1.322 -18.458 -8.246 1.00 86.69 352 GLN A N 1
ATOM 2728 C CA . GLN A 1 352 ? 0.620 -19.725 -7.983 1.00 86.69 352 GLN A CA 1
ATOM 2729 C C . GLN A 1 352 ? 1.578 -20.900 -7.725 1.00 86.69 352 GLN A C 1
ATOM 2731 O O . GLN A 1 352 ? 1.297 -21.753 -6.881 1.00 86.69 352 GLN A O 1
ATOM 2736 N N . ASN A 1 353 ? 2.713 -20.908 -8.428 1.00 87.44 353 ASN A N 1
ATOM 2737 C CA . ASN A 1 353 ? 3.732 -21.953 -8.351 1.00 87.44 353 ASN A CA 1
ATOM 2738 C C . ASN A 1 353 ? 4.858 -21.655 -7.344 1.00 87.44 353 ASN A C 1
ATOM 2740 O O . ASN A 1 353 ? 5.762 -22.473 -7.200 1.00 87.44 353 ASN A O 1
ATOM 2744 N N . GLY A 1 354 ? 4.852 -20.494 -6.679 1.00 89.31 354 GLY A N 1
ATOM 2745 C CA . GLY A 1 354 ? 5.929 -20.092 -5.766 1.00 89.31 354 GLY A CA 1
ATOM 2746 C C . GLY A 1 354 ? 7.283 -19.857 -6.451 1.00 89.31 354 GLY A C 1
ATOM 2747 O O . GLY A 1 354 ? 8.327 -20.011 -5.823 1.00 89.31 354 GLY A O 1
ATOM 2748 N N . ASN A 1 355 ? 7.300 -19.500 -7.740 1.00 94.00 355 ASN A N 1
ATOM 2749 C CA . ASN A 1 355 ? 8.533 -19.271 -8.496 1.00 94.00 355 ASN A CA 1
ATOM 2750 C C . ASN A 1 355 ? 9.076 -17.851 -8.254 1.00 94.00 355 ASN A C 1
ATOM 2752 O O . ASN A 1 355 ? 8.888 -16.949 -9.073 1.00 94.00 355 ASN A O 1
ATOM 2756 N N . VAL A 1 356 ? 9.758 -17.666 -7.120 1.00 95.12 356 VAL A N 1
ATOM 2757 C CA . VAL A 1 356 ? 10.318 -16.378 -6.663 1.00 95.12 356 VAL A CA 1
ATOM 2758 C C . VAL A 1 356 ? 11.257 -15.753 -7.700 1.00 95.12 356 VAL A C 1
ATOM 2760 O O . VAL A 1 356 ? 11.160 -14.559 -7.977 1.00 95.12 356 VAL A O 1
ATOM 2763 N N . SER A 1 357 ? 12.106 -16.556 -8.346 1.00 95.94 357 SER A N 1
ATOM 2764 C CA . SER A 1 357 ? 13.041 -16.051 -9.358 1.00 95.94 357 SER A CA 1
ATOM 2765 C C . SER A 1 357 ? 12.331 -15.518 -10.605 1.00 95.94 357 SER A C 1
ATOM 2767 O O . SER A 1 357 ? 12.691 -14.472 -11.150 1.00 95.94 357 SER A O 1
ATOM 2769 N N . LEU A 1 358 ? 11.263 -16.187 -11.054 1.00 97.19 358 LEU A N 1
ATOM 2770 C CA . LEU A 1 358 ? 10.439 -15.668 -12.142 1.00 97.19 358 LEU A CA 1
ATOM 2771 C C . LEU A 1 358 ? 9.686 -14.397 -11.725 1.00 97.19 358 LEU A C 1
ATOM 2773 O O . LEU A 1 358 ? 9.655 -13.454 -12.511 1.00 97.19 358 LEU A O 1
ATOM 2777 N N . ILE A 1 359 ? 9.149 -14.330 -10.499 1.00 98.00 359 ILE A N 1
ATOM 2778 C CA . ILE A 1 359 ? 8.533 -13.103 -9.961 1.00 98.00 359 ILE A CA 1
ATOM 2779 C C . ILE A 1 359 ? 9.530 -11.942 -10.038 1.00 98.00 359 ILE A C 1
ATOM 2781 O O . ILE A 1 359 ? 9.200 -10.893 -10.590 1.00 98.00 359 ILE A O 1
ATOM 2785 N N . GLY A 1 360 ? 10.756 -12.141 -9.551 1.00 98.00 360 GLY A N 1
ATOM 2786 C CA . GLY A 1 360 ? 11.790 -11.112 -9.545 1.00 98.00 360 GLY A CA 1
ATOM 2787 C C . GLY A 1 360 ? 12.165 -10.611 -10.945 1.00 98.00 360 GLY A C 1
ATOM 2788 O O . GLY A 1 360 ? 12.140 -9.406 -11.204 1.00 98.00 360 GLY A O 1
ATOM 2789 N N . ARG A 1 361 ? 12.389 -11.523 -11.901 1.00 98.19 361 ARG A N 1
ATOM 2790 C CA . ARG A 1 361 ? 12.648 -11.147 -13.305 1.00 98.19 361 ARG A CA 1
ATOM 2791 C C . ARG A 1 361 ? 11.494 -10.358 -13.924 1.00 98.19 361 ARG A C 1
ATOM 2793 O O . ARG A 1 361 ? 11.728 -9.369 -14.619 1.00 98.19 361 ARG A O 1
ATOM 2800 N N . LEU A 1 362 ? 10.253 -10.758 -13.650 1.00 98.75 362 LEU A N 1
ATOM 2801 C CA . LEU A 1 362 ? 9.068 -10.052 -14.137 1.00 98.75 362 LEU A CA 1
ATOM 2802 C C . LEU A 1 362 ? 8.920 -8.669 -13.484 1.00 98.75 362 LEU A C 1
ATOM 2804 O O . LEU A 1 362 ? 8.403 -7.760 -14.131 1.00 98.75 362 LEU A O 1
ATOM 2808 N N . MET A 1 363 ? 9.388 -8.463 -12.244 1.00 98.75 363 MET A N 1
ATOM 2809 C CA . MET A 1 363 ? 9.409 -7.130 -11.622 1.00 98.75 363 MET A CA 1
ATOM 2810 C C . MET A 1 363 ? 10.276 -6.158 -12.430 1.00 98.75 363 MET A C 1
ATOM 2812 O O . MET A 1 363 ? 9.799 -5.068 -12.747 1.00 98.75 363 MET A O 1
ATOM 2816 N N . TYR A 1 364 ? 11.485 -6.566 -12.838 1.00 98.62 364 TYR A N 1
ATOM 2817 C CA . TYR A 1 364 ? 12.349 -5.743 -13.697 1.00 98.62 364 TYR A CA 1
ATOM 2818 C C . TYR A 1 364 ? 11.692 -5.430 -15.044 1.00 98.62 364 TYR A C 1
ATOM 2820 O O . TYR A 1 364 ? 11.670 -4.278 -15.471 1.00 98.62 364 TYR A O 1
ATOM 2828 N N . GLN A 1 365 ? 11.093 -6.433 -15.691 1.00 98.50 365 GLN A N 1
ATOM 2829 C CA . GLN A 1 365 ? 10.388 -6.225 -16.959 1.00 98.50 365 GLN A CA 1
ATOM 2830 C C . GLN A 1 365 ? 9.206 -5.259 -16.805 1.00 98.50 365 GLN A C 1
ATOM 2832 O O . GLN A 1 365 ? 9.026 -4.360 -17.626 1.00 98.50 365 GLN A O 1
ATOM 2837 N N . ASN A 1 366 ? 8.436 -5.385 -15.721 1.00 98.69 366 ASN A N 1
ATOM 2838 C CA . ASN A 1 366 ? 7.334 -4.471 -15.445 1.00 98.69 366 ASN A CA 1
ATOM 2839 C C . ASN A 1 366 ? 7.859 -3.048 -15.199 1.00 98.69 366 ASN A C 1
ATOM 2841 O O . ASN A 1 366 ? 7.263 -2.085 -15.670 1.00 98.69 366 ASN A O 1
ATOM 2845 N N . HIS A 1 367 ? 9.013 -2.893 -14.541 1.00 98.62 367 HIS A N 1
ATOM 2846 C CA . HIS A 1 367 ? 9.656 -1.587 -14.406 1.00 98.62 367 HIS A CA 1
ATOM 2847 C C . HIS A 1 367 ? 9.982 -0.947 -15.761 1.00 98.62 367 HIS A C 1
ATOM 2849 O O . HIS A 1 367 ? 9.687 0.231 -15.952 1.00 98.62 367 HIS A O 1
ATOM 2855 N N . CYS A 1 368 ? 10.497 -1.715 -16.724 1.00 98.44 368 CYS A N 1
ATOM 2856 C CA . CYS A 1 368 ? 10.754 -1.212 -18.074 1.00 98.44 368 CYS A CA 1
ATOM 2857 C C . CYS A 1 368 ? 9.473 -0.732 -18.777 1.00 98.44 368 CYS A C 1
ATOM 2859 O O . CYS A 1 368 ? 9.484 0.317 -19.419 1.00 98.44 368 CYS A O 1
ATOM 2861 N N . LEU A 1 369 ? 8.347 -1.437 -18.625 1.00 98.56 369 LEU A N 1
ATOM 2862 C CA . LEU A 1 369 ? 7.056 -0.977 -19.162 1.00 98.56 369 LEU A CA 1
ATOM 2863 C C . LEU A 1 369 ? 6.599 0.337 -18.507 1.00 98.56 369 LEU A C 1
ATOM 2865 O O . LEU A 1 369 ? 6.076 1.226 -19.179 1.00 98.56 369 LEU A O 1
ATOM 2869 N N . LEU A 1 370 ? 6.845 0.496 -17.205 1.00 98.44 370 LEU A N 1
ATOM 2870 C CA . LEU A 1 370 ? 6.531 1.720 -16.463 1.00 98.44 370 LEU A CA 1
ATOM 2871 C C . LEU A 1 370 ? 7.420 2.901 -16.889 1.00 98.44 370 LEU A C 1
ATOM 2873 O O . LEU A 1 370 ? 6.952 4.039 -16.968 1.00 98.44 370 LEU A O 1
ATOM 2877 N N . GLN A 1 371 ? 8.684 2.648 -17.230 1.00 98.38 371 GLN A N 1
ATOM 2878 C CA . GLN A 1 371 ? 9.558 3.663 -17.822 1.00 98.38 371 GLN A CA 1
ATOM 2879 C C . GLN A 1 371 ? 9.000 4.164 -19.161 1.00 98.38 371 GLN A C 1
ATOM 2881 O O . GLN A 1 371 ? 8.957 5.372 -19.389 1.00 98.38 371 GLN A O 1
ATOM 2886 N N . GLN A 1 372 ? 8.495 3.264 -20.012 1.00 98.12 372 GLN A N 1
ATOM 2887 C CA . GLN A 1 372 ? 7.961 3.627 -21.331 1.00 98.12 372 GLN A CA 1
ATOM 2888 C C . GLN A 1 372 ? 6.732 4.546 -21.272 1.00 98.12 372 GLN A C 1
ATOM 2890 O O . GLN A 1 372 ? 6.556 5.378 -22.160 1.00 98.12 372 GLN A O 1
ATOM 2895 N N . ILE A 1 373 ? 5.901 4.440 -20.229 1.00 97.44 373 ILE A N 1
ATOM 2896 C CA . ILE A 1 373 ? 4.753 5.342 -20.016 1.00 97.44 373 ILE A CA 1
ATOM 2897 C C . ILE A 1 373 ? 5.120 6.612 -19.225 1.00 97.44 373 ILE A C 1
ATOM 2899 O O . ILE A 1 373 ? 4.242 7.400 -18.874 1.00 97.44 373 ILE A O 1
ATOM 2903 N N . GLY A 1 374 ? 6.409 6.827 -18.933 1.00 96.81 374 GLY A N 1
ATOM 2904 C CA . GLY A 1 374 ? 6.921 8.064 -18.343 1.00 96.81 374 GLY A CA 1
ATOM 2905 C C . GLY A 1 374 ? 6.597 8.253 -16.860 1.00 96.81 374 GLY A C 1
ATOM 2906 O O . GLY A 1 374 ? 6.487 9.399 -16.405 1.00 96.81 374 GLY A O 1
ATOM 2907 N N . VAL A 1 375 ? 6.415 7.160 -16.107 1.00 97.25 375 VAL A N 1
ATOM 2908 C CA . VAL A 1 375 ? 6.111 7.216 -14.664 1.00 97.25 375 VAL A CA 1
ATOM 2909 C C . VAL A 1 375 ? 7.299 6.877 -13.763 1.00 97.25 375 VAL A C 1
ATOM 2911 O O . VAL A 1 375 ? 7.162 6.974 -12.550 1.00 97.25 375 VAL A O 1
ATOM 2914 N N . SER A 1 376 ? 8.463 6.502 -14.299 1.00 97.06 376 SER A N 1
ATOM 2915 C CA . SER A 1 376 ? 9.682 6.351 -13.481 1.00 97.06 376 SER A CA 1
ATOM 2916 C C . SER A 1 376 ? 10.350 7.702 -13.174 1.00 97.06 376 SER A C 1
ATOM 2918 O O . SER A 1 376 ? 9.864 8.757 -13.585 1.00 97.06 376 SER A O 1
ATOM 2920 N N . SER A 1 377 ? 11.455 7.678 -12.431 1.00 95.25 377 SER A N 1
ATOM 2921 C CA . SER A 1 377 ? 12.363 8.815 -12.234 1.00 95.25 377 SER A CA 1
ATOM 2922 C C . SER A 1 377 ? 13.811 8.345 -12.176 1.00 95.25 377 SER A C 1
ATOM 2924 O O . SER A 1 377 ? 14.071 7.156 -12.005 1.00 95.25 377 SER A O 1
ATOM 2926 N N . VAL A 1 378 ? 14.752 9.289 -12.260 1.00 95.38 378 VAL A N 1
ATOM 2927 C CA . VAL A 1 378 ? 16.190 9.003 -12.169 1.00 95.38 378 VAL A CA 1
ATOM 2928 C C . VAL A 1 378 ? 16.522 8.254 -10.876 1.00 95.38 378 VAL A C 1
ATOM 2930 O O . VAL A 1 378 ? 17.257 7.273 -10.913 1.00 95.38 378 VAL A O 1
ATOM 2933 N N . GLU A 1 379 ? 15.933 8.656 -9.752 1.00 94.94 379 GLU A N 1
ATOM 2934 C CA . GLU A 1 379 ? 16.177 8.057 -8.437 1.00 94.94 379 GLU A CA 1
ATOM 2935 C C . GLU A 1 379 ? 15.649 6.620 -8.366 1.00 94.94 379 GLU A C 1
ATOM 2937 O O . GLU A 1 379 ? 16.338 5.720 -7.887 1.00 94.94 379 GLU A O 1
ATOM 2942 N N . LEU A 1 380 ? 14.440 6.376 -8.887 1.00 95.94 380 LEU A N 1
ATOM 2943 C CA . LEU A 1 380 ? 13.876 5.027 -8.969 1.00 95.94 380 LEU A CA 1
ATOM 2944 C C . LEU A 1 380 ? 14.704 4.139 -9.904 1.00 95.94 380 LEU A C 1
ATOM 2946 O O . LEU A 1 380 ? 15.002 2.997 -9.561 1.00 95.94 380 LEU A O 1
ATOM 2950 N N . ASP A 1 381 ? 15.122 4.675 -11.050 1.00 96.81 381 ASP A N 1
ATOM 2951 C CA . ASP A 1 381 ? 15.943 3.959 -12.023 1.00 96.81 381 ASP A CA 1
ATOM 29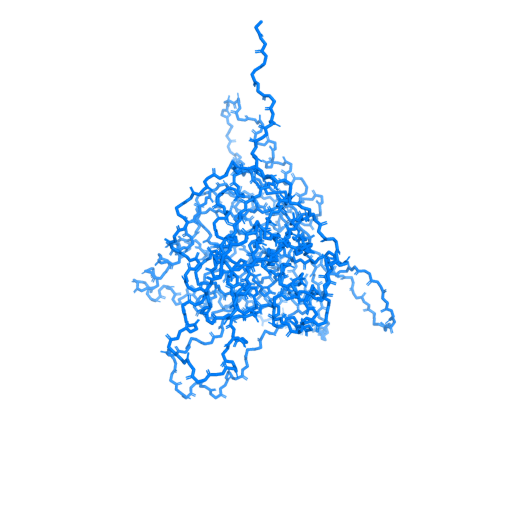52 C C . ASP A 1 381 ? 17.326 3.623 -11.448 1.00 96.81 381 ASP A C 1
ATOM 2954 O O . ASP A 1 381 ? 17.873 2.560 -11.736 1.00 96.81 381 ASP A O 1
ATOM 2958 N N . GLN A 1 382 ? 17.909 4.504 -10.628 1.00 95.25 382 GLN A N 1
ATOM 2959 C CA . GLN A 1 382 ? 19.150 4.234 -9.897 1.00 95.25 382 GLN A CA 1
ATOM 2960 C C . GLN A 1 382 ? 18.978 3.097 -8.886 1.00 95.25 382 GLN A C 1
ATOM 2962 O O . GLN A 1 382 ? 19.814 2.194 -8.869 1.00 95.25 382 GLN A O 1
ATOM 2967 N N . ILE A 1 383 ? 17.882 3.082 -8.116 1.00 95.50 383 ILE A N 1
ATOM 2968 C CA . ILE A 1 383 ? 17.558 1.972 -7.205 1.00 95.50 383 ILE A CA 1
ATOM 2969 C C . ILE A 1 383 ? 17.468 0.655 -7.978 1.00 95.50 383 ILE A C 1
ATOM 2971 O O . ILE A 1 383 ? 18.154 -0.313 -7.649 1.00 95.50 383 ILE A O 1
ATOM 2975 N N . VAL A 1 384 ? 16.667 0.618 -9.044 1.00 96.56 384 VAL A N 1
ATOM 2976 C CA . VAL A 1 384 ? 16.459 -0.607 -9.825 1.00 96.56 384 VAL A CA 1
ATOM 2977 C C . VAL A 1 384 ? 17.758 -1.062 -10.499 1.00 96.56 384 VAL A C 1
ATOM 2979 O O . VAL A 1 384 ? 18.107 -2.238 -10.409 1.00 96.56 384 VAL A O 1
ATOM 2982 N N . ARG A 1 385 ? 18.537 -0.151 -11.092 1.00 95.69 385 ARG A N 1
ATOM 2983 C CA . ARG A 1 385 ? 19.828 -0.475 -11.724 1.00 95.69 385 ARG A CA 1
ATOM 2984 C C . ARG A 1 385 ? 20.840 -1.041 -10.732 1.00 95.69 385 ARG A C 1
ATOM 2986 O O . ARG A 1 385 ? 21.484 -2.037 -11.042 1.00 95.69 385 ARG A O 1
ATOM 2993 N N . TYR A 1 386 ? 20.960 -0.438 -9.549 1.00 94.56 386 TYR A N 1
ATOM 2994 C CA . TYR A 1 386 ? 21.866 -0.917 -8.504 1.00 94.56 386 TYR A CA 1
ATOM 2995 C C . TYR A 1 386 ? 21.521 -2.351 -8.082 1.00 94.56 386 TYR A C 1
ATOM 2997 O O . TYR A 1 386 ? 22.386 -3.229 -8.036 1.00 94.56 386 TYR A O 1
ATOM 3005 N N . THR A 1 387 ? 20.229 -2.616 -7.864 1.00 94.31 387 THR A N 1
ATOM 3006 C CA . THR A 1 387 ? 19.762 -3.955 -7.486 1.00 94.31 387 THR A CA 1
ATOM 3007 C C . THR A 1 387 ? 19.967 -4.999 -8.578 1.00 94.31 387 THR A C 1
ATOM 3009 O O . THR A 1 387 ? 20.279 -6.136 -8.257 1.00 94.31 387 THR A O 1
ATOM 3012 N N . PHE A 1 388 ? 19.867 -4.623 -9.858 1.00 90.19 388 PHE A N 1
ATOM 3013 C CA . PHE A 1 388 ? 20.113 -5.545 -10.972 1.00 90.19 388 PHE A CA 1
ATOM 3014 C C . PHE A 1 388 ? 21.561 -6.061 -10.986 1.00 90.19 388 PHE A C 1
ATOM 3016 O O . PHE A 1 388 ? 21.814 -7.192 -11.388 1.00 90.19 388 PHE A O 1
ATOM 3023 N N . SER A 1 389 ? 22.514 -5.250 -10.513 1.00 85.38 389 SER A N 1
ATOM 3024 C CA . SER A 1 389 ? 23.914 -5.659 -10.330 1.00 85.38 389 SER A CA 1
ATOM 3025 C C . SER A 1 389 ? 24.202 -6.373 -9.000 1.00 85.38 389 SER A C 1
ATOM 3027 O O . SER A 1 389 ? 25.354 -6.705 -8.731 1.00 85.38 389 SER A O 1
ATOM 3029 N N . THR A 1 390 ? 23.193 -6.602 -8.154 1.00 89.62 390 THR A N 1
ATOM 3030 C CA . THR A 1 390 ? 23.356 -7.182 -6.812 1.00 89.62 390 THR A CA 1
ATOM 3031 C C . THR A 1 390 ? 22.973 -8.662 -6.815 1.00 89.62 390 THR A C 1
ATOM 3033 O O . THR A 1 390 ? 21.840 -9.013 -7.123 1.00 89.62 390 THR A O 1
ATOM 3036 N N . THR A 1 391 ? 23.903 -9.547 -6.446 1.00 88.88 391 THR A N 1
ATOM 3037 C CA . THR A 1 391 ? 23.760 -11.008 -6.616 1.00 88.88 391 THR A CA 1
ATOM 3038 C C . THR A 1 391 ? 22.670 -11.663 -5.767 1.00 88.88 391 THR A C 1
ATOM 3040 O O . THR A 1 391 ? 22.188 -12.721 -6.149 1.00 88.88 391 THR A O 1
ATOM 3043 N N . PHE A 1 392 ? 22.288 -11.053 -4.644 1.00 92.06 392 PHE A N 1
ATOM 3044 C CA . PHE A 1 392 ? 21.291 -11.575 -3.696 1.00 92.06 392 PHE A CA 1
ATOM 3045 C C . PHE A 1 392 ? 19.901 -10.922 -3.835 1.00 92.06 392 PHE A C 1
ATOM 3047 O O . PHE A 1 392 ? 19.085 -10.932 -2.905 1.00 92.06 392 PHE A O 1
ATOM 3054 N N . VAL A 1 393 ? 19.656 -10.273 -4.978 1.00 96.50 393 VAL A N 1
ATOM 3055 C CA . VAL A 1 393 ? 18.380 -9.642 -5.316 1.00 96.50 393 VAL A CA 1
ATOM 3056 C C . VAL A 1 393 ? 17.776 -10.338 -6.533 1.00 96.50 393 VAL A C 1
ATOM 3058 O O . VAL A 1 393 ? 18.402 -10.444 -7.582 1.00 96.50 393 VAL A O 1
ATOM 3061 N N . GLN A 1 394 ? 16.520 -10.766 -6.412 1.00 97.12 394 GLN A N 1
ATOM 3062 C CA . GLN A 1 394 ? 15.776 -11.419 -7.491 1.00 97.12 394 GLN A CA 1
ATOM 3063 C C . GLN A 1 394 ? 15.111 -10.414 -8.436 1.00 97.12 394 GLN A C 1
ATOM 3065 O O . GLN A 1 394 ? 14.921 -10.702 -9.619 1.00 97.12 394 GLN A O 1
ATOM 3070 N N . GLY A 1 395 ? 14.679 -9.259 -7.920 1.00 98.12 395 GLY A N 1
ATOM 3071 C CA . GLY A 1 395 ? 13.855 -8.314 -8.670 1.00 98.12 395 GLY A CA 1
ATOM 3072 C C . GLY A 1 395 ? 13.703 -6.961 -8.002 1.00 98.12 395 GLY A C 1
ATOM 3073 O O . GLY A 1 395 ? 13.670 -6.875 -6.779 1.00 98.12 395 GLY A O 1
ATOM 3074 N N . ALA A 1 396 ? 13.525 -5.904 -8.791 1.00 98.44 396 ALA A N 1
ATOM 3075 C CA . ALA A 1 396 ? 13.127 -4.602 -8.272 1.00 98.44 396 ALA A CA 1
ATOM 3076 C C . ALA A 1 396 ? 12.280 -3.816 -9.271 1.00 98.44 396 ALA A C 1
ATOM 3078 O O . ALA A 1 396 ? 12.376 -4.006 -10.483 1.00 98.44 396 ALA A O 1
ATOM 3079 N N . LYS A 1 397 ? 11.455 -2.910 -8.746 1.00 98.44 397 LYS A N 1
ATOM 3080 C CA . LYS A 1 397 ? 10.680 -1.942 -9.530 1.00 98.44 397 LYS A CA 1
ATOM 3081 C C . LYS A 1 397 ? 10.157 -0.810 -8.660 1.00 98.44 397 LYS A C 1
ATOM 3083 O O . LYS A 1 397 ? 10.031 -0.960 -7.451 1.00 98.44 397 LYS A O 1
ATOM 3088 N N . LEU A 1 398 ? 9.747 0.294 -9.277 1.00 97.00 398 LEU A N 1
ATOM 3089 C CA . LEU A 1 398 ? 8.877 1.272 -8.612 1.00 97.00 398 LEU A CA 1
ATOM 3090 C C . LEU A 1 398 ? 7.557 0.627 -8.150 1.00 97.00 398 LEU A C 1
ATOM 3092 O O . LEU A 1 398 ? 7.117 -0.357 -8.741 1.00 97.00 398 LEU A O 1
ATOM 3096 N N . SER A 1 399 ? 6.909 1.170 -7.120 1.00 95.06 399 SER A N 1
ATOM 3097 C CA . SER A 1 399 ? 5.588 0.723 -6.647 1.00 95.06 399 SER A CA 1
ATOM 3098 C C . SER A 1 399 ? 4.679 1.921 -6.383 1.00 95.06 399 SER A C 1
ATOM 3100 O O . SER A 1 399 ? 5.033 2.837 -5.639 1.00 95.06 399 SER A O 1
ATOM 3102 N N . GLY A 1 400 ? 3.486 1.916 -6.986 1.00 91.31 400 GLY A N 1
ATOM 3103 C CA . GLY A 1 400 ? 2.511 3.004 -6.848 1.00 91.31 400 GLY A CA 1
ATOM 3104 C C . GLY A 1 400 ? 2.612 4.067 -7.942 1.00 91.31 400 GLY A C 1
ATOM 3105 O O . GLY A 1 400 ? 2.758 3.748 -9.117 1.00 91.31 400 GLY A O 1
ATOM 3106 N N . THR A 1 401 ? 2.474 5.340 -7.562 1.00 91.31 401 THR A N 1
ATOM 3107 C CA . THR A 1 401 ? 2.389 6.468 -8.505 1.00 91.31 401 THR A CA 1
ATOM 3108 C C . THR A 1 401 ? 3.624 6.602 -9.399 1.00 91.31 401 THR A C 1
ATOM 3110 O O . THR A 1 401 ? 3.475 6.925 -10.574 1.00 91.31 401 THR A O 1
ATOM 3113 N N . GLY A 1 402 ? 4.824 6.341 -8.878 1.00 92.62 402 GLY A N 1
ATOM 3114 C CA . GLY A 1 402 ? 6.071 6.642 -9.582 1.00 92.62 402 GLY A CA 1
ATOM 3115 C C . GLY A 1 402 ? 6.433 8.135 -9.548 1.00 92.62 402 GLY A C 1
ATOM 3116 O O . GLY A 1 402 ? 5.826 8.911 -8.810 1.00 92.62 402 GLY A O 1
ATOM 3117 N N . ARG A 1 403 ? 7.459 8.523 -10.315 1.00 94.19 403 ARG A N 1
ATOM 3118 C CA . ARG A 1 403 ? 8.142 9.832 -10.281 1.00 94.19 403 ARG A CA 1
ATOM 3119 C C . ARG A 1 403 ? 8.630 10.244 -8.880 1.00 94.19 403 ARG A C 1
ATOM 3121 O O . ARG A 1 403 ? 8.623 11.419 -8.526 1.00 94.19 403 ARG A O 1
ATOM 3128 N N . GLY A 1 404 ? 8.997 9.258 -8.066 1.00 91.00 404 GLY A N 1
ATOM 3129 C CA . GLY A 1 404 ? 9.258 9.393 -6.636 1.00 91.00 404 GLY A CA 1
ATOM 3130 C C . GLY A 1 404 ? 8.614 8.249 -5.848 1.00 91.00 404 GLY A C 1
ATOM 3131 O O . GLY A 1 404 ? 8.364 7.173 -6.388 1.00 91.00 404 GLY A O 1
ATOM 3132 N N . GLY A 1 405 ? 8.313 8.476 -4.570 1.00 90.50 405 GLY A N 1
ATOM 3133 C CA . GLY A 1 405 ? 7.688 7.472 -3.711 1.00 90.50 405 GLY A CA 1
ATOM 3134 C C . GLY A 1 405 ? 8.653 6.350 -3.329 1.00 90.50 405 GLY A C 1
ATOM 3135 O O . GLY A 1 405 ? 9.679 6.610 -2.696 1.00 90.50 405 GLY A O 1
ATOM 3136 N N . ILE A 1 406 ? 8.293 5.105 -3.657 1.00 93.38 406 ILE A N 1
ATOM 3137 C CA . ILE A 1 406 ? 9.044 3.910 -3.255 1.00 93.38 406 ILE A CA 1
ATOM 3138 C C . ILE A 1 406 ? 9.415 3.015 -4.445 1.00 93.38 406 ILE A C 1
ATOM 3140 O O . ILE A 1 406 ? 8.618 2.794 -5.361 1.00 93.38 406 ILE A O 1
ATOM 3144 N N . GLY A 1 407 ? 10.618 2.449 -4.385 1.00 96.69 407 GLY A N 1
ATOM 3145 C CA . GLY A 1 407 ? 10.992 1.219 -5.074 1.00 96.69 407 GLY A CA 1
ATOM 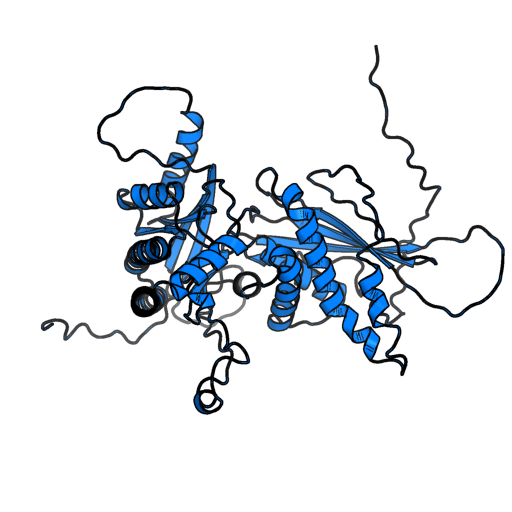3146 C C . GLY A 1 407 ? 10.772 0.018 -4.156 1.00 96.69 407 GLY A C 1
ATOM 3147 O O . GLY A 1 407 ? 11.011 0.108 -2.956 1.00 96.69 407 GLY A O 1
ATOM 3148 N N . ILE A 1 408 ? 10.302 -1.097 -4.701 1.00 97.88 408 ILE A N 1
ATOM 3149 C CA . ILE A 1 408 ? 10.219 -2.387 -4.013 1.00 97.88 408 ILE A CA 1
ATOM 3150 C C . ILE A 1 408 ? 11.261 -3.335 -4.591 1.00 97.88 408 ILE A C 1
ATOM 3152 O O . ILE A 1 408 ? 11.468 -3.371 -5.805 1.00 97.88 408 ILE A O 1
ATOM 3156 N N . ILE A 1 409 ? 11.904 -4.093 -3.712 1.00 98.50 409 ILE A N 1
ATOM 3157 C CA . ILE A 1 409 ? 13.036 -4.961 -4.020 1.00 98.50 409 ILE A CA 1
ATOM 3158 C C . ILE A 1 409 ? 12.757 -6.323 -3.391 1.00 98.50 409 ILE A C 1
ATOM 3160 O O . ILE A 1 409 ? 12.371 -6.384 -2.229 1.00 98.50 409 ILE A O 1
ATOM 3164 N N . LEU A 1 410 ? 12.918 -7.395 -4.156 1.00 98.44 410 LEU A N 1
ATOM 3165 C CA . LEU A 1 410 ? 12.738 -8.776 -3.726 1.00 98.44 410 LEU A CA 1
ATOM 3166 C C . LEU A 1 410 ? 14.113 -9.406 -3.497 1.00 98.44 410 LEU A C 1
ATOM 3168 O O . LEU A 1 410 ? 14.841 -9.650 -4.459 1.00 98.44 410 LEU A O 1
ATOM 3172 N N . CYS A 1 411 ? 14.459 -9.651 -2.238 1.00 98.12 411 CYS A N 1
ATOM 3173 C CA . CYS A 1 411 ? 15.718 -10.269 -1.831 1.00 98.12 411 CYS A CA 1
ATOM 3174 C C . CYS A 1 411 ? 15.577 -11.790 -1.680 1.00 98.12 411 CYS A C 1
ATOM 3176 O O . CYS A 1 411 ? 14.476 -12.298 -1.463 1.00 98.12 411 CYS A O 1
ATOM 3178 N N . ASP A 1 412 ? 16.704 -12.498 -1.757 1.00 95.44 412 ASP A N 1
ATOM 3179 C CA . ASP A 1 412 ? 16.756 -13.961 -1.620 1.00 95.44 412 ASP A CA 1
ATOM 3180 C C . ASP A 1 412 ? 16.319 -14.431 -0.233 1.00 95.44 412 ASP A C 1
ATOM 3182 O O . ASP A 1 412 ? 15.554 -15.387 -0.106 1.00 95.44 412 ASP A O 1
ATOM 3186 N N . THR A 1 413 ? 16.807 -13.748 0.805 1.00 96.25 413 THR A N 1
ATOM 3187 C CA . THR A 1 413 ? 16.577 -14.092 2.211 1.00 96.25 413 THR A CA 1
ATOM 3188 C C . THR A 1 413 ? 16.392 -12.843 3.077 1.00 96.25 413 THR A C 1
ATOM 3190 O O . THR A 1 413 ? 16.630 -11.710 2.636 1.00 96.25 413 THR A O 1
ATOM 3193 N N . ALA A 1 414 ? 15.998 -13.045 4.337 1.00 95.94 414 ALA A N 1
ATOM 3194 C CA . ALA A 1 414 ? 15.941 -11.984 5.342 1.00 95.94 414 ALA A CA 1
ATOM 3195 C C . ALA A 1 414 ? 17.329 -11.365 5.611 1.00 95.94 414 ALA A C 1
ATOM 3197 O O . ALA A 1 414 ? 17.453 -10.153 5.783 1.00 95.94 414 ALA A O 1
ATOM 3198 N N . GLU A 1 415 ? 18.400 -12.161 5.574 1.00 96.94 415 GLU A N 1
ATOM 3199 C CA . GLU A 1 415 ? 19.774 -11.671 5.733 1.00 96.94 415 GLU A CA 1
ATOM 3200 C C . GLU A 1 415 ? 20.185 -10.776 4.558 1.00 96.94 415 GLU A C 1
ATOM 3202 O O . GLU A 1 415 ? 20.778 -9.716 4.764 1.00 96.94 415 GLU A O 1
ATOM 3207 N N . SER A 1 416 ? 19.825 -11.154 3.327 1.00 96.19 416 SER A N 1
ATOM 3208 C CA . SER A 1 416 ? 20.047 -10.332 2.131 1.00 96.19 416 SER A CA 1
ATOM 3209 C C . SER A 1 416 ? 19.262 -9.019 2.183 1.00 96.19 416 SER A C 1
ATOM 3211 O O . SER A 1 416 ? 19.781 -7.964 1.818 1.00 96.19 416 SER A O 1
ATOM 3213 N N . GLN A 1 417 ? 18.022 -9.063 2.677 1.00 96.12 417 GLN A N 1
ATOM 3214 C CA . GLN A 1 417 ? 17.183 -7.887 2.911 1.00 96.12 417 GLN A CA 1
ATOM 3215 C C . GLN A 1 417 ? 17.821 -6.925 3.927 1.00 96.12 417 GLN A C 1
ATOM 3217 O O . GLN A 1 417 ? 17.929 -5.728 3.647 1.00 96.12 417 GLN A O 1
ATOM 3222 N N . GLN A 1 418 ? 18.313 -7.447 5.055 1.00 96.38 418 GLN A N 1
ATOM 3223 C CA . GLN A 1 418 ? 19.018 -6.661 6.070 1.00 96.38 418 GLN A CA 1
ATOM 3224 C C . GLN A 1 418 ? 20.337 -6.091 5.546 1.00 96.38 418 GLN A C 1
ATOM 3226 O O . GLN A 1 418 ? 20.641 -4.921 5.781 1.00 96.38 418 GLN A O 1
ATOM 3231 N N . SER A 1 419 ? 21.116 -6.893 4.819 1.00 95.38 419 SER A N 1
ATOM 3232 C CA . SER A 1 419 ? 22.381 -6.459 4.223 1.00 95.38 419 SER A CA 1
ATOM 3233 C C . SER A 1 419 ? 22.166 -5.283 3.269 1.00 95.38 419 SER A C 1
ATOM 3235 O O . SER A 1 419 ? 22.830 -4.254 3.400 1.00 95.38 419 SER A O 1
ATOM 3237 N N . LEU A 1 420 ? 21.174 -5.383 2.378 1.00 95.50 420 LEU A N 1
ATOM 3238 C CA . LEU A 1 420 ? 20.844 -4.311 1.443 1.00 95.50 420 LEU A CA 1
ATOM 3239 C C . LEU A 1 420 ? 20.356 -3.043 2.149 1.00 95.50 420 LEU A C 1
ATOM 3241 O O . LEU A 1 420 ? 20.748 -1.938 1.773 1.00 95.50 420 LEU A O 1
ATOM 3245 N N . GLN A 1 421 ? 19.522 -3.191 3.182 1.00 95.12 421 GLN A N 1
ATOM 3246 C CA . GLN A 1 421 ? 19.078 -2.059 3.990 1.00 95.12 421 GLN A CA 1
ATOM 3247 C C . GLN A 1 421 ? 20.262 -1.335 4.638 1.00 95.12 421 GLN A C 1
ATOM 3249 O O . GLN A 1 421 ? 20.360 -0.114 4.520 1.00 95.12 421 GLN A O 1
ATOM 3254 N N . ASN A 1 422 ? 21.179 -2.080 5.262 1.00 93.56 422 ASN A N 1
ATOM 3255 C CA . ASN A 1 422 ? 22.373 -1.510 5.881 1.00 93.56 422 ASN A CA 1
ATOM 3256 C C . ASN A 1 422 ? 23.220 -0.750 4.851 1.00 93.56 422 ASN A C 1
ATOM 3258 O O . ASN A 1 422 ? 23.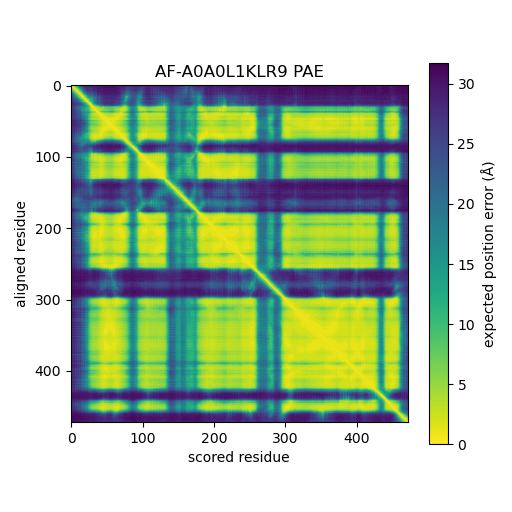712 0.336 5.148 1.00 93.56 422 ASN A O 1
ATOM 3262 N N . THR A 1 423 ? 23.352 -1.269 3.625 1.00 92.75 423 THR A N 1
ATOM 3263 C CA . THR A 1 423 ? 24.055 -0.571 2.539 1.00 92.75 423 THR A CA 1
ATOM 3264 C C . THR A 1 423 ? 23.410 0.779 2.212 1.00 92.75 423 THR A C 1
ATOM 3266 O O . THR A 1 423 ? 24.118 1.782 2.152 1.00 92.75 423 THR A O 1
ATOM 3269 N N . PHE A 1 424 ? 22.081 0.840 2.065 1.00 92.12 424 PHE A N 1
ATOM 3270 C CA . PHE A 1 424 ? 21.368 2.099 1.800 1.00 92.12 424 PHE A CA 1
ATOM 3271 C C . PHE A 1 424 ? 21.378 3.079 2.982 1.00 92.12 424 PHE A C 1
ATOM 3273 O O . PHE A 1 424 ? 21.312 4.296 2.791 1.00 92.12 424 PHE A O 1
ATOM 3280 N N . GLU A 1 425 ? 21.440 2.582 4.216 1.00 86.81 425 GLU A N 1
ATOM 3281 C CA . GLU A 1 425 ? 21.500 3.424 5.411 1.00 86.81 425 GLU A CA 1
ATOM 3282 C C . GLU A 1 425 ? 22.904 3.987 5.651 1.00 86.81 425 GLU A C 1
ATOM 3284 O O . GLU A 1 425 ? 23.035 5.182 5.916 1.00 86.81 425 GLU A O 1
ATOM 3289 N N . ASN A 1 426 ? 23.954 3.186 5.457 1.00 82.19 426 ASN A N 1
ATOM 3290 C CA . ASN A 1 426 ? 25.343 3.614 5.638 1.00 82.19 426 ASN A CA 1
ATOM 3291 C C . ASN A 1 426 ? 25.750 4.721 4.657 1.00 82.19 426 ASN A C 1
ATOM 3293 O O . ASN A 1 426 ? 26.498 5.628 5.024 1.00 82.19 426 ASN A O 1
ATOM 3297 N N . THR A 1 427 ? 25.198 4.728 3.441 1.00 72.56 427 THR A N 1
ATOM 3298 C CA . THR A 1 427 ? 25.430 5.821 2.487 1.00 72.56 427 THR A CA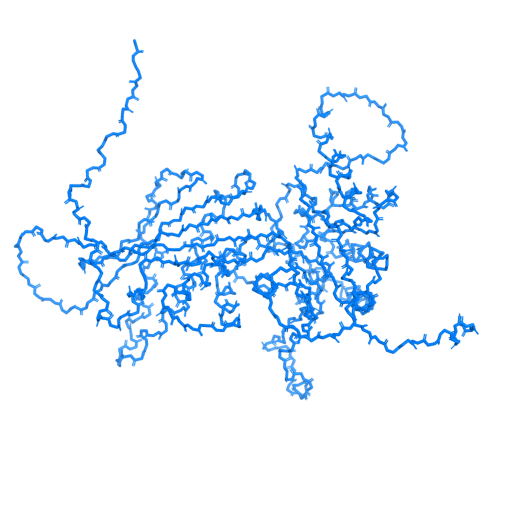 1
ATOM 3299 C C . THR A 1 427 ? 24.896 7.174 2.945 1.00 72.56 427 THR A C 1
ATOM 3301 O O . THR A 1 427 ? 25.429 8.199 2.527 1.00 72.56 427 THR A O 1
ATOM 3304 N N . LYS A 1 428 ? 23.908 7.216 3.850 1.00 63.56 428 LYS A N 1
ATOM 3305 C CA . LYS A 1 428 ? 23.410 8.479 4.428 1.00 63.56 428 LYS A CA 1
ATOM 3306 C C . LYS A 1 428 ? 24.417 9.116 5.385 1.00 63.56 428 LYS A C 1
ATOM 3308 O O . LYS A 1 428 ? 24.404 10.330 5.549 1.00 63.56 428 LYS A O 1
ATOM 3313 N N . SER A 1 429 ? 25.269 8.308 6.016 1.00 53.75 429 SER A N 1
ATOM 3314 C CA . SER A 1 429 ? 26.262 8.777 6.989 1.00 53.75 429 SER A CA 1
ATOM 3315 C C . SER A 1 429 ? 27.579 9.215 6.338 1.00 53.75 429 SER A C 1
ATOM 3317 O O . SER A 1 429 ? 28.342 9.952 6.955 1.00 53.75 429 SER A O 1
ATOM 3319 N N . CYS A 1 430 ? 27.853 8.803 5.095 1.00 47.78 430 CYS A N 1
ATOM 3320 C CA . CYS A 1 430 ? 29.121 9.070 4.405 1.00 47.78 430 CYS A CA 1
ATOM 3321 C C . CYS A 1 430 ? 29.128 10.325 3.511 1.00 47.78 430 CYS A C 1
ATOM 3323 O O . CYS A 1 430 ? 30.141 10.601 2.871 1.00 47.78 430 CYS A O 1
ATOM 3325 N N . THR A 1 431 ? 28.068 11.139 3.488 1.00 47.06 431 THR A N 1
ATOM 3326 C CA . THR A 1 431 ? 27.979 12.354 2.646 1.00 47.06 431 THR A CA 1
ATOM 3327 C C . THR A 1 431 ? 28.911 13.514 3.054 1.00 47.06 431 THR A C 1
ATOM 3329 O O . THR A 1 431 ? 28.713 14.640 2.608 1.00 47.06 431 THR A O 1
ATOM 3332 N N . SER A 1 432 ? 29.949 13.273 3.865 1.00 39.06 432 SER A N 1
ATOM 3333 C CA . SER A 1 432 ? 30.987 14.259 4.211 1.00 39.06 432 SER A CA 1
ATOM 3334 C C . SER A 1 432 ? 32.388 13.945 3.667 1.00 39.06 432 SER A C 1
ATOM 3336 O O . SER A 1 432 ? 33.336 14.623 4.054 1.00 39.06 432 SER A O 1
ATOM 3338 N N . ALA A 1 433 ? 32.563 12.964 2.774 1.00 36.34 433 ALA A N 1
ATOM 3339 C CA . ALA A 1 433 ? 33.870 12.689 2.170 1.00 36.34 433 ALA A CA 1
ATOM 3340 C C . ALA A 1 433 ? 33.792 12.617 0.640 1.00 36.34 433 ALA A C 1
ATOM 3342 O O . ALA A 1 433 ? 33.367 11.624 0.056 1.00 36.34 433 ALA A O 1
ATOM 3343 N N . SER A 1 434 ? 34.253 13.683 -0.013 1.00 42.88 434 SER A N 1
ATOM 3344 C CA . SER A 1 434 ? 34.621 13.666 -1.425 1.00 42.88 434 SER A CA 1
ATOM 3345 C C . SER A 1 434 ? 35.824 12.745 -1.636 1.00 42.88 434 SER A C 1
ATOM 3347 O O . SER A 1 434 ? 36.880 12.992 -1.058 1.00 42.88 434 SER A O 1
ATOM 3349 N N . SER A 1 435 ? 35.724 11.749 -2.510 1.00 37.16 435 SER A N 1
ATOM 3350 C CA . SER A 1 435 ? 36.844 11.369 -3.381 1.00 37.16 435 SER A CA 1
ATOM 3351 C C . SER A 1 435 ? 36.374 10.440 -4.494 1.00 37.16 435 SER A C 1
ATOM 3353 O O . SER A 1 435 ? 35.490 9.607 -4.315 1.00 37.16 435 SER A O 1
ATOM 3355 N N . ALA A 1 436 ? 36.962 10.655 -5.666 1.00 43.72 436 ALA A N 1
ATOM 3356 C CA . ALA A 1 436 ? 36.733 9.915 -6.889 1.00 43.72 436 ALA A CA 1
ATOM 3357 C C . ALA A 1 436 ? 36.942 8.405 -6.696 1.00 43.72 436 ALA A C 1
ATOM 3359 O O . ALA A 1 436 ? 38.002 7.981 -6.240 1.00 43.72 436 ALA A O 1
ATOM 3360 N N . PHE A 1 437 ? 35.963 7.604 -7.118 1.00 35.50 437 PHE A N 1
ATOM 3361 C CA . PHE A 1 437 ? 36.127 6.166 -7.310 1.00 35.50 437 PHE A CA 1
ATOM 3362 C C . PHE A 1 437 ? 35.600 5.770 -8.687 1.00 35.50 437 PHE A C 1
ATOM 3364 O O . PHE A 1 437 ? 34.477 6.084 -9.075 1.00 35.50 437 PHE A O 1
ATOM 3371 N N . THR A 1 438 ? 36.463 5.115 -9.452 1.00 36.41 438 THR A N 1
ATOM 3372 C CA . THR A 1 438 ? 36.241 4.669 -10.821 1.00 36.41 438 THR A CA 1
ATOM 3373 C C . THR A 1 438 ? 35.528 3.311 -10.836 1.00 36.41 438 THR A C 1
ATOM 3375 O O . THR A 1 438 ? 35.932 2.375 -10.155 1.00 36.41 438 THR A O 1
ATOM 3378 N N . GLY A 1 439 ? 34.469 3.187 -11.644 1.00 39.06 439 GLY A N 1
ATOM 3379 C CA . GLY A 1 439 ? 33.995 1.901 -12.182 1.00 39.06 439 GLY A CA 1
ATOM 3380 C C . GLY A 1 439 ? 33.029 1.044 -11.350 1.00 39.06 439 GLY A C 1
ATOM 3381 O O . GLY A 1 439 ? 32.687 -0.040 -11.814 1.00 39.06 439 GLY A O 1
ATOM 3382 N N . SER A 1 440 ? 32.545 1.490 -10.187 1.00 50.72 440 SER A N 1
ATOM 3383 C CA . SER A 1 440 ? 31.481 0.788 -9.441 1.00 50.72 440 SER A CA 1
ATOM 3384 C C . SER A 1 440 ? 30.133 1.495 -9.605 1.00 50.72 440 SER A C 1
ATOM 3386 O O . SER A 1 440 ? 30.081 2.720 -9.698 1.00 50.72 440 SER A O 1
ATOM 3388 N N . THR A 1 441 ? 29.038 0.734 -9.700 1.00 60.25 441 THR A N 1
ATOM 3389 C CA . THR A 1 441 ? 27.674 1.278 -9.760 1.00 60.25 441 THR A CA 1
ATOM 3390 C C . THR A 1 441 ? 27.432 2.128 -8.510 1.00 60.25 441 THR A C 1
ATOM 3392 O O . THR A 1 441 ? 27.402 1.591 -7.404 1.00 60.25 441 THR A O 1
ATOM 3395 N N . GLU A 1 442 ? 27.300 3.446 -8.675 1.00 78.06 442 GLU A N 1
ATOM 3396 C CA . GLU A 1 442 ? 27.083 4.381 -7.565 1.00 78.06 442 GLU A CA 1
ATOM 3397 C C . GLU A 1 442 ? 25.848 3.962 -6.749 1.00 78.06 442 GLU A C 1
ATOM 3399 O O . GLU A 1 442 ? 24.791 3.658 -7.316 1.00 78.06 442 GLU A O 1
ATOM 3404 N N . ILE A 1 443 ? 25.991 3.895 -5.421 1.00 82.00 443 ILE A N 1
ATOM 3405 C CA . ILE A 1 443 ? 24.897 3.487 -4.535 1.00 82.00 443 ILE A CA 1
ATOM 3406 C C . ILE A 1 443 ? 23.815 4.580 -4.580 1.00 82.00 443 ILE A C 1
ATOM 3408 O O . ILE A 1 443 ? 24.123 5.753 -4.360 1.00 82.00 443 ILE A O 1
ATOM 3412 N N . PRO A 1 444 ? 22.547 4.230 -4.857 1.00 86.44 444 PRO A N 1
ATOM 3413 C CA . PRO A 1 444 ? 21.468 5.198 -4.993 1.00 86.44 444 PRO A CA 1
ATOM 3414 C C . PRO A 1 444 ? 21.180 5.922 -3.674 1.00 86.44 444 PRO A C 1
ATOM 3416 O O . PRO A 1 444 ? 21.199 5.325 -2.596 1.00 86.44 444 PRO A O 1
ATOM 3419 N N . SER A 1 445 ? 20.805 7.199 -3.771 1.00 83.75 445 SER A N 1
ATOM 3420 C CA . SER A 1 445 ? 20.305 7.957 -2.624 1.00 83.75 445 SER A CA 1
ATOM 3421 C C . SER A 1 445 ? 18.907 7.469 -2.236 1.00 83.75 445 SER A C 1
ATOM 3423 O O . SER A 1 445 ? 17.912 7.749 -2.907 1.00 83.75 445 SER A O 1
ATOM 3425 N N . VAL A 1 446 ? 18.829 6.713 -1.142 1.00 89.69 446 VAL A N 1
ATOM 3426 C CA . VAL A 1 446 ? 17.580 6.217 -0.553 1.00 89.69 446 VAL A CA 1
ATOM 3427 C C . VAL A 1 446 ? 17.370 6.922 0.778 1.00 89.69 446 VAL A C 1
ATOM 3429 O O . VAL A 1 446 ? 18.246 6.899 1.633 1.00 89.69 446 VAL A O 1
ATOM 3432 N N . LYS A 1 447 ? 16.204 7.536 0.995 1.00 89.06 447 LYS A N 1
ATOM 3433 C CA . LYS A 1 447 ? 15.905 8.314 2.207 1.00 89.06 447 LYS A CA 1
ATOM 3434 C C . LYS A 1 447 ? 15.477 7.442 3.383 1.00 89.06 447 LYS A C 1
ATOM 3436 O O . LYS A 1 447 ? 15.918 7.662 4.509 1.00 89.06 447 LYS A O 1
ATOM 3441 N N . HIS A 1 448 ? 14.648 6.434 3.132 1.00 90.50 448 HIS A N 1
ATOM 3442 C CA . HIS A 1 448 ? 14.145 5.502 4.147 1.00 90.50 448 HIS A CA 1
ATOM 3443 C C . HIS A 1 448 ? 13.970 4.108 3.554 1.00 90.50 448 HIS A C 1
ATOM 3445 O O . HIS A 1 448 ? 13.775 3.970 2.348 1.00 90.50 448 HIS A O 1
ATOM 3451 N N . THR A 1 449 ? 14.024 3.099 4.410 1.00 94.06 449 THR A N 1
ATOM 3452 C CA . THR A 1 449 ? 13.953 1.685 4.051 1.00 94.06 449 THR A CA 1
ATOM 3453 C C . THR A 1 449 ? 13.055 0.960 5.039 1.00 94.06 449 THR A C 1
ATOM 3455 O O . THR A 1 449 ? 13.109 1.241 6.235 1.00 94.06 449 THR A O 1
ATOM 3458 N N . TRP A 1 450 ? 12.232 0.039 4.541 1.00 94.31 450 TRP A N 1
ATOM 3459 C CA . TRP A 1 450 ? 11.380 -0.813 5.370 1.00 94.31 450 TRP A CA 1
ATOM 3460 C C . TRP A 1 450 ? 11.389 -2.242 4.858 1.00 94.31 450 TRP A C 1
ATOM 3462 O O . TRP A 1 450 ? 11.267 -2.476 3.654 1.00 94.31 450 TRP A O 1
ATOM 3472 N N . GLN A 1 451 ? 11.521 -3.180 5.787 1.00 96.12 451 GLN A N 1
ATOM 3473 C CA . GLN A 1 451 ? 11.479 -4.608 5.516 1.00 96.12 451 GLN A CA 1
ATOM 3474 C C . GLN A 1 451 ? 10.063 -5.128 5.693 1.00 96.12 451 GLN A C 1
ATOM 3476 O O . GLN A 1 451 ? 9.398 -4.790 6.672 1.00 96.12 451 GLN A O 1
ATOM 3481 N N . TYR A 1 452 ? 9.638 -5.969 4.761 1.00 96.19 452 TYR A N 1
ATOM 3482 C CA . TYR A 1 452 ? 8.383 -6.697 4.833 1.00 96.19 452 TYR A CA 1
ATOM 3483 C C . TYR A 1 452 ? 8.603 -8.144 4.417 1.00 96.19 452 TYR A C 1
ATOM 3485 O O . TYR A 1 452 ? 9.401 -8.414 3.514 1.00 96.19 452 TYR A O 1
ATOM 3493 N N . THR A 1 453 ? 7.867 -9.064 5.032 1.00 95.12 453 THR A N 1
ATOM 3494 C CA . THR A 1 453 ? 7.818 -10.463 4.601 1.00 95.12 453 THR A CA 1
ATOM 3495 C C . THR A 1 453 ? 6.408 -10.806 4.145 1.00 95.12 453 THR A C 1
ATOM 3497 O O . THR A 1 453 ? 5.449 -10.754 4.913 1.00 95.12 453 THR A O 1
ATOM 3500 N N . LEU A 1 454 ? 6.270 -11.160 2.868 1.00 92.88 454 LEU A N 1
ATOM 3501 C CA . LEU A 1 454 ? 5.001 -11.627 2.304 1.00 92.88 454 LEU A CA 1
ATOM 3502 C C . LEU A 1 454 ? 5.002 -13.154 2.251 1.00 92.88 454 LEU A C 1
ATOM 3504 O O . LEU A 1 454 ? 6.056 -13.762 2.096 1.00 92.88 454 LEU A O 1
ATOM 3508 N N . SER A 1 455 ? 3.827 -13.776 2.322 1.00 87.31 455 SER A N 1
ATOM 3509 C CA . SER A 1 455 ? 3.692 -15.230 2.187 1.00 87.31 455 SER A CA 1
ATOM 3510 C C . SER A 1 455 ? 2.816 -15.605 0.993 1.00 87.31 455 SER A C 1
ATOM 3512 O O . SER A 1 455 ? 1.771 -15.002 0.741 1.00 87.31 455 SER A O 1
ATOM 3514 N N . ILE A 1 456 ? 3.255 -16.618 0.250 1.00 85.19 456 ILE A N 1
ATOM 3515 C CA . ILE A 1 456 ? 2.520 -17.254 -0.840 1.00 85.19 456 ILE A CA 1
ATOM 3516 C C . ILE A 1 456 ? 2.176 -18.682 -0.403 1.00 85.19 456 ILE A C 1
ATOM 3518 O O . ILE A 1 456 ? 3.072 -19.466 -0.081 1.00 85.19 456 ILE A O 1
ATOM 3522 N N . LYS A 1 457 ? 0.893 -19.060 -0.451 1.00 74.06 457 LYS A N 1
ATOM 3523 C CA . LYS A 1 457 ? 0.484 -20.472 -0.332 1.00 74.06 457 LYS A CA 1
ATOM 3524 C C . LYS A 1 457 ? 0.427 -21.087 -1.735 1.00 74.06 457 LYS A C 1
ATOM 3526 O O . LYS A 1 457 ? -0.408 -20.707 -2.547 1.00 74.06 457 LYS A O 1
ATOM 3531 N N . THR A 1 458 ? 1.297 -22.033 -2.060 1.00 67.62 458 THR A N 1
ATOM 3532 C CA . THR A 1 458 ? 1.301 -22.628 -3.406 1.00 67.62 458 THR A CA 1
ATOM 3533 C C . THR A 1 458 ? 0.062 -23.501 -3.627 1.00 67.62 458 THR A C 1
ATOM 3535 O O . THR A 1 458 ? -0.373 -24.240 -2.741 1.00 67.62 458 THR A O 1
ATOM 3538 N N . GLN A 1 459 ? -0.546 -23.416 -4.814 1.00 57.41 459 GLN A N 1
ATOM 3539 C CA . GLN A 1 459 ? -1.611 -24.344 -5.198 1.00 57.41 459 GLN A CA 1
ATOM 3540 C C . GLN A 1 459 ? -0.950 -25.588 -5.800 1.00 57.41 459 GLN A C 1
ATOM 3542 O O . GLN A 1 459 ? -0.211 -25.478 -6.775 1.00 57.41 459 GLN A O 1
ATOM 3547 N N . LYS A 1 460 ? -1.208 -26.783 -5.246 1.00 43.59 460 LYS A N 1
ATOM 3548 C CA . LYS A 1 460 ? -0.854 -28.043 -5.923 1.00 43.59 460 LYS A CA 1
ATOM 3549 C C . LYS A 1 460 ? -1.611 -28.105 -7.257 1.00 43.59 460 LYS A C 1
ATOM 3551 O O . LYS A 1 460 ? -2.767 -28.516 -7.289 1.00 43.59 460 LYS A O 1
ATOM 3556 N N . GLY A 1 461 ? -0.968 -27.728 -8.358 1.00 37.19 461 GLY A N 1
ATOM 3557 C CA . GLY A 1 461 ? -1.334 -28.260 -9.669 1.00 37.19 461 GLY A CA 1
ATOM 3558 C C . GLY A 1 461 ? -0.945 -29.744 -9.729 1.00 37.19 461 GLY A C 1
ATOM 3559 O O . GLY A 1 461 ? 0.027 -30.131 -9.070 1.00 37.19 461 GLY A O 1
ATOM 3560 N N . PRO A 1 462 ? -1.668 -30.606 -10.472 1.00 29.38 462 PRO A N 1
ATOM 3561 C CA . PRO A 1 462 ? -1.178 -31.952 -10.740 1.00 29.38 462 PRO A CA 1
ATOM 3562 C C . PRO A 1 462 ? 0.219 -31.819 -11.343 1.00 29.38 462 PRO A C 1
ATOM 3564 O O . PRO A 1 462 ? 0.421 -30.998 -12.238 1.00 29.38 462 PRO A O 1
ATOM 3567 N N . ALA A 1 463 ? 1.184 -32.574 -10.814 1.00 31.66 463 ALA A N 1
ATOM 3568 C CA . ALA A 1 463 ? 2.543 -32.584 -11.328 1.00 31.66 463 ALA A CA 1
ATOM 3569 C C . ALA A 1 463 ? 2.480 -32.795 -12.845 1.00 31.66 463 ALA A C 1
ATOM 3571 O O . ALA A 1 463 ? 2.135 -33.885 -13.307 1.00 31.66 463 ALA A O 1
ATOM 3572 N N . ILE A 1 464 ? 2.768 -31.745 -13.618 1.00 32.56 464 ILE A N 1
ATOM 3573 C CA . ILE A 1 464 ? 2.994 -31.890 -15.048 1.00 32.56 464 ILE A CA 1
ATOM 3574 C C . ILE A 1 464 ? 4.248 -32.746 -15.119 1.00 32.56 464 ILE A C 1
ATOM 3576 O O . ILE A 1 464 ? 5.348 -32.276 -14.831 1.00 32.56 464 ILE A O 1
ATOM 3580 N N . ARG A 1 465 ? 4.063 -34.042 -15.399 1.00 27.80 465 ARG A N 1
ATOM 3581 C CA . ARG A 1 465 ? 5.166 -34.950 -15.685 1.00 27.80 465 ARG A CA 1
ATOM 3582 C C . ARG A 1 465 ? 5.995 -34.278 -16.770 1.00 27.80 465 ARG A C 1
ATOM 3584 O O . ARG A 1 465 ? 5.495 -34.018 -17.860 1.00 27.80 465 ARG A O 1
ATOM 3591 N N . THR A 1 466 ? 7.242 -33.979 -16.435 1.00 32.94 466 THR A N 1
ATOM 3592 C CA . THR A 1 466 ? 8.299 -33.488 -17.315 1.00 32.94 466 THR A CA 1
ATOM 3593 C C . THR A 1 466 ? 8.618 -34.545 -18.368 1.00 32.94 466 THR A C 1
ATOM 3595 O O . THR A 1 466 ? 9.636 -35.224 -18.336 1.00 32.94 466 THR A O 1
ATOM 3598 N N . ALA A 1 467 ? 7.710 -34.703 -19.318 1.00 30.92 467 ALA A N 1
ATOM 3599 C CA . ALA A 1 467 ? 7.935 -35.380 -20.573 1.00 30.92 467 ALA A CA 1
ATOM 3600 C C . ALA A 1 467 ? 7.271 -34.498 -21.628 1.00 30.92 467 ALA A C 1
ATOM 3602 O O . ALA A 1 467 ? 6.057 -34.322 -21.602 1.00 30.92 467 ALA A O 1
ATOM 3603 N N . THR A 1 468 ? 8.081 -33.953 -22.539 1.00 30.36 468 THR A N 1
ATOM 3604 C CA . THR A 1 468 ? 7.724 -33.082 -23.683 1.00 30.36 468 THR A CA 1
ATOM 3605 C C . THR A 1 468 ? 8.007 -31.581 -23.500 1.00 30.36 468 THR A C 1
ATOM 3607 O O . THR A 1 468 ? 7.148 -30.734 -23.701 1.00 30.36 468 THR A O 1
ATOM 3610 N N . LEU A 1 469 ? 9.262 -31.242 -23.188 1.00 28.95 469 LEU A N 1
ATOM 3611 C CA . LEU A 1 469 ? 9.880 -29.946 -23.533 1.00 28.95 469 LEU A CA 1
ATOM 3612 C C . LEU A 1 469 ? 11.233 -30.191 -24.228 1.00 28.95 469 LEU A C 1
ATOM 3614 O O . LEU A 1 469 ? 12.254 -29.590 -23.922 1.00 28.95 469 LEU A O 1
ATOM 3618 N N . ALA A 1 470 ? 11.231 -31.141 -25.162 1.00 27.94 470 ALA A N 1
ATOM 3619 C CA . ALA A 1 470 ? 12.303 -31.359 -26.125 1.00 27.94 470 ALA A CA 1
ATOM 3620 C C . ALA A 1 470 ? 11.674 -31.300 -27.523 1.00 27.94 470 ALA A C 1
ATOM 3622 O O . ALA A 1 470 ? 11.385 -32.343 -28.103 1.00 27.94 470 ALA A O 1
ATOM 3623 N N . LYS A 1 471 ? 11.352 -30.075 -27.967 1.00 29.31 471 LYS A N 1
ATOM 3624 C CA . LYS A 1 471 ? 11.038 -29.614 -29.340 1.00 29.31 471 LYS A CA 1
ATOM 3625 C C . LYS A 1 471 ? 10.112 -28.396 -29.271 1.00 29.31 471 LYS A C 1
ATOM 3627 O O . LYS A 1 471 ? 8.908 -28.528 -29.450 1.00 29.31 471 LYS A O 1
ATOM 3632 N N . LEU A 1 472 ? 10.706 -27.248 -28.979 1.00 26.45 472 LEU A N 1
ATOM 3633 C CA . LEU A 1 472 ? 10.372 -25.874 -29.373 1.00 26.45 472 LEU A CA 1
ATOM 3634 C C . LEU A 1 472 ? 11.625 -25.052 -29.046 1.00 26.45 472 LEU A C 1
ATOM 3636 O O . LEU A 1 472 ? 11.890 -24.093 -29.796 1.00 26.45 472 LEU A O 1
#

Secondary structure (DSSP, 8-state):
-PPP-----------PPP---------TTS-S-SB-SS-EEEEEEEEEE-TTGGGGT--EEEEEEEEEEEEEEEEEEEEPPPPS-----------EEEEEEEE---PPTTHHHHHHHHHHHHHHHHHHHHHTTGGGSS-S-TTTTTHHHHGGGSS--------BTTEE------SS-SEEEEEEEEEESS----TTTTHHHHHHHHHHHHHHHHTT----HHHHHHHHHHHHHHHHSS--SHHHHHHHH-SEEEE-PPPPTTSS-TTSGGG-------------------------PPPEEEEEEEEE--PPP-HHHHHHHHHHHHHH-HHHHHHHHHHHHHHHHHHHHHHHTT-HHHHHHHHHHHHHHHHHTT---HHHHHHHHHHHT-TTEEEEEEESS-SSSEEEEEESSHHHHHHHHHHHHHHHH-TT------SS-PPP--SEEEEEEEEE---------S---S--

Foldseek 3Di:
DDDDDDPDDPDPPDQDFDPDDDCPDPDPLRWNDQKDPDWFKWFWKFFLAQFLVLVVFAKTKMATFPWIKTKMKGKGKRFDDDPDDDDDDDDDDDEAEFEKEQEPAQADPCLCVVCVQLQVLLLLLLSCVVRVCVVPPDDPCVPPSVVVSVVQPDPPPDPCDPDDSRIDGDGRDDDDHTIYIYMYMYMYIHDHDDPQGLVLLSSQLNVLVNSCRRRVVPDDLVRSLVSSCSSCCSVQVHDSSRSNNCRSQGAMWTAGRDDDPPDDDPVVVVPDPDPDRVGLDDDDDDDDDDDDPDPADDWQKWKKKKFFLVDDDDLVVLSVLLVVVCVVPVPVVVVLSVVSNVLVVQCVVCLQASVLLSSAVSQLVSQVSCVVSPQAAPLQVLQQVLLVPPPQWSHKHDTHRHPGTIIMTTGNDNVRSVVLQVVQVVVVVPVPDDDDDPDDSDRGNTDDMDIGMHTGRHDDDPPPPPDPPPDD

pLDDT: mean 71.41, std 27.23, range [22.78, 98.75]

Sequence (472 aa):
MGFPGELSDYAWRSIEYSSEYDTNESHILHPQKTSTEEVHKAYGKLILFGEHFVVYGLPAIVAAVDAYTLCSIKASTIVHQPSSSSSTDFETPRDAVIIDIIDDRPAVKGYKREKVSEQLNAHMLMLHHLFGSKCKQNSSTLGKASSFVLDILWKTSAVKLPIDERRIDHAFVHRKHRKVLKLVVHLSGNLVPTSGIGASAADCVSFARALNELYGLQMTEEEINFCAYNGERGYHGRPSGIDNTISTYGGIIVFTRGPKKGILSQEEIVSQSAIHSSVIKHEFAGAVSDQVKTSSLEPVLLHMLAACTGIIASTKEVVADVRKFSEKNPAQFNRILQEYTALFLQAKSAFQNGNVSLIGRLMYQNHCLLQQIGVSSVELDQIVRYTFSTTFVQGAKLSGTGRGGIGIILCDTAESQQSLQNTFENTKSCTSASSAFTGSTEIPSVKHTWQYTLSIKTQKGPAIRTATLAKL

Mean predicted aligned error: 13.99 Å

Solvent-accessible surface area (backbone atoms only — not comparable to full-atom values): 27225 Å² total; per-residue (Å²): 141,79,87,86,76,81,96,72,80,85,80,73,75,84,74,71,81,56,88,80,78,82,83,85,60,97,45,99,80,53,58,79,38,56,44,44,89,63,74,21,68,10,20,20,34,45,48,72,41,38,62,74,47,28,81,76,57,37,61,22,38,34,31,21,40,79,30,25,28,29,16,35,39,37,47,49,57,49,54,59,79,81,80,82,89,86,90,81,92,76,87,85,87,64,80,35,65,25,55,33,41,35,43,64,41,58,45,48,91,62,45,62,78,76,40,46,68,29,50,52,43,10,54,50,39,29,52,43,64,77,54,58,63,72,68,65,80,66,74,99,55,92,86,58,64,78,52,71,68,59,68,76,74,80,74,78,77,75,82,78,59,83,76,46,89,52,41,47,78,48,86,53,83,66,90,73,71,49,50,34,35,34,36,40,36,39,34,30,55,75,31,56,39,50,74,57,35,31,42,65,23,5,49,28,29,4,45,38,47,28,50,29,60,21,50,64,64,79,66,50,72,65,53,34,25,53,40,12,46,48,10,35,30,36,69,58,67,71,60,86,55,58,49,22,46,32,11,58,71,41,28,40,34,45,46,62,51,72,82,66,91,87,80,71,64,80,82,66,58,83,80,65,88,60,94,65,66,64,63,52,83,20,82,79,94,76,88,88,86,84,91,74,96,62,93,75,74,81,63,44,72,42,26,34,35,38,38,23,52,77,38,86,52,61,56,70,58,52,55,50,49,39,49,52,48,39,72,75,35,49,72,61,41,51,50,52,53,51,54,48,50,57,50,48,56,51,41,55,52,20,53,40,66,56,36,60,62,57,40,14,50,49,28,39,54,50,35,54,56,40,45,75,60,67,33,52,35,73,64,50,50,36,45,35,54,46,44,73,76,34,92,55,42,46,20,30,22,63,24,51,71,29,51,32,28,22,30,38,31,36,22,75,37,68,67,43,36,51,52,53,47,50,55,42,53,52,58,70,74,52,82,83,66,92,74,94,76,86,93,66,84,70,80,49,78,43,67,47,75,47,82,36,61,40,63,37,63,60,59,88,65,79,80,76,70,94,73,86,90,86,86,132

Radius of gyration: 26.07 Å; Cα contacts (8 Å, |Δi|>4): 807; chains: 1; bounding box: 79×72×67 Å